Protein AF-A0AA45C5X2-F1 (afdb_monomer)

Mean predicted aligned error: 8.19 Å

InterPro domains:
  IPR011335 Restriction endonuclease type II-like [SSF52980] (15-404)

Structure (mmCIF, N/CA/C/O backbone):
data_AF-A0AA45C5X2-F1
#
_entry.id   AF-A0AA45C5X2-F1
#
loop_
_atom_site.group_PDB
_atom_site.id
_atom_site.type_symbol
_atom_site.label_atom_id
_atom_site.label_alt_id
_atom_site.label_comp_id
_atom_site.label_asym_id
_atom_site.label_entity_id
_atom_site.label_seq_id
_atom_site.pdbx_PDB_ins_code
_atom_site.Cartn_x
_atom_site.Cartn_y
_atom_site.Cartn_z
_atom_site.occupancy
_atom_site.B_iso_or_equiv
_atom_site.auth_seq_id
_atom_site.auth_comp_id
_atom_site.auth_asym_id
_atom_site.auth_atom_id
_atom_site.pdbx_PDB_model_num
ATOM 1 N N . MET A 1 1 ? -25.280 16.374 15.586 1.00 35.88 1 MET A N 1
ATOM 2 C CA . MET A 1 1 ? -24.020 16.018 16.271 1.00 35.88 1 MET A CA 1
ATOM 3 C C . MET A 1 1 ? -24.358 14.862 17.193 1.00 35.88 1 MET A C 1
ATOM 5 O O . MET A 1 1 ? -25.260 15.041 17.995 1.00 35.88 1 MET A O 1
ATOM 9 N N . SER A 1 2 ? -23.787 13.668 17.008 1.00 44.31 2 SER A N 1
ATOM 10 C CA . SER A 1 2 ? -24.045 12.573 17.951 1.00 44.31 2 SER A CA 1
ATOM 11 C C . SER A 1 2 ? -23.147 12.759 19.167 1.00 44.31 2 SER A C 1
ATOM 13 O O . SER A 1 2 ? -21.920 12.777 19.022 1.00 44.31 2 SER A O 1
ATOM 15 N N . ASP A 1 3 ? -23.752 12.890 20.341 1.00 64.19 3 ASP A N 1
ATOM 16 C CA . ASP A 1 3 ? -23.050 12.679 21.600 1.00 64.19 3 ASP A CA 1
ATOM 17 C C . ASP A 1 3 ? -22.387 11.293 21.539 1.00 64.19 3 ASP A C 1
ATOM 19 O O . ASP A 1 3 ? -23.006 10.324 21.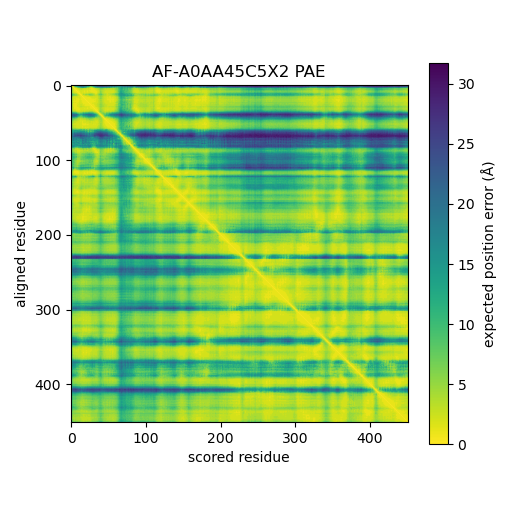095 1.00 64.19 3 ASP A O 1
ATOM 23 N N . GLY A 1 4 ? -21.093 11.215 21.861 1.00 78.06 4 GLY A N 1
ATOM 24 C CA . GLY A 1 4 ? -20.350 9.952 21.839 1.00 78.06 4 GLY A CA 1
ATOM 25 C C . GLY A 1 4 ? -21.006 8.887 22.725 1.00 78.06 4 GLY A C 1
ATOM 26 O O . GLY A 1 4 ? -21.757 9.209 23.646 1.00 78.06 4 GLY A O 1
ATOM 27 N N . ILE A 1 5 ? -20.726 7.613 22.455 1.00 88.94 5 ILE A N 1
ATOM 28 C CA . ILE A 1 5 ? -21.357 6.497 23.180 1.00 88.94 5 ILE A CA 1
ATOM 29 C C . ILE A 1 5 ? -20.857 6.400 24.633 1.00 88.94 5 ILE A C 1
ATOM 31 O O . ILE A 1 5 ? -19.756 6.850 24.956 1.00 88.94 5 ILE A O 1
ATOM 35 N N . GLU A 1 6 ? -21.627 5.772 25.524 1.00 87.56 6 GLU A N 1
ATOM 36 C CA . GLU A 1 6 ? -21.227 5.621 26.934 1.00 87.56 6 GLU A CA 1
ATOM 37 C C . GLU A 1 6 ? -20.001 4.715 27.090 1.00 87.56 6 GLU A C 1
ATOM 39 O O . GLU A 1 6 ? -19.008 5.091 27.719 1.00 87.56 6 GLU A O 1
ATOM 44 N N . ALA A 1 7 ? -20.038 3.534 26.474 1.00 89.44 7 ALA A N 1
ATOM 45 C CA . ALA A 1 7 ? -18.994 2.538 26.635 1.00 89.44 7 ALA A CA 1
ATOM 46 C C . ALA A 1 7 ? -18.711 1.756 25.352 1.00 89.44 7 ALA A C 1
ATOM 48 O O . ALA A 1 7 ? -19.616 1.362 24.616 1.00 89.44 7 ALA A O 1
ATOM 49 N N . MET A 1 8 ? -17.432 1.456 25.137 1.00 92.69 8 MET A N 1
ATOM 50 C CA . MET A 1 8 ? -16.969 0.526 24.117 1.00 92.69 8 MET A CA 1
ATOM 51 C C . MET A 1 8 ? -16.127 -0.574 24.749 1.00 92.69 8 MET A C 1
ATOM 53 O O . MET A 1 8 ? -15.266 -0.313 25.587 1.00 92.69 8 MET A O 1
ATOM 57 N N . VAL A 1 9 ? -16.338 -1.804 24.304 1.00 91.94 9 VAL A N 1
ATOM 58 C CA . VAL A 1 9 ? -15.432 -2.922 24.551 1.00 91.94 9 VAL A CA 1
ATOM 59 C C . VAL A 1 9 ? -14.636 -3.166 23.275 1.00 91.94 9 VAL A C 1
ATOM 61 O O . VAL A 1 9 ? -15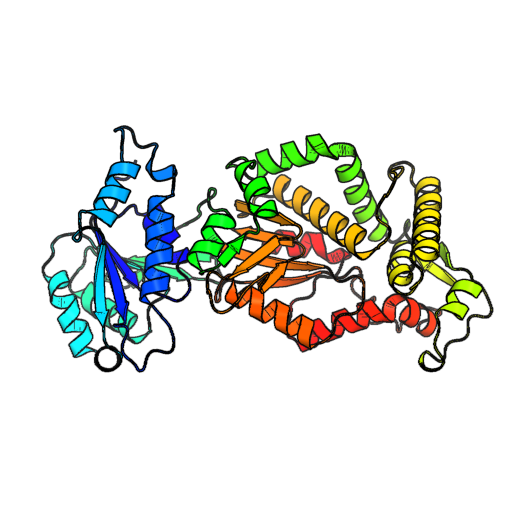.222 -3.297 22.203 1.00 91.94 9 VAL A O 1
ATOM 64 N N . ILE A 1 10 ? -13.315 -3.243 23.386 1.00 93.00 10 ILE A N 1
ATOM 65 C CA . ILE A 1 10 ? -12.411 -3.606 22.291 1.00 93.00 10 ILE A CA 1
ATOM 66 C C . ILE A 1 10 ? -11.625 -4.862 22.661 1.00 93.00 10 ILE A C 1
ATOM 68 O O . ILE A 1 10 ? -11.446 -5.174 23.840 1.00 93.00 10 ILE A O 1
ATOM 72 N N . CYS A 1 11 ? -11.129 -5.573 21.653 1.00 89.19 11 CYS A N 1
ATOM 73 C CA . CYS A 1 11 ? -10.173 -6.659 21.845 1.00 89.19 11 CYS A CA 1
ATOM 74 C C . CYS A 1 11 ? -8.794 -6.209 21.362 1.00 89.19 11 CYS A C 1
ATOM 76 O O . CYS A 1 11 ? -8.651 -5.830 20.196 1.00 89.19 11 CYS A O 1
ATOM 78 N N . SER A 1 12 ? -7.791 -6.276 22.235 1.00 85.81 12 SER A N 1
ATOM 79 C CA . SER A 1 12 ? -6.400 -6.007 21.879 1.00 85.81 12 SER A CA 1
ATOM 80 C C . SER A 1 12 ? -5.897 -7.006 20.841 1.00 85.81 12 SER A C 1
ATOM 82 O O . SER A 1 12 ? -6.199 -8.203 20.912 1.00 85.81 12 SER A O 1
ATOM 84 N N . THR A 1 13 ? -5.123 -6.518 19.870 1.00 83.81 13 THR A N 1
ATOM 85 C CA . THR A 1 13 ? -4.466 -7.353 18.864 1.00 83.81 13 THR A CA 1
ATOM 86 C C . THR A 1 13 ? -3.102 -6.812 18.459 1.00 83.81 13 THR A C 1
ATOM 88 O O . THR A 1 13 ? -2.728 -5.688 18.784 1.00 83.81 13 THR A O 1
ATOM 91 N N . LEU A 1 14 ? -2.397 -7.592 17.638 1.00 81.81 14 LEU A N 1
ATOM 92 C CA . LEU A 1 14 ? -1.163 -7.180 16.966 1.00 81.81 14 LEU A CA 1
ATOM 93 C C . LEU A 1 14 ? -1.396 -6.162 15.825 1.00 81.81 14 LEU A C 1
ATOM 95 O O . LEU A 1 14 ? -0.494 -5.894 15.042 1.00 81.81 14 LEU A O 1
ATOM 99 N N . ASN A 1 15 ? -2.615 -5.642 15.654 1.00 85.81 15 ASN A N 1
ATOM 100 C CA . ASN A 1 15 ? -2.915 -4.545 14.740 1.00 85.81 15 ASN A CA 1
ATOM 101 C C . ASN A 1 15 ? -4.049 -3.677 15.302 1.00 85.81 15 ASN A C 1
ATOM 103 O O . ASN A 1 15 ? -5.223 -4.047 15.274 1.00 85.81 15 ASN A O 1
ATOM 107 N N . GLN A 1 16 ? -3.702 -2.479 15.764 1.00 90.81 16 GLN A N 1
ATOM 108 C CA . GLN A 1 16 ? -4.643 -1.611 16.470 1.00 90.81 16 GLN A CA 1
ATOM 109 C C . GLN A 1 16 ? -5.394 -0.629 15.561 1.00 90.81 16 GLN A C 1
ATOM 111 O O . GLN A 1 16 ? -6.184 0.169 16.064 1.00 90.81 16 GLN A O 1
ATOM 116 N N . ILE A 1 17 ? -5.211 -0.690 14.235 1.00 92.00 17 ILE A N 1
ATOM 117 C CA . ILE A 1 17 ? -5.824 0.260 13.289 1.00 92.00 17 ILE A CA 1
ATOM 118 C C . ILE A 1 17 ? -7.352 0.232 13.390 1.00 92.00 17 ILE A C 1
ATOM 120 O O . ILE A 1 17 ? -7.989 1.273 13.522 1.00 92.00 17 ILE A O 1
ATOM 124 N N . THR A 1 18 ? -7.958 -0.956 13.393 1.00 91.88 18 THR A N 1
ATOM 125 C CA . THR A 1 18 ? -9.426 -1.074 13.462 1.00 91.88 18 THR A CA 1
ATOM 126 C C . THR A 1 18 ? -9.981 -0.602 14.808 1.00 91.88 18 THR A C 1
ATOM 128 O O . THR A 1 18 ? -11.000 0.082 14.835 1.00 91.88 18 THR A O 1
ATOM 131 N N . ASN A 1 19 ? -9.294 -0.893 15.920 1.00 93.38 19 ASN A N 1
ATOM 132 C CA . ASN A 1 19 ? -9.669 -0.385 17.243 1.00 93.38 19 ASN A CA 1
ATOM 133 C C . ASN A 1 19 ? -9.601 1.146 17.292 1.00 93.38 19 ASN A C 1
ATOM 135 O O . ASN A 1 19 ? -10.547 1.782 17.752 1.00 93.38 19 ASN A O 1
ATOM 139 N N . TYR A 1 20 ? -8.523 1.733 16.770 1.00 93.31 20 TYR A N 1
ATOM 140 C CA . TYR A 1 20 ? -8.362 3.181 16.662 1.00 93.31 20 TYR A CA 1
ATOM 141 C C . TYR A 1 20 ? -9.511 3.823 15.869 1.00 93.31 20 TYR A C 1
ATOM 143 O O . TYR A 1 20 ? -10.162 4.740 16.371 1.00 93.31 20 TYR A O 1
ATOM 151 N N . LEU A 1 21 ? -9.835 3.284 14.688 1.00 93.12 21 LEU A N 1
ATOM 152 C CA . LEU A 1 21 ? -10.929 3.787 13.849 1.00 93.12 21 LEU A CA 1
ATOM 153 C C . LEU A 1 21 ? -12.296 3.701 14.541 1.00 93.12 21 LEU A C 1
ATOM 155 O O . LEU A 1 21 ? -13.082 4.646 14.469 1.00 93.12 21 LEU A O 1
ATOM 159 N N . MET A 1 22 ? -12.586 2.609 15.257 1.00 94.12 22 MET A N 1
ATOM 160 C CA . MET A 1 22 ? -13.845 2.480 16.004 1.00 94.12 22 MET A CA 1
ATOM 161 C C . MET A 1 22 ? -13.943 3.483 17.152 1.00 94.12 22 MET A C 1
ATOM 163 O O . MET A 1 22 ? -14.988 4.114 17.329 1.00 94.12 22 MET A O 1
ATOM 167 N N . ILE A 1 23 ? -12.859 3.666 17.909 1.00 92.31 23 ILE A N 1
ATOM 168 C CA . ILE A 1 23 ? -12.807 4.646 19.000 1.00 92.31 23 ILE A CA 1
ATOM 169 C C . ILE A 1 23 ? -13.021 6.054 18.443 1.00 92.31 23 ILE A C 1
ATOM 171 O O . ILE A 1 23 ? -13.810 6.816 19.003 1.00 92.31 23 ILE A O 1
ATOM 175 N N . LYS A 1 24 ? -12.390 6.387 17.313 1.00 89.50 24 LYS A N 1
ATOM 176 C CA . LYS A 1 24 ? -12.552 7.692 16.665 1.00 89.50 24 LYS A CA 1
ATOM 177 C C . LYS A 1 24 ? -13.974 7.915 16.142 1.00 89.50 24 LYS A C 1
ATOM 179 O O . LYS A 1 24 ? -14.533 8.994 16.341 1.00 89.50 24 LYS A O 1
ATOM 184 N N . LYS A 1 25 ? -14.583 6.897 15.524 1.00 90.88 25 LYS A N 1
ATOM 185 C CA . LYS A 1 25 ? -15.957 6.962 14.999 1.00 90.88 25 LYS A CA 1
ATOM 186 C C . LYS A 1 25 ? -16.986 7.165 16.111 1.00 90.88 25 LYS A C 1
ATOM 188 O O . LYS A 1 25 ? -17.806 8.075 16.017 1.00 90.88 25 LYS A O 1
ATOM 193 N N . TYR A 1 26 ? -16.964 6.320 17.141 1.00 91.06 26 TYR A N 1
ATOM 194 C CA . TYR A 1 26 ? -18.029 6.275 18.153 1.00 91.06 26 TYR A CA 1
ATOM 195 C C . TYR A 1 26 ? -17.760 7.131 19.394 1.00 91.06 26 TYR A C 1
ATOM 197 O O . TYR A 1 26 ? -18.689 7.399 20.155 1.00 91.06 26 TYR A O 1
ATOM 205 N N . LYS A 1 27 ? -16.516 7.581 19.592 1.00 87.06 27 LYS A N 1
ATOM 206 C CA . LYS A 1 27 ? -16.110 8.518 20.654 1.00 87.06 27 LYS A CA 1
ATOM 207 C C . LYS A 1 27 ? -16.577 8.073 22.049 1.00 87.06 27 LYS A C 1
ATOM 209 O O . LYS A 1 27 ? -17.292 8.820 22.719 1.00 87.06 27 LYS A O 1
ATOM 214 N N . PRO A 1 28 ? -16.221 6.853 22.488 1.00 87.69 28 PRO A N 1
ATOM 215 C CA . PRO A 1 28 ? -16.712 6.319 23.748 1.00 87.69 28 PRO A CA 1
ATOM 216 C C . PRO A 1 28 ? -16.238 7.145 24.947 1.00 87.69 28 PRO A C 1
ATOM 218 O O . PRO A 1 28 ? -15.072 7.530 25.031 1.00 87.69 28 PRO A O 1
ATOM 221 N N . LYS A 1 29 ? -17.117 7.359 25.930 1.00 83.44 29 LYS A N 1
ATOM 222 C CA . LYS A 1 29 ? -16.737 7.955 27.222 1.00 83.44 29 LYS A CA 1
ATOM 223 C C . LYS A 1 29 ? -15.910 7.000 28.076 1.00 83.44 29 LYS A C 1
ATOM 225 O O . LYS A 1 29 ? -15.221 7.466 28.981 1.00 83.44 29 LYS A O 1
ATOM 230 N N . LYS A 1 30 ? -15.979 5.696 27.796 1.00 86.06 30 LYS A N 1
ATOM 231 C CA . LYS A 1 30 ? -15.227 4.649 28.484 1.00 86.06 30 LYS A CA 1
ATOM 232 C C . LYS A 1 30 ? -14.865 3.491 27.559 1.00 86.06 30 LYS A C 1
ATOM 234 O O . LYS A 1 30 ? -15.697 3.025 26.786 1.00 86.06 30 LYS A O 1
ATOM 239 N N . ILE A 1 31 ? -13.640 2.992 27.678 1.00 89.06 31 ILE A N 1
ATOM 240 C CA . ILE A 1 31 ? -13.114 1.865 26.908 1.00 89.06 31 ILE A CA 1
ATOM 241 C C . ILE A 1 31 ? -12.760 0.724 27.862 1.00 89.06 31 ILE A C 1
ATOM 243 O O . ILE A 1 31 ? -12.003 0.902 28.816 1.00 89.06 31 ILE A O 1
ATOM 247 N N . TYR A 1 32 ? -13.282 -0.465 27.583 1.00 88.44 32 TYR A N 1
ATOM 248 C CA . TYR A 1 32 ? -12.841 -1.714 28.193 1.00 88.44 32 TYR A CA 1
ATOM 249 C C . TYR A 1 32 ? -12.018 -2.489 27.169 1.00 88.44 32 TYR A C 1
ATOM 251 O O . TYR A 1 32 ? -12.536 -2.910 26.136 1.00 88.44 32 TYR A O 1
ATOM 259 N N . ASN A 1 33 ? -10.735 -2.676 27.442 1.00 90.06 33 ASN A N 1
ATOM 260 C CA . ASN A 1 33 ? -9.824 -3.378 26.554 1.00 90.06 33 ASN A CA 1
ATOM 261 C C . ASN A 1 33 ? -9.613 -4.809 27.038 1.00 90.06 33 ASN A C 1
ATOM 263 O O . ASN A 1 33 ? -9.059 -5.043 28.110 1.00 90.06 33 ASN A O 1
ATOM 267 N N . ILE A 1 34 ? -10.065 -5.780 26.255 1.00 87.19 34 ILE A N 1
ATOM 268 C CA . ILE A 1 34 ? -9.801 -7.191 26.520 1.00 87.19 34 ILE A CA 1
ATOM 269 C C . ILE A 1 34 ? -8.401 -7.501 25.998 1.00 87.19 34 ILE A C 1
ATOM 271 O O . ILE A 1 34 ? -8.173 -7.482 24.791 1.00 87.19 34 ILE A O 1
ATOM 275 N N . THR A 1 35 ? -7.479 -7.805 26.907 1.00 86.50 35 THR A N 1
ATOM 276 C CA . THR A 1 35 ? -6.064 -8.049 26.591 1.00 86.50 35 THR A CA 1
ATOM 277 C C . THR A 1 35 ? -5.530 -9.246 27.377 1.00 86.50 35 THR A C 1
ATOM 279 O O . THR A 1 35 ? -6.211 -9.788 28.255 1.00 86.50 35 THR A O 1
ATOM 282 N N . TYR A 1 36 ? -4.318 -9.694 27.061 1.00 80.88 36 TYR A N 1
ATOM 283 C CA . TYR A 1 36 ? -3.683 -10.816 27.748 1.00 80.88 36 TYR A CA 1
ATOM 284 C C . TYR A 1 36 ? -2.757 -10.338 28.858 1.00 80.88 36 TYR A C 1
ATOM 286 O O . TYR A 1 36 ? -2.124 -9.291 28.757 1.00 80.88 36 TYR A O 1
ATOM 294 N N . LYS A 1 37 ? -2.652 -11.130 29.926 1.00 79.38 37 LYS A N 1
ATOM 295 C CA . LYS A 1 37 ? -1.552 -10.971 30.881 1.00 79.38 37 LYS A CA 1
ATOM 296 C C . LYS A 1 37 ? -0.246 -11.313 30.179 1.00 79.38 37 LYS A C 1
ATOM 298 O O . LYS A 1 37 ? -0.195 -12.347 29.518 1.00 79.38 37 LYS A O 1
ATOM 303 N N . ASN A 1 38 ? 0.774 -10.475 30.333 1.00 67.44 38 ASN A N 1
ATOM 304 C CA . ASN A 1 38 ? 2.141 -10.782 29.925 1.00 67.44 38 ASN A CA 1
ATOM 305 C C . ASN A 1 38 ? 2.721 -11.844 30.883 1.00 67.44 38 ASN A C 1
ATOM 307 O O . ASN A 1 38 ? 3.396 -11.516 31.853 1.00 67.44 38 ASN A O 1
ATOM 311 N N . ASP A 1 39 ? 2.375 -13.111 30.637 1.00 66.19 39 ASP A N 1
ATOM 312 C CA . ASP A 1 39 ? 2.913 -14.286 31.333 1.00 66.19 39 ASP A CA 1
ATOM 313 C C . ASP A 1 39 ? 4.078 -14.888 30.504 1.00 66.19 39 ASP A C 1
ATOM 315 O O . ASP A 1 39 ? 4.119 -14.697 29.285 1.00 66.19 39 ASP A O 1
ATOM 319 N N . ASP A 1 40 ? 4.986 -15.655 31.128 1.00 51.00 40 ASP A N 1
ATOM 320 C CA . ASP A 1 40 ? 6.213 -16.209 30.502 1.00 51.00 40 ASP A CA 1
ATOM 321 C C . ASP A 1 40 ? 5.979 -17.051 29.221 1.00 51.00 40 ASP A C 1
ATOM 323 O O . ASP A 1 40 ? 6.887 -17.225 28.410 1.00 51.00 40 ASP A O 1
ATOM 327 N N . ASP A 1 41 ? 4.757 -17.550 29.003 1.00 57.62 41 ASP A N 1
ATOM 328 C CA . ASP A 1 41 ? 4.378 -18.357 27.832 1.00 57.62 41 ASP A CA 1
ATOM 329 C C . ASP A 1 41 ? 3.938 -17.520 26.605 1.00 57.62 41 ASP A C 1
ATOM 331 O O . ASP A 1 41 ? 3.656 -18.073 25.532 1.00 57.62 41 ASP A O 1
ATOM 335 N N . ASN A 1 42 ? 3.846 -16.190 26.719 1.00 58.69 42 ASN A N 1
ATOM 336 C CA . ASN A 1 42 ? 3.399 -15.339 25.616 1.00 58.69 42 ASN A CA 1
ATOM 337 C C . ASN A 1 42 ? 4.526 -15.039 24.621 1.00 58.69 42 ASN A C 1
ATOM 339 O O . ASN A 1 42 ? 5.513 -14.384 24.932 1.00 58.69 42 ASN A O 1
ATOM 343 N N . LYS A 1 43 ? 4.316 -15.413 23.353 1.00 66.81 43 LYS A N 1
ATOM 344 C CA . LYS A 1 43 ? 5.217 -15.048 22.241 1.00 66.81 43 LYS A CA 1
ATOM 345 C C . LYS A 1 43 ? 5.144 -13.574 21.827 1.00 66.81 43 LYS A C 1
ATOM 347 O O . LYS A 1 43 ? 5.983 -13.132 21.047 1.00 66.81 43 LYS A O 1
ATOM 352 N N . PHE A 1 44 ? 4.126 -12.845 22.279 1.00 71.75 44 PHE A N 1
ATOM 353 C CA . PHE A 1 44 ? 3.859 -11.470 21.871 1.00 71.75 44 PHE A CA 1
ATOM 354 C C . PHE A 1 44 ? 3.618 -10.588 23.092 1.00 71.75 44 PHE A C 1
ATOM 356 O O . PHE A 1 44 ? 2.882 -10.973 23.999 1.00 71.75 44 PHE A O 1
ATOM 363 N N . ASP A 1 45 ? 4.202 -9.394 23.066 1.00 77.62 45 ASP A N 1
ATOM 364 C CA . ASP A 1 45 ? 4.027 -8.374 24.094 1.00 77.62 45 ASP A CA 1
ATOM 365 C C . ASP A 1 45 ? 2.759 -7.558 23.817 1.00 77.62 45 ASP A C 1
ATOM 367 O O . ASP A 1 45 ? 2.793 -6.572 23.083 1.00 77.62 45 ASP A O 1
ATOM 371 N N . ASN A 1 46 ? 1.619 -8.015 24.344 1.00 80.19 46 ASN A N 1
ATOM 372 C CA . ASN A 1 46 ? 0.315 -7.384 24.098 1.00 80.19 46 ASN A CA 1
ATOM 373 C C . ASN A 1 46 ? 0.225 -5.979 24.708 1.00 80.19 46 ASN A C 1
ATOM 375 O O . ASN A 1 46 ? -0.411 -5.103 24.124 1.00 80.19 46 ASN A O 1
ATOM 379 N N . GLU A 1 47 ? 0.903 -5.747 25.836 1.00 83.31 47 GLU A N 1
ATOM 380 C CA . GLU A 1 47 ? 0.929 -4.437 26.494 1.00 83.31 47 GLU A CA 1
ATOM 381 C C . GLU A 1 47 ? 1.546 -3.378 25.576 1.00 83.31 47 GLU A C 1
ATOM 383 O O . GLU A 1 47 ? 0.986 -2.291 25.445 1.00 83.31 47 GLU A O 1
ATOM 388 N N . LYS A 1 48 ? 2.603 -3.727 24.835 1.00 85.69 48 LYS A N 1
ATOM 389 C CA . LYS A 1 48 ? 3.220 -2.829 23.850 1.00 85.69 48 LYS A CA 1
ATOM 390 C C . LYS A 1 48 ? 2.263 -2.403 22.730 1.00 85.69 48 LYS A C 1
ATOM 392 O O . LYS A 1 48 ? 2.274 -1.249 22.307 1.00 85.69 48 LYS A O 1
ATOM 397 N N . TRP A 1 49 ? 1.409 -3.306 22.241 1.00 86.12 49 TRP A N 1
ATOM 398 C CA . TRP A 1 49 ? 0.409 -2.951 21.222 1.00 86.12 49 TRP A CA 1
ATOM 399 C C . TRP A 1 49 ? -0.680 -2.042 21.792 1.00 86.12 49 TRP A C 1
ATOM 401 O O . TRP A 1 49 ? -1.111 -1.101 21.127 1.00 86.12 49 TRP A O 1
ATOM 411 N N . ASP A 1 50 ? -1.090 -2.279 23.036 1.00 88.19 50 ASP A N 1
ATOM 412 C CA . ASP A 1 50 ? -2.035 -1.407 23.735 1.00 88.19 50 ASP A CA 1
ATOM 413 C C . ASP A 1 50 ? -1.441 -0.010 23.977 1.00 88.19 50 ASP A C 1
ATOM 415 O O . ASP A 1 50 ? -2.152 0.993 23.873 1.00 88.19 50 ASP A O 1
ATOM 419 N N . GLU A 1 51 ? -0.137 0.083 24.244 1.00 88.44 51 GLU A N 1
ATOM 420 C CA . GLU A 1 51 ? 0.593 1.352 24.324 1.00 88.44 51 GLU A CA 1
ATOM 421 C C . GLU A 1 51 ? 0.581 2.102 22.992 1.00 88.44 51 GLU A C 1
ATOM 423 O O . GLU A 1 51 ? 0.254 3.287 22.982 1.00 88.44 51 GLU A O 1
ATOM 428 N N . TYR A 1 52 ? 0.827 1.429 21.863 1.00 90.00 52 TYR A N 1
ATOM 429 C CA . TYR A 1 52 ? 0.747 2.059 20.539 1.00 90.00 52 TYR A CA 1
ATOM 430 C C . TYR A 1 52 ? -0.625 2.683 20.261 1.00 90.00 52 TYR A C 1
ATOM 432 O O . TYR A 1 52 ? -0.705 3.818 19.780 1.00 90.00 52 TYR A O 1
ATOM 440 N N . LEU A 1 53 ? -1.710 1.983 20.613 1.00 91.06 53 LEU A N 1
ATOM 441 C CA . LEU A 1 53 ? -3.064 2.530 20.514 1.00 91.06 53 LEU A CA 1
ATOM 442 C C . LEU A 1 53 ? -3.232 3.766 21.408 1.00 91.06 53 LEU A C 1
ATOM 444 O O . LEU A 1 53 ? -3.681 4.815 20.941 1.00 91.06 53 LEU A O 1
ATOM 448 N N . LYS A 1 54 ? -2.859 3.661 22.690 1.00 87.75 54 LYS A N 1
ATOM 449 C CA . LYS A 1 54 ? -2.989 4.751 23.671 1.00 87.75 54 LYS A CA 1
ATOM 450 C C . LYS A 1 54 ? -2.187 5.983 23.249 1.00 87.75 54 LYS A C 1
ATOM 452 O O . LYS A 1 54 ? -2.697 7.096 23.340 1.00 87.75 54 LYS A O 1
ATOM 457 N N . GLU A 1 55 ? -0.958 5.810 22.773 1.00 87.19 55 GLU A N 1
ATOM 458 C CA . GLU A 1 55 ? -0.110 6.909 22.311 1.00 87.19 55 GLU A CA 1
ATOM 459 C C . GLU A 1 55 ? -0.706 7.649 21.118 1.00 87.19 55 GLU A C 1
ATOM 461 O O . GLU A 1 55 ? -0.655 8.879 21.087 1.00 87.19 55 GLU A O 1
ATOM 466 N N . GLN A 1 56 ? -1.282 6.935 20.150 1.00 87.38 56 GLN A N 1
ATOM 467 C CA . GLN A 1 56 ? -1.904 7.592 19.003 1.00 87.38 56 GLN A CA 1
ATOM 468 C C . GLN A 1 56 ? -3.195 8.308 19.364 1.00 87.38 56 GLN A C 1
ATOM 470 O O . GLN A 1 56 ? -3.394 9.444 18.937 1.00 87.38 56 GLN A O 1
ATOM 475 N N . LEU A 1 57 ? -4.017 7.724 20.238 1.00 85.75 57 LEU A N 1
ATOM 476 C CA . LEU A 1 57 ? -5.194 8.410 20.773 1.00 85.75 57 LEU A CA 1
ATOM 477 C C . LEU A 1 57 ? -4.820 9.718 21.493 1.00 85.75 57 LEU A C 1
ATOM 479 O O . LEU A 1 57 ? -5.559 10.689 21.397 1.00 85.75 57 LEU A O 1
ATOM 483 N N . LYS A 1 58 ? -3.660 9.789 22.162 1.00 81.06 58 LYS A N 1
ATOM 484 C CA . LYS A 1 58 ? -3.168 11.030 22.798 1.00 81.06 58 LYS A CA 1
ATOM 485 C C . LYS A 1 58 ? -2.701 12.102 21.806 1.00 81.06 58 LYS A C 1
ATOM 487 O O . LYS A 1 58 ? -2.676 13.275 22.174 1.00 81.06 58 LYS A O 1
ATOM 492 N N . LYS A 1 59 ? -2.248 11.711 20.610 1.00 77.38 59 LYS A N 1
ATOM 493 C CA . LYS A 1 59 ? -1.660 12.610 19.596 1.00 77.38 59 LYS A CA 1
ATOM 494 C C . LYS A 1 59 ? -2.689 13.154 18.603 1.00 77.38 59 LYS A C 1
ATOM 496 O O . LYS A 1 59 ? -2.392 14.113 17.893 1.00 77.38 59 LYS A O 1
ATOM 501 N N . ASP A 1 60 ? -3.858 12.531 18.512 1.00 70.38 60 ASP A N 1
ATOM 502 C CA . ASP A 1 60 ? -4.867 12.861 17.512 1.00 70.38 60 ASP A CA 1
ATOM 503 C C . ASP A 1 60 ? -5.482 14.254 17.750 1.00 70.38 60 ASP A C 1
ATOM 505 O O . ASP A 1 60 ? -6.052 14.541 18.800 1.00 70.38 60 ASP A O 1
ATOM 509 N N . LYS A 1 61 ? -5.356 15.139 16.755 1.00 62.19 61 LYS A N 1
ATOM 510 C CA . LYS A 1 61 ? -5.827 16.534 16.800 1.00 62.19 61 LYS A CA 1
ATOM 511 C C . LYS A 1 61 ? -7.316 16.690 16.489 1.00 62.19 61 LYS A C 1
ATOM 513 O O . LYS A 1 61 ? -7.873 17.758 16.719 1.00 62.19 61 LYS A O 1
ATOM 518 N N . ASP A 1 62 ? -7.999 15.676 15.964 1.00 55.59 62 ASP A N 1
ATOM 519 C CA . ASP A 1 62 ? -9.445 15.790 15.718 1.00 55.59 62 ASP A CA 1
ATOM 520 C C . ASP A 1 62 ? -10.256 15.734 17.024 1.00 55.59 62 ASP A C 1
ATOM 522 O O . ASP A 1 62 ? -11.394 16.200 17.078 1.00 55.59 62 ASP A O 1
ATOM 526 N N . PHE A 1 63 ? -9.640 15.265 18.111 1.00 52.50 63 PHE A N 1
ATOM 527 C CA . PHE A 1 63 ? -10.145 15.424 19.474 1.00 52.50 63 PHE A CA 1
ATOM 528 C C . PHE A 1 63 ? -9.914 16.854 20.034 1.00 52.50 63 PHE A C 1
ATOM 530 O O . PHE A 1 63 ? -10.426 17.198 21.095 1.00 52.50 63 PHE A O 1
ATOM 537 N N . GLU A 1 64 ? -9.214 17.739 19.319 1.00 39.22 64 GLU A N 1
ATOM 538 C CA . GLU A 1 64 ? -8.824 19.089 19.765 1.00 39.22 64 GLU A CA 1
ATOM 539 C C . GLU A 1 64 ? -9.873 20.173 19.414 1.00 39.22 64 GLU A C 1
ATOM 541 O O . GLU A 1 64 ? -9.964 21.184 20.107 1.00 39.22 64 GLU A O 1
ATOM 546 N N . ASN A 1 65 ? -10.710 19.943 18.390 1.00 37.28 65 ASN A N 1
ATOM 547 C CA . ASN A 1 65 ? -11.625 20.932 17.782 1.00 37.28 65 ASN A CA 1
ATOM 548 C C . ASN A 1 65 ? -13.079 20.907 18.298 1.00 37.28 65 ASN A C 1
ATOM 550 O O . ASN A 1 65 ? -13.971 21.485 17.676 1.00 37.28 65 ASN A O 1
ATOM 554 N N . PHE A 1 66 ? -13.356 20.245 19.418 1.00 44.53 66 PHE A N 1
ATOM 555 C CA . PHE A 1 66 ? -14.689 20.303 20.015 1.00 44.53 66 PHE A CA 1
ATOM 556 C C . PHE A 1 66 ? -14.933 21.689 20.626 1.00 44.53 66 PHE A C 1
ATOM 558 O O . PHE A 1 66 ? -14.050 22.232 21.290 1.00 44.53 66 PHE A O 1
ATOM 565 N N . GLU A 1 67 ? -16.129 22.254 20.418 1.00 40.09 67 GLU A N 1
ATOM 566 C CA . GLU A 1 67 ? -16.628 23.485 21.056 1.00 40.09 67 GLU A CA 1
ATOM 567 C C . GLU A 1 67 ? -16.841 23.283 22.566 1.00 40.09 67 GLU A C 1
ATOM 569 O O . GLU A 1 67 ? -17.939 23.245 23.104 1.00 40.09 67 GLU A O 1
ATOM 574 N N . ASN A 1 68 ? -15.730 23.059 23.242 1.00 39.56 68 ASN A N 1
ATOM 575 C CA . ASN A 1 68 ? -15.393 23.375 24.609 1.00 39.56 68 ASN A CA 1
ATOM 576 C C . ASN A 1 68 ? -13.921 22.994 24.675 1.00 39.56 68 ASN A C 1
ATOM 578 O O . ASN A 1 68 ? -13.571 21.818 24.566 1.00 39.56 68 ASN A O 1
ATOM 582 N N . LYS A 1 69 ? -13.069 24.023 24.739 1.00 41.78 69 LYS A N 1
ATOM 583 C CA . LYS A 1 69 ? -11.612 23.907 24.812 1.00 41.78 69 LYS A CA 1
ATOM 584 C C . LYS A 1 69 ? -11.225 22.701 25.674 1.00 41.78 69 LYS A C 1
ATOM 586 O O . LYS A 1 69 ? -11.781 22.535 26.755 1.00 41.78 69 LYS A O 1
ATOM 591 N N . ASP A 1 70 ? -10.241 21.941 25.195 1.00 46.81 70 ASP A N 1
ATOM 592 C CA . ASP A 1 70 ? -9.512 20.893 25.918 1.00 46.81 70 ASP A CA 1
ATOM 593 C C . ASP A 1 70 ? -9.986 19.427 25.823 1.00 46.81 70 ASP A C 1
ATOM 595 O O . ASP A 1 70 ? -9.604 18.650 26.686 1.00 46.81 70 ASP A O 1
ATOM 599 N N . TRP A 1 71 ? -10.667 18.936 24.774 1.00 43.72 71 TRP A N 1
ATOM 600 C CA . TRP A 1 71 ? -10.873 17.468 24.679 1.00 43.72 71 TRP A CA 1
ATOM 601 C C . TRP A 1 71 ? -9.572 16.660 24.489 1.00 43.72 71 TRP A C 1
ATOM 603 O O . TRP A 1 71 ? -9.475 15.570 25.041 1.00 43.72 71 TRP A O 1
ATOM 613 N N . ASN A 1 72 ? -8.530 17.199 23.841 1.00 44.28 72 ASN A N 1
ATOM 614 C CA . ASN A 1 72 ? -7.196 16.568 23.815 1.00 44.28 72 ASN A CA 1
ATOM 615 C C . ASN A 1 72 ? -6.518 16.552 25.175 1.00 44.28 72 ASN A C 1
ATOM 617 O O . ASN A 1 72 ? -5.965 15.526 25.569 1.00 44.28 72 ASN A O 1
ATOM 621 N N . LYS A 1 73 ? -6.592 17.657 25.930 1.00 47.44 73 LYS A N 1
ATOM 622 C CA . LYS A 1 73 ? -6.126 17.633 27.317 1.00 47.44 73 LYS A CA 1
ATOM 623 C C . LYS A 1 73 ? -6.976 16.687 28.148 1.00 47.44 73 LYS A C 1
ATOM 625 O O . LYS A 1 73 ? -6.392 15.973 28.936 1.00 47.44 73 LYS A O 1
ATOM 630 N N . VAL A 1 74 ? -8.289 16.597 27.939 1.00 50.03 74 VAL A N 1
ATOM 631 C CA . VAL A 1 74 ? -9.187 15.679 28.655 1.00 50.03 74 VAL A CA 1
ATOM 632 C C . VAL A 1 74 ? -8.933 14.225 28.272 1.00 50.03 74 VAL A C 1
ATOM 634 O O . VAL A 1 74 ? -8.947 13.396 29.163 1.00 50.03 74 VAL A O 1
ATOM 637 N N . LEU A 1 75 ? -8.677 13.874 27.011 1.00 51.88 75 LEU A N 1
ATOM 638 C CA . LEU A 1 75 ? -8.376 12.502 26.589 1.00 51.88 75 LEU A CA 1
ATOM 639 C C . LEU A 1 75 ? -6.977 12.087 27.044 1.00 51.88 75 LEU A C 1
ATOM 641 O O . LEU A 1 75 ? -6.814 11.000 27.588 1.00 51.88 75 LEU A O 1
ATOM 645 N N . LYS A 1 76 ? -5.984 12.970 26.895 1.00 53.75 76 LYS A N 1
ATOM 646 C CA . LYS A 1 76 ? -4.639 12.768 27.437 1.00 53.75 76 LYS A CA 1
ATOM 647 C C . LYS A 1 76 ? -4.679 12.623 28.958 1.00 53.75 76 LYS A C 1
ATOM 649 O O . LYS A 1 76 ? -4.175 11.633 29.468 1.00 53.75 76 LYS A O 1
ATOM 654 N N . TYR A 1 77 ? -5.356 13.530 29.659 1.00 51.56 77 TYR A N 1
ATOM 655 C CA . TYR A 1 77 ? -5.594 13.481 31.104 1.00 51.56 77 TYR A CA 1
ATOM 656 C C . TYR A 1 77 ? -6.384 12.236 31.512 1.00 51.56 77 TYR A C 1
ATOM 658 O O . TYR A 1 77 ? -6.039 11.578 32.479 1.00 51.56 77 TYR A O 1
ATOM 666 N N . LYS A 1 78 ? -7.409 11.834 30.760 1.00 54.91 78 LYS A N 1
ATOM 667 C CA . LYS A 1 78 ? -8.164 10.606 31.031 1.00 54.91 78 LYS A CA 1
ATOM 668 C C . LYS A 1 78 ? -7.304 9.360 30.836 1.00 54.91 78 LYS A C 1
ATOM 670 O O . LYS A 1 78 ? -7.396 8.439 31.628 1.00 54.91 78 LYS A O 1
ATOM 675 N N . LEU A 1 79 ? -6.451 9.323 29.815 1.00 57.69 79 LEU A N 1
ATOM 676 C CA . LEU A 1 79 ? -5.531 8.207 29.578 1.00 57.69 79 LEU A CA 1
ATOM 677 C C . LEU A 1 79 ? -4.346 8.188 30.562 1.00 57.69 79 LEU A C 1
ATOM 679 O O . LEU A 1 79 ? -3.802 7.116 30.814 1.00 57.69 79 LEU A O 1
ATOM 683 N N . GLU A 1 80 ? -3.920 9.343 31.085 1.00 58.53 80 GLU A N 1
ATOM 684 C CA . GLU A 1 80 ? -2.767 9.486 31.992 1.00 58.53 80 GLU A CA 1
ATOM 685 C C . GLU A 1 80 ? -3.152 9.441 33.479 1.00 58.53 80 GLU A C 1
ATOM 687 O O . GLU A 1 80 ? -2.446 8.821 34.271 1.00 58.53 80 GLU A O 1
ATOM 692 N N . GLU A 1 81 ? -4.279 10.042 33.857 1.00 50.09 81 GLU A N 1
ATOM 693 C CA . GLU A 1 81 ? -4.714 10.235 35.245 1.00 50.09 81 GLU A CA 1
ATOM 694 C C . GLU A 1 81 ? -6.013 9.489 35.594 1.00 50.09 81 GLU A C 1
ATOM 696 O O . GLU A 1 81 ? -6.127 8.957 36.702 1.00 50.09 81 GLU A O 1
ATOM 701 N N . ASP A 1 82 ? -6.973 9.357 34.667 1.00 58.00 82 ASP A N 1
ATOM 702 C CA . ASP A 1 82 ? -8.209 8.600 34.917 1.00 58.00 82 ASP A CA 1
ATOM 703 C C . ASP A 1 82 ? -8.094 7.132 34.484 1.00 58.00 82 ASP A C 1
ATOM 705 O O . ASP A 1 82 ? -8.609 6.699 33.450 1.00 58.00 82 ASP A O 1
ATOM 709 N N . LYS A 1 83 ? -7.504 6.307 35.355 1.00 59.25 83 LYS A N 1
ATOM 710 C CA . LYS A 1 83 ? -7.448 4.840 35.180 1.00 59.25 83 LYS A CA 1
ATOM 711 C C . LYS A 1 83 ? -8.820 4.178 34.944 1.00 59.25 83 LYS A C 1
ATOM 713 O O . LYS A 1 83 ? -8.862 2.988 34.641 1.00 59.25 83 LYS A O 1
ATOM 718 N N . LYS A 1 84 ? -9.945 4.893 35.104 1.00 63.22 84 LYS A N 1
ATOM 719 C CA . LYS A 1 84 ? -11.296 4.396 34.809 1.00 63.22 84 LYS A CA 1
ATOM 720 C C . LYS A 1 84 ? -11.738 4.651 33.367 1.00 63.22 84 LYS A C 1
ATOM 722 O O . LYS A 1 84 ? -12.730 4.043 32.967 1.00 63.22 84 LYS A O 1
ATOM 727 N N . TYR A 1 85 ? -11.048 5.490 32.593 1.00 67.75 85 TYR A N 1
ATOM 728 C CA . TYR A 1 85 ? -11.377 5.735 31.187 1.00 67.75 85 TYR A CA 1
ATOM 729 C C . TYR A 1 85 ? -11.027 4.539 30.301 1.00 67.75 85 TYR A C 1
ATOM 731 O O . TYR A 1 85 ? -11.857 4.112 29.505 1.00 67.75 85 TYR A O 1
ATOM 739 N N . PHE A 1 86 ? -9.824 3.982 30.461 1.00 77.50 86 PHE A N 1
ATOM 740 C CA . PHE A 1 86 ? -9.338 2.830 29.702 1.00 77.50 86 PHE A CA 1
ATOM 741 C C . PHE A 1 86 ? -9.012 1.688 30.666 1.00 77.50 86 PHE A C 1
ATOM 743 O O . PHE A 1 86 ? -8.005 1.726 31.372 1.00 77.50 86 PHE A O 1
ATOM 750 N N . ILE A 1 87 ? -9.888 0.687 30.725 1.00 80.38 87 ILE A N 1
ATOM 751 C CA . ILE A 1 87 ? -9.810 -0.405 31.697 1.00 80.38 87 ILE A CA 1
ATOM 752 C C . ILE A 1 87 ? -9.405 -1.694 30.995 1.00 80.38 87 ILE A C 1
ATOM 754 O O . ILE A 1 87 ? -10.165 -2.233 30.192 1.00 80.38 87 ILE A O 1
ATOM 758 N N . ASP A 1 88 ? -8.242 -2.226 31.362 1.00 81.81 88 ASP A N 1
ATOM 759 C CA . ASP A 1 88 ? -7.760 -3.504 30.845 1.00 81.81 88 ASP A CA 1
ATOM 760 C C . ASP A 1 88 ? -8.422 -4.682 31.583 1.00 81.81 88 ASP A C 1
ATOM 762 O O . ASP A 1 88 ? -8.242 -4.886 32.788 1.00 81.81 88 ASP A O 1
ATOM 766 N N . ILE A 1 89 ? -9.163 -5.506 30.844 1.00 82.69 89 ILE A N 1
ATOM 767 C CA . ILE A 1 89 ? -9.663 -6.809 31.286 1.00 82.69 89 ILE A CA 1
ATOM 768 C C . ILE A 1 89 ? -8.620 -7.853 30.882 1.00 82.69 89 ILE A C 1
ATOM 770 O O . ILE A 1 89 ? -8.683 -8.434 29.798 1.00 82.69 89 ILE A O 1
ATOM 774 N N . LYS A 1 90 ? -7.633 -8.068 31.760 1.00 83.00 90 LYS A N 1
ATOM 775 C CA . LYS A 1 90 ? -6.513 -8.986 31.505 1.00 83.00 90 LYS A CA 1
ATOM 776 C C . LYS A 1 90 ? -6.913 -10.451 31.702 1.00 83.00 90 LYS A C 1
ATOM 778 O O . LYS A 1 90 ? -7.264 -10.860 32.814 1.00 83.00 90 LYS A O 1
ATOM 783 N N . LEU A 1 91 ? -6.793 -11.249 30.645 1.00 80.19 91 LEU A N 1
ATOM 784 C CA . LEU A 1 91 ? -7.039 -12.693 30.633 1.00 80.19 91 LEU A CA 1
ATOM 785 C C . LEU A 1 91 ? -5.713 -13.464 30.552 1.00 80.19 91 LEU A C 1
ATOM 787 O O . LEU A 1 91 ? -4.821 -13.106 29.790 1.00 80.19 91 LEU A O 1
ATOM 791 N N . SER A 1 92 ? -5.572 -14.547 31.310 1.00 79.81 92 SER A N 1
ATOM 792 C CA . SER A 1 92 ? -4.521 -15.545 31.059 1.00 79.81 92 SER A CA 1
ATOM 793 C C . SER A 1 92 ? -4.921 -16.485 29.918 1.00 79.81 92 SER A C 1
ATOM 795 O O . SER A 1 92 ? -6.110 -16.720 29.682 1.00 79.81 92 SER A O 1
ATOM 797 N N . LEU A 1 93 ? -3.941 -17.113 29.262 1.00 74.00 93 LEU A N 1
ATOM 798 C CA . LEU A 1 93 ? -4.190 -18.134 28.231 1.00 74.00 93 LEU A CA 1
ATOM 799 C C . LEU A 1 93 ? -5.078 -19.285 28.742 1.00 74.00 93 LEU A C 1
ATOM 801 O O . LEU A 1 93 ? -5.937 -19.793 28.027 1.00 74.00 93 LEU A O 1
ATOM 805 N N . LYS A 1 94 ? -4.921 -19.686 30.010 1.00 77.62 94 LYS A N 1
ATOM 806 C CA . LYS A 1 94 ? -5.758 -20.733 30.623 1.00 77.62 94 LYS A CA 1
ATOM 807 C C . LYS A 1 94 ? -7.204 -20.278 30.838 1.00 77.62 94 LYS A C 1
ATOM 809 O O . LYS A 1 94 ? -8.113 -21.104 30.780 1.00 77.62 94 LYS A O 1
ATOM 814 N N . GLU A 1 95 ? -7.427 -18.992 31.113 1.00 75.00 95 GLU A N 1
ATOM 815 C CA . GLU A 1 95 ? -8.771 -18.418 31.247 1.00 75.00 95 GLU A CA 1
ATOM 816 C C . GLU A 1 95 ? -9.494 -18.364 29.897 1.00 75.00 95 GLU A C 1
ATOM 818 O O . GLU A 1 95 ? -10.685 -18.664 29.854 1.00 75.00 95 GLU A O 1
ATOM 823 N N . THR A 1 96 ? -8.801 -18.067 28.792 1.00 72.56 96 THR A N 1
ATOM 824 C CA . THR A 1 96 ? -9.450 -17.951 27.472 1.00 72.56 96 THR A CA 1
ATOM 825 C C . THR A 1 96 ? -9.915 -19.277 26.882 1.00 72.56 96 THR A C 1
ATOM 827 O O . THR A 1 96 ? -10.815 -19.293 26.047 1.00 72.56 96 THR A O 1
ATOM 830 N N . LEU A 1 97 ? -9.373 -20.399 27.352 1.00 73.88 97 LEU A N 1
ATOM 831 C CA . LEU A 1 97 ? -9.847 -21.737 26.986 1.00 73.88 97 LEU A CA 1
ATOM 832 C C . LEU A 1 97 ? -11.130 -22.144 27.731 1.00 73.88 97 LEU A C 1
ATOM 834 O O . LEU A 1 97 ? -11.708 -23.188 27.435 1.00 73.88 97 LEU A O 1
ATOM 838 N N . GLN A 1 98 ? -11.583 -21.348 28.705 1.00 79.69 98 GLN A N 1
ATOM 839 C CA . GLN A 1 98 ? -12.711 -21.678 29.575 1.00 79.69 98 GLN A CA 1
ATOM 840 C C . GLN A 1 98 ? -13.779 -20.584 29.505 1.00 79.69 98 GLN A C 1
ATOM 842 O O . GLN A 1 98 ? -13.703 -19.581 30.212 1.00 79.69 98 GLN A O 1
ATOM 847 N N . ILE A 1 99 ? -14.819 -20.813 28.694 1.00 76.06 99 ILE A N 1
ATOM 848 C CA . ILE A 1 99 ? -15.949 -19.886 28.487 1.00 76.06 99 ILE A CA 1
ATOM 849 C C . ILE A 1 99 ? -16.500 -19.325 29.807 1.00 76.06 99 ILE A C 1
ATOM 851 O O . ILE A 1 99 ? -16.708 -18.120 29.915 1.00 76.06 99 ILE A O 1
ATOM 855 N N . GLU A 1 100 ? -16.679 -20.166 30.829 1.00 78.25 100 GLU A N 1
ATOM 856 C CA . GLU A 1 100 ? -17.214 -19.734 32.127 1.00 78.25 100 GLU A CA 1
ATOM 857 C C . GLU A 1 100 ? -16.290 -18.763 32.874 1.00 78.25 100 GLU A C 1
ATOM 859 O O . GLU A 1 100 ? -16.763 -17.856 33.555 1.00 78.25 100 GLU A O 1
ATOM 864 N N . LYS A 1 101 ? -14.966 -18.880 32.718 1.00 77.38 101 LYS A N 1
ATOM 865 C CA . LYS A 1 101 ? -14.024 -17.918 33.312 1.00 77.38 101 LYS A CA 1
ATOM 866 C C . LYS A 1 101 ? -14.055 -16.578 32.587 1.00 77.38 101 LYS A C 1
ATOM 868 O O . LYS A 1 101 ? -14.018 -15.545 33.249 1.00 77.38 101 LYS A O 1
ATOM 873 N N . ILE A 1 102 ? -14.169 -16.587 31.258 1.00 75.25 102 ILE A N 1
ATOM 874 C CA . ILE A 1 102 ? -14.344 -15.358 30.471 1.00 75.25 102 ILE A CA 1
ATOM 875 C C . ILE A 1 102 ? -15.662 -14.671 30.864 1.00 75.25 102 ILE A C 1
ATOM 877 O O . ILE A 1 102 ? -15.665 -13.475 31.140 1.00 75.25 102 ILE A O 1
ATOM 881 N N . LYS A 1 103 ? -16.766 -15.426 30.971 1.00 76.25 103 LYS A N 1
ATOM 882 C CA . LYS A 1 103 ? -18.067 -14.898 31.418 1.00 76.25 103 LYS A CA 1
ATOM 883 C C . LYS A 1 103 ? -17.966 -14.212 32.778 1.00 76.25 103 LYS A C 1
ATOM 885 O O . LYS A 1 103 ? -18.390 -13.070 32.887 1.00 76.25 103 LYS A O 1
ATOM 890 N N . LYS A 1 104 ? -17.329 -14.849 33.769 1.00 78.81 104 LYS A N 1
ATOM 891 C CA . LYS A 1 104 ? -17.111 -14.257 35.103 1.00 78.81 104 LYS A CA 1
ATOM 892 C C . LYS A 1 104 ? -16.372 -12.921 35.061 1.00 78.81 104 LYS A C 1
ATOM 894 O O . LYS A 1 104 ? -16.667 -12.025 35.841 1.00 78.81 104 LYS A O 1
ATOM 899 N N . ARG A 1 105 ? -15.426 -12.742 34.134 1.00 76.00 105 ARG A N 1
ATOM 900 C CA . ARG A 1 105 ? -14.737 -11.450 33.954 1.00 76.00 105 ARG A CA 1
ATOM 901 C C . ARG A 1 105 ? -15.672 -10.363 33.428 1.00 76.00 105 ARG A C 1
ATOM 903 O O . ARG A 1 105 ? -15.517 -9.202 33.797 1.00 76.00 105 ARG A O 1
ATOM 910 N N . PHE A 1 106 ? -16.652 -10.744 32.618 1.00 77.62 106 PHE A N 1
ATOM 911 C CA . PHE A 1 106 ? -17.644 -9.836 32.053 1.00 77.62 106 PHE A CA 1
ATOM 912 C C . PHE A 1 106 ? -18.917 -9.684 32.897 1.00 77.62 106 PHE A C 1
ATOM 914 O O . PHE A 1 106 ? -19.725 -8.819 32.578 1.00 77.62 106 PHE A O 1
ATOM 921 N N . GLU A 1 107 ? -19.092 -10.434 33.992 1.00 73.38 107 GLU A N 1
ATOM 922 C CA . GLU A 1 107 ? -20.223 -10.250 34.925 1.00 73.38 107 GLU A CA 1
ATOM 923 C C . GLU A 1 107 ? -20.313 -8.800 35.418 1.00 73.38 107 GLU A C 1
ATOM 925 O O . GLU A 1 107 ? -21.392 -8.224 35.449 1.00 73.38 107 GLU A O 1
ATOM 930 N N . THR A 1 108 ? -19.169 -8.153 35.656 1.00 68.75 108 THR A N 1
ATOM 931 C CA . THR A 1 108 ? -19.092 -6.727 36.034 1.00 68.75 108 THR A CA 1
ATOM 932 C C . THR A 1 108 ? -19.661 -5.748 34.996 1.00 68.75 108 THR A C 1
ATOM 934 O O . THR A 1 108 ? -19.922 -4.586 35.317 1.00 68.75 108 THR A O 1
ATOM 937 N N . LEU A 1 109 ? -19.839 -6.192 33.751 1.00 72.62 109 LEU A N 1
ATOM 938 C CA . LEU A 1 109 ? -20.466 -5.429 32.672 1.00 72.62 109 LEU A CA 1
ATOM 939 C C . LEU A 1 109 ? -21.946 -5.791 32.506 1.00 72.62 109 LEU A C 1
ATOM 941 O O . LEU A 1 109 ? -22.681 -5.020 31.899 1.00 72.62 109 LEU A O 1
ATOM 945 N N . LYS A 1 110 ? -22.397 -6.933 33.047 1.00 67.50 110 LYS A N 1
ATOM 946 C CA . LYS A 1 110 ? -23.757 -7.453 32.866 1.00 67.50 110 LYS A CA 1
ATOM 947 C C . LYS A 1 110 ? -24.814 -6.583 33.541 1.00 67.50 110 LYS A C 1
ATOM 949 O O . LYS A 1 110 ? -25.859 -6.358 32.941 1.00 67.50 110 LYS A O 1
ATOM 954 N N . ASP A 1 111 ? -24.503 -6.040 34.713 1.00 65.94 111 ASP A N 1
ATOM 955 C CA . ASP A 1 111 ? -25.450 -5.279 35.542 1.00 65.94 111 ASP A CA 1
ATOM 956 C C . ASP A 1 111 ? -25.500 -3.780 35.203 1.00 65.94 111 ASP A C 1
ATOM 958 O O . ASP A 1 111 ? -26.119 -2.987 35.910 1.00 65.94 111 ASP A O 1
ATOM 962 N N . LYS A 1 112 ? -24.829 -3.356 34.128 1.00 69.31 112 LYS A N 1
ATOM 963 C CA . LYS A 1 112 ? -24.787 -1.946 33.738 1.00 69.31 112 LYS A CA 1
ATOM 964 C C . LYS A 1 112 ? -25.960 -1.575 32.849 1.00 69.31 112 LYS A C 1
ATOM 966 O O . LYS A 1 112 ? -26.158 -2.193 31.811 1.00 69.31 112 LYS A O 1
ATOM 971 N N . GLU A 1 113 ? -26.695 -0.525 33.187 1.00 76.69 113 GLU A N 1
ATOM 972 C CA . GLU A 1 113 ? -27.797 -0.056 32.332 1.00 76.69 113 GLU A CA 1
ATOM 973 C C . GLU A 1 113 ? -27.326 0.680 31.063 1.00 76.69 113 GLU A C 1
ATOM 975 O O . GLU A 1 113 ? -28.123 0.868 30.138 1.00 76.69 113 GLU A O 1
ATOM 980 N N . GLU A 1 114 ? -26.047 1.081 31.021 1.00 84.56 114 GLU A N 1
ATOM 981 C CA . GLU A 1 114 ? -25.422 1.789 29.897 1.00 84.56 114 GLU A CA 1
ATOM 982 C C . GLU A 1 114 ? -25.356 0.913 28.635 1.00 84.56 114 GLU A C 1
ATOM 984 O O . GLU A 1 114 ? -25.084 -0.284 28.721 1.00 84.56 114 GLU A O 1
ATOM 989 N N . GLU A 1 115 ? -25.612 1.503 27.463 1.00 90.25 115 GLU A N 1
ATOM 990 C CA . GLU A 1 115 ? -25.422 0.838 26.167 1.00 90.25 115 GLU A CA 1
ATOM 991 C C . GLU A 1 115 ? -23.924 0.628 25.911 1.00 90.25 115 GLU A C 1
ATOM 993 O O . GLU A 1 115 ? -23.129 1.570 26.004 1.00 90.25 115 GLU A O 1
ATOM 998 N N . ILE A 1 116 ? -23.541 -0.606 25.571 1.00 91.62 116 ILE A N 1
ATOM 999 C CA . ILE A 1 116 ? -22.156 -0.973 25.263 1.00 91.62 116 ILE A CA 1
ATOM 1000 C C . ILE A 1 116 ? -22.031 -1.384 23.794 1.00 91.62 116 ILE A C 1
ATOM 1002 O O . ILE A 1 116 ? -22.765 -2.243 23.300 1.00 91.62 116 ILE A O 1
ATOM 1006 N N . TYR A 1 117 ? -21.036 -0.816 23.113 1.00 94.69 117 TYR A N 1
ATOM 1007 C CA . TYR A 1 117 ? -20.630 -1.238 21.772 1.00 94.69 117 TYR A CA 1
ATOM 1008 C C . TYR A 1 117 ? -19.454 -2.212 21.869 1.00 94.69 117 TYR A C 1
ATOM 1010 O O . TYR A 1 117 ? -18.393 -1.873 22.389 1.00 94.69 117 TYR A O 1
ATOM 1018 N N . TRP A 1 118 ? -19.620 -3.425 21.354 1.00 93.94 118 TRP A N 1
ATOM 1019 C CA . TRP A 1 118 ? -18.649 -4.513 21.452 1.00 93.94 118 TRP A CA 1
ATOM 1020 C C . TRP A 1 118 ? -17.903 -4.696 20.130 1.00 93.94 118 TRP A C 1
ATOM 1022 O O . TRP A 1 118 ? -18.385 -5.384 19.234 1.00 93.94 118 TRP A O 1
ATOM 1032 N N . HIS A 1 119 ? -16.714 -4.111 19.998 1.00 94.62 119 HIS A N 1
ATOM 1033 C CA . HIS A 1 119 ? -15.861 -4.279 18.825 1.00 94.62 119 HIS A CA 1
ATOM 1034 C C . HIS A 1 119 ? -15.062 -5.585 18.887 1.00 94.62 119 HIS A C 1
ATOM 1036 O O . HIS A 1 119 ? -14.123 -5.735 19.673 1.00 94.62 119 HIS A O 1
ATOM 1042 N N . ILE A 1 120 ? -15.438 -6.536 18.028 1.00 91.88 120 ILE A N 1
ATOM 1043 C CA . ILE A 1 120 ? -14.929 -7.916 18.065 1.00 91.88 120 ILE A CA 1
ATOM 1044 C C . ILE A 1 120 ? -14.009 -8.288 16.897 1.00 91.88 120 ILE A C 1
ATOM 1046 O O . ILE A 1 120 ? -13.546 -9.424 16.852 1.00 91.88 120 ILE A O 1
ATOM 1050 N N . THR A 1 121 ? -13.717 -7.369 15.971 1.00 88.62 121 THR A N 1
ATOM 1051 C CA . THR A 1 121 ? -12.911 -7.627 14.755 1.00 88.62 121 THR A CA 1
ATOM 1052 C C . THR A 1 121 ? -11.587 -8.325 15.050 1.00 88.62 121 THR A C 1
ATOM 1054 O O . THR A 1 121 ? -11.177 -9.230 14.327 1.00 88.62 121 THR A O 1
ATOM 1057 N N . GLY A 1 122 ? -10.927 -7.913 16.129 1.00 77.19 122 GLY A N 1
ATOM 1058 C CA . GLY A 1 122 ? -9.638 -8.443 16.544 1.00 77.19 122 GLY A CA 1
ATOM 1059 C C . GLY A 1 122 ? -9.684 -9.618 17.528 1.00 77.19 122 GLY A C 1
ATOM 1060 O O . GLY A 1 122 ? -8.663 -10.247 17.800 1.00 77.19 122 GLY A O 1
ATOM 1061 N N . GLY A 1 123 ? -10.852 -9.911 18.099 1.00 73.94 123 GLY A N 1
ATOM 1062 C CA . GLY A 1 123 ? -10.976 -10.850 19.208 1.00 73.94 123 GLY A CA 1
ATOM 1063 C C . GLY A 1 123 ? -10.713 -12.298 18.801 1.00 73.94 123 GLY A C 1
ATOM 1064 O O . GLY A 1 123 ? -11.096 -12.749 17.720 1.00 73.94 123 GLY A O 1
ATOM 1065 N N . GLN A 1 124 ? -10.126 -13.082 19.709 1.00 77.44 124 GLN A N 1
ATOM 1066 C CA . GLN A 1 124 ? -10.129 -14.535 19.547 1.00 77.44 124 GLN A CA 1
ATOM 1067 C C . GLN A 1 124 ? -11.573 -15.052 19.464 1.00 77.44 124 GLN A C 1
ATOM 1069 O O . GLN A 1 124 ? -12.460 -14.579 20.177 1.00 77.44 124 GLN A O 1
ATOM 1074 N N . ARG A 1 125 ? -11.804 -16.082 18.639 1.00 82.88 125 ARG A N 1
ATOM 1075 C CA . ARG A 1 125 ? -13.148 -16.636 18.378 1.00 82.88 125 ARG A CA 1
ATOM 1076 C C . ARG A 1 125 ? -13.926 -16.972 19.656 1.00 82.88 125 ARG A C 1
ATOM 1078 O O . ARG A 1 125 ? -15.120 -16.708 19.724 1.00 82.88 125 ARG A O 1
ATOM 1085 N N . LEU A 1 126 ? -13.251 -17.505 20.678 1.00 82.25 126 LEU A N 1
ATOM 1086 C CA . LEU A 1 126 ? -13.873 -17.833 21.966 1.00 82.25 126 LEU A CA 1
ATOM 1087 C C . LEU A 1 126 ? -14.399 -16.590 22.697 1.00 82.25 126 LEU A C 1
ATOM 1089 O O . LEU A 1 126 ? -15.494 -16.635 23.248 1.00 82.25 126 LEU A O 1
ATOM 1093 N N . ILE A 1 127 ? -13.675 -15.468 22.652 1.00 84.19 127 ILE A N 1
ATOM 1094 C CA . ILE A 1 127 ? -14.116 -14.197 23.245 1.00 84.19 127 ILE A CA 1
ATOM 1095 C C . ILE A 1 127 ? -15.365 -13.693 22.514 1.00 84.19 127 ILE A C 1
ATOM 1097 O O . ILE A 1 127 ? -16.366 -13.388 23.160 1.00 84.19 127 ILE A O 1
ATOM 1101 N N . ALA A 1 128 ? -15.358 -13.702 21.176 1.00 86.12 128 ALA A N 1
ATOM 1102 C CA . ALA A 1 128 ? -16.522 -13.315 20.375 1.00 86.12 128 ALA A CA 1
ATOM 1103 C C . ALA A 1 128 ? -17.756 -14.192 20.674 1.00 86.12 128 ALA A C 1
ATOM 1105 O O . ALA A 1 128 ? -18.864 -13.678 20.819 1.00 86.12 128 ALA A O 1
ATOM 1106 N N . MET A 1 129 ? -17.573 -15.507 20.847 1.00 84.50 129 MET A N 1
ATOM 1107 C CA . MET A 1 129 ? -18.650 -16.424 21.250 1.00 84.50 129 MET A CA 1
ATOM 1108 C C . MET A 1 129 ? -19.207 -16.117 22.645 1.00 84.50 129 MET A C 1
ATOM 1110 O O . MET A 1 129 ? -20.404 -16.279 22.877 1.00 84.50 129 MET A O 1
ATOM 1114 N N . VAL A 1 130 ? -18.366 -15.685 23.585 1.00 85.19 130 VAL A N 1
ATOM 1115 C CA . VAL A 1 130 ? -18.823 -15.294 24.925 1.00 85.19 130 VAL A CA 1
ATOM 1116 C C . VAL A 1 130 ? -19.608 -13.988 24.875 1.00 85.19 130 VAL A C 1
ATOM 1118 O O . VAL A 1 130 ? -20.704 -13.936 25.431 1.00 85.19 130 VAL A O 1
ATOM 1121 N N . ILE A 1 131 ? -19.111 -12.981 24.155 1.00 86.81 131 ILE A N 1
ATOM 1122 C CA . ILE A 1 131 ? -19.813 -11.705 23.935 1.00 86.81 131 ILE A CA 1
ATOM 1123 C C . ILE A 1 131 ? -21.192 -11.958 23.312 1.00 86.81 131 ILE A C 1
ATOM 1125 O O . ILE A 1 131 ? -22.194 -11.436 23.798 1.00 86.81 131 ILE A O 1
ATOM 1129 N N . LYS A 1 132 ? -21.269 -12.862 22.324 1.00 86.38 132 LYS A N 1
ATOM 1130 C CA . LYS A 1 132 ? -22.527 -13.310 21.703 1.00 86.38 132 LYS A CA 1
ATOM 1131 C C . LYS A 1 132 ? -23.558 -13.823 22.718 1.00 86.38 132 LYS A C 1
ATOM 1133 O O . LYS A 1 132 ? -24.759 -13.675 22.513 1.00 86.38 132 LYS A O 1
ATOM 1138 N N . ASN A 1 133 ? -23.114 -14.472 23.789 1.00 84.56 133 ASN A N 1
ATOM 1139 C CA . ASN A 1 133 ? -24.020 -14.972 24.821 1.00 84.56 133 ASN A CA 1
ATOM 1140 C C . ASN A 1 133 ? -24.431 -13.876 25.805 1.00 84.56 133 ASN A C 1
ATOM 1142 O O . ASN A 1 133 ? -25.566 -13.885 26.262 1.00 84.56 133 ASN A O 1
ATOM 1146 N N . ILE A 1 134 ? -23.535 -12.935 26.102 1.00 83.69 134 ILE A N 1
ATOM 1147 C CA . ILE A 1 134 ? -23.795 -11.830 27.032 1.00 83.69 134 ILE A CA 1
ATOM 1148 C C . ILE A 1 134 ? -24.799 -10.839 26.448 1.00 83.69 134 ILE A C 1
ATOM 1150 O O . ILE A 1 134 ? -25.706 -10.411 27.156 1.00 83.69 134 ILE A O 1
ATOM 1154 N N . ILE A 1 135 ? -24.682 -10.511 25.158 1.00 86.62 135 ILE A N 1
ATOM 1155 C CA . ILE A 1 135 ? -25.538 -9.499 24.525 1.00 86.62 135 ILE A CA 1
ATOM 1156 C C . ILE A 1 135 ? -27.028 -9.869 24.539 1.00 86.62 135 ILE A C 1
ATOM 1158 O O . ILE A 1 135 ? -27.880 -8.989 24.589 1.00 86.62 135 ILE A O 1
ATOM 1162 N N . LYS A 1 136 ? -27.366 -11.166 24.585 1.00 84.31 136 LYS A N 1
ATOM 1163 C CA . LYS A 1 136 ? -28.763 -11.628 24.683 1.00 84.31 136 LYS A CA 1
ATOM 1164 C C . LYS A 1 136 ? -29.464 -11.123 25.944 1.00 84.31 136 LYS A C 1
ATOM 1166 O O . LYS A 1 136 ? -30.665 -10.864 25.915 1.00 84.31 136 LYS A O 1
ATOM 1171 N N . ASP A 1 137 ? -28.704 -10.955 27.023 1.00 85.06 137 ASP A N 1
ATOM 1172 C CA . ASP A 1 137 ? -29.194 -10.418 28.292 1.00 85.06 137 ASP A CA 1
ATOM 1173 C C . ASP A 1 137 ? -29.121 -8.876 28.330 1.00 85.06 137 ASP A C 1
ATOM 1175 O O . ASP A 1 137 ? -29.651 -8.254 29.248 1.00 85.06 137 ASP A O 1
ATOM 1179 N N . ARG A 1 138 ? -28.489 -8.242 27.330 1.00 88.19 138 ARG A N 1
ATOM 1180 C CA . ARG A 1 138 ? -28.216 -6.798 27.249 1.00 88.19 138 ARG A CA 1
ATOM 1181 C C . ARG A 1 138 ? -28.775 -6.202 25.957 1.00 88.19 138 ARG A C 1
ATOM 1183 O O . ARG A 1 138 ? -28.043 -5.784 25.071 1.00 88.19 138 ARG A O 1
ATOM 1190 N N . LYS A 1 139 ? -30.104 -6.125 25.867 1.00 88.12 139 LYS A N 1
ATOM 1191 C CA . LYS A 1 139 ? -30.841 -5.772 24.635 1.00 88.12 139 LYS A CA 1
ATOM 1192 C C . LYS A 1 139 ? -30.493 -4.421 23.989 1.00 88.12 139 LYS A C 1
ATOM 1194 O O . LYS A 1 139 ? -30.854 -4.199 22.842 1.00 88.12 139 LYS A O 1
ATOM 1199 N N . LYS A 1 140 ? -29.863 -3.500 24.725 1.00 89.88 140 LYS A N 1
ATOM 1200 C CA . LYS A 1 140 ? -29.448 -2.191 24.196 1.00 89.88 140 LYS A CA 1
ATOM 1201 C C . LYS A 1 140 ? -28.087 -2.235 23.506 1.00 89.88 140 LYS A C 1
ATOM 1203 O O . LYS A 1 140 ? -27.813 -1.363 22.698 1.00 89.88 140 LYS A O 1
ATOM 1208 N N . ASP A 1 141 ? -27.250 -3.210 23.844 1.00 92.69 141 ASP A N 1
ATOM 1209 C CA . ASP A 1 141 ? -25.883 -3.297 23.348 1.00 92.69 141 ASP A CA 1
ATOM 1210 C C . ASP A 1 141 ? -25.843 -3.620 21.848 1.00 92.69 141 ASP A C 1
ATOM 1212 O O . ASP A 1 141 ? -26.789 -4.173 21.278 1.00 92.69 141 ASP A O 1
ATOM 1216 N N . LYS A 1 142 ? -24.699 -3.328 21.222 1.00 93.69 142 LYS A N 1
ATOM 1217 C CA . LYS A 1 142 ? -24.430 -3.645 19.814 1.00 93.69 142 LYS A CA 1
ATOM 1218 C C . LYS A 1 142 ? -23.098 -4.353 19.652 1.00 93.69 142 LYS A C 1
ATOM 1220 O O . LYS A 1 142 ? -22.126 -4.004 20.316 1.00 93.69 142 LYS A O 1
ATOM 1225 N N . ILE A 1 143 ? -23.019 -5.313 18.739 1.00 95.12 143 ILE A N 1
ATOM 1226 C CA . ILE A 1 143 ? -21.750 -5.919 18.316 1.00 95.12 143 ILE A CA 1
ATOM 1227 C C . ILE A 1 143 ? -21.271 -5.229 17.047 1.00 95.12 143 ILE A C 1
ATOM 1229 O O . ILE A 1 143 ? -22.007 -5.129 16.077 1.00 95.12 143 ILE A O 1
ATOM 1233 N N . LEU A 1 144 ? -20.012 -4.812 17.042 1.00 95.56 144 LEU A N 1
ATOM 1234 C CA . LEU A 1 144 ? -19.339 -4.181 15.918 1.00 95.56 144 LEU A CA 1
ATOM 1235 C C . LEU A 1 144 ? -18.303 -5.137 15.323 1.00 95.56 144 LEU A C 1
ATOM 1237 O O . LEU A 1 144 ? -17.418 -5.635 16.028 1.00 95.56 144 LEU A O 1
ATOM 1241 N N . TYR A 1 145 ? -18.374 -5.356 14.015 1.00 93.69 145 TYR A N 1
ATOM 1242 C CA . TYR A 1 145 ? -17.434 -6.189 13.273 1.00 93.69 145 TYR A CA 1
ATOM 1243 C C . TYR A 1 145 ? -17.048 -5.535 11.947 1.00 93.69 145 TYR A C 1
ATOM 1245 O O . TYR A 1 145 ? -17.904 -5.268 11.109 1.00 93.69 145 TYR A O 1
ATOM 1253 N N . VAL A 1 146 ? -15.757 -5.296 11.743 1.00 92.44 146 VAL A N 1
ATOM 1254 C CA . VAL A 1 146 ? -15.211 -4.790 10.482 1.00 92.44 146 VAL A CA 1
ATOM 1255 C C . VAL A 1 146 ? -14.907 -5.973 9.567 1.00 92.44 146 VAL A C 1
ATOM 1257 O O . VAL A 1 146 ? -14.032 -6.791 9.858 1.00 92.44 146 VAL A O 1
ATOM 1260 N N . GLU A 1 147 ? -15.619 -6.062 8.446 1.00 89.81 147 GLU A N 1
ATOM 1261 C CA . GLU A 1 147 ? -15.400 -7.098 7.439 1.00 89.81 147 GLU A CA 1
ATOM 1262 C C . GLU A 1 147 ? -14.352 -6.615 6.423 1.00 89.81 147 GLU A C 1
ATOM 1264 O O . GLU A 1 147 ? -14.521 -5.597 5.753 1.00 89.81 147 GLU A O 1
ATOM 1269 N N . GLY A 1 148 ? -13.229 -7.331 6.332 1.00 82.88 148 GLY A N 1
ATOM 1270 C CA . GLY A 1 148 ? -12.036 -6.857 5.622 1.00 82.88 148 GLY A CA 1
ATOM 1271 C C . GLY A 1 148 ? -12.077 -6.895 4.101 1.00 82.88 148 GLY A C 1
ATOM 1272 O O . GLY A 1 148 ? -11.301 -6.183 3.457 1.00 82.88 148 GLY A O 1
ATOM 1273 N N . ASN A 1 149 ? -12.941 -7.722 3.514 1.00 83.62 149 ASN A N 1
ATOM 1274 C CA . ASN A 1 149 ? -13.034 -7.846 2.061 1.00 83.62 149 ASN A CA 1
ATOM 1275 C C . ASN A 1 149 ? -13.878 -6.723 1.459 1.00 83.62 149 ASN A C 1
ATOM 1277 O O . ASN A 1 149 ? -13.511 -6.148 0.437 1.00 83.62 149 ASN A O 1
ATOM 1281 N N . THR A 1 150 ? -15.000 -6.420 2.103 1.00 87.94 150 THR A N 1
ATOM 1282 C CA . THR A 1 150 ? -15.952 -5.373 1.731 1.00 87.94 150 THR A CA 1
ATOM 1283 C C . THR A 1 150 ? -15.601 -4.021 2.336 1.00 87.94 150 THR A C 1
ATOM 1285 O O . THR A 1 150 ? -16.083 -3.002 1.843 1.00 87.94 150 THR A O 1
ATOM 1288 N N . GLU A 1 151 ? -14.746 -4.008 3.364 1.00 89.81 151 GLU A N 1
ATOM 1289 C CA . GLU A 1 151 ? -14.336 -2.807 4.096 1.00 89.81 151 GLU A CA 1
ATOM 1290 C C . GLU A 1 151 ? -15.551 -2.072 4.680 1.00 89.81 151 GLU A C 1
ATOM 1292 O O . GLU A 1 151 ? -15.633 -0.843 4.671 1.00 89.81 151 GLU A O 1
ATOM 1297 N N . LYS A 1 152 ? -16.528 -2.850 5.160 1.00 92.25 152 LYS A N 1
ATOM 1298 C CA . LYS A 1 152 ? -17.744 -2.363 5.812 1.00 92.25 152 LYS A CA 1
ATOM 1299 C C . LYS A 1 152 ? -17.713 -2.676 7.298 1.00 92.25 152 LYS A C 1
ATOM 1301 O O . LYS A 1 152 ? -17.232 -3.731 7.719 1.00 92.25 152 LYS A O 1
ATOM 1306 N N . LEU A 1 153 ? -18.275 -1.772 8.089 1.00 95.38 153 LEU A N 1
ATOM 1307 C CA . LEU A 1 153 ? -18.599 -2.053 9.475 1.00 95.38 153 LEU A CA 1
ATOM 1308 C C . LEU A 1 153 ? -19.989 -2.680 9.520 1.00 95.38 153 LEU A C 1
ATOM 1310 O O . LEU A 1 153 ? -20.948 -2.110 9.010 1.00 95.38 153 LEU A O 1
ATOM 1314 N N . ILE A 1 154 ? -20.094 -3.846 10.140 1.00 95.94 154 ILE A N 1
ATOM 1315 C CA . ILE A 1 154 ? -21.359 -4.523 10.393 1.00 95.94 154 ILE A CA 1
ATOM 1316 C C . ILE A 1 154 ? -21.665 -4.387 11.881 1.00 95.94 154 ILE A C 1
ATOM 1318 O O . ILE A 1 154 ? -20.898 -4.844 12.732 1.00 95.94 154 ILE A O 1
ATOM 1322 N N . SER A 1 155 ? -22.785 -3.742 12.176 1.00 95.19 155 SER A N 1
ATOM 1323 C CA . SER A 1 155 ? -23.347 -3.591 13.511 1.00 95.19 155 SER A CA 1
ATOM 1324 C C . SER A 1 155 ? -24.471 -4.606 13.690 1.00 95.19 155 SER A C 1
ATOM 1326 O O . SER A 1 155 ? -25.348 -4.705 12.837 1.00 95.19 155 SER A O 1
ATOM 1328 N N . TYR A 1 156 ? -24.445 -5.382 14.766 1.00 94.62 156 TYR A N 1
ATOM 1329 C CA . TYR A 1 156 ? -25.487 -6.346 15.108 1.00 94.62 156 TYR A CA 1
ATOM 1330 C C . TYR A 1 156 ? -26.177 -5.922 16.397 1.00 94.62 156 TYR A C 1
ATOM 1332 O O . TYR A 1 156 ? -25.506 -5.598 17.380 1.00 94.62 156 TYR A O 1
ATOM 1340 N N . ASP A 1 157 ? -27.503 -5.980 16.407 1.00 92.19 157 ASP A N 1
ATOM 1341 C CA . ASP A 1 157 ? -28.286 -5.892 17.638 1.00 92.19 157 ASP A CA 1
ATOM 1342 C C . ASP A 1 157 ? -28.236 -7.211 18.444 1.00 92.19 157 ASP A C 1
ATOM 1344 O O . ASP A 1 157 ? -27.558 -8.181 18.084 1.00 92.19 157 ASP A O 1
ATOM 1348 N N . TYR A 1 158 ? -28.972 -7.258 19.556 1.00 88.44 158 TYR A N 1
ATOM 1349 C CA . TYR A 1 158 ? -29.069 -8.440 20.419 1.00 88.44 158 TYR A CA 1
ATOM 1350 C C . TYR A 1 158 ? -29.769 -9.647 19.764 1.00 88.44 158 TYR A C 1
ATOM 1352 O O . TYR A 1 158 ? -29.613 -10.778 20.239 1.00 88.44 158 TYR A O 1
ATOM 1360 N N . GLU A 1 159 ? -30.522 -9.424 18.685 1.00 89.88 159 GLU A N 1
ATOM 1361 C CA . GLU A 1 159 ? -31.173 -10.456 17.869 1.00 89.88 159 GLU A CA 1
ATOM 1362 C C . GLU A 1 159 ? -30.295 -10.906 16.693 1.00 89.88 159 GLU A C 1
ATOM 1364 O O . GLU A 1 159 ? -30.631 -11.873 16.011 1.00 89.88 159 GLU A O 1
ATOM 1369 N N . PHE A 1 160 ? -29.122 -10.288 16.520 1.00 89.12 160 PHE A N 1
ATOM 1370 C CA . PHE A 1 160 ? -28.189 -10.502 15.415 1.00 89.12 160 PHE A CA 1
ATOM 1371 C C . PHE A 1 160 ? -28.715 -10.048 14.054 1.00 89.12 160 PHE A C 1
ATOM 1373 O O . PHE A 1 160 ? -28.300 -10.587 13.024 1.00 89.12 160 PHE A O 1
ATOM 1380 N N . ASN A 1 161 ? -29.558 -9.021 14.027 1.00 92.44 161 ASN A N 1
ATOM 1381 C CA . ASN A 1 161 ? -29.913 -8.347 12.787 1.00 92.44 161 ASN A CA 1
ATOM 1382 C C . ASN A 1 161 ? -28.758 -7.420 12.366 1.00 92.44 161 ASN A C 1
ATOM 1384 O O . ASN A 1 161 ? -28.359 -6.553 13.149 1.00 92.44 161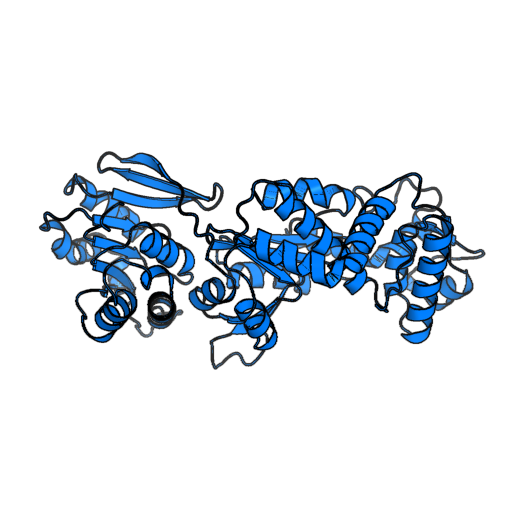 ASN A O 1
ATOM 1388 N N . PRO A 1 162 ? -28.188 -7.593 11.159 1.00 95.19 162 PRO A N 1
ATOM 1389 C CA . PRO A 1 162 ? -27.068 -6.783 10.703 1.00 95.19 162 PRO A CA 1
ATOM 1390 C C . PRO A 1 162 ? -27.531 -5.419 10.181 1.00 95.19 162 PRO A C 1
ATOM 1392 O O . PRO A 1 162 ? -28.502 -5.313 9.434 1.00 95.19 162 PRO A O 1
ATOM 1395 N N . THR A 1 163 ? -26.764 -4.383 10.497 1.00 95.44 163 THR A N 1
ATOM 1396 C CA . THR A 1 163 ? -26.814 -3.059 9.874 1.00 95.44 163 THR A CA 1
ATOM 1397 C C . THR A 1 163 ? -25.428 -2.726 9.336 1.00 95.44 163 THR A C 1
ATOM 1399 O O . THR A 1 163 ? -24.433 -2.872 10.045 1.00 95.44 163 THR A O 1
ATOM 1402 N N . GLU A 1 164 ? -25.350 -2.293 8.081 1.00 94.88 164 GLU A N 1
ATOM 1403 C CA . GLU A 1 164 ? -24.090 -1.855 7.482 1.00 94.88 164 GLU A CA 1
ATOM 1404 C C . GLU A 1 164 ? -23.848 -0.366 7.749 1.00 94.88 164 GLU A C 1
ATOM 1406 O O . GLU A 1 164 ? -24.730 0.471 7.561 1.00 94.88 164 GLU A O 1
ATOM 1411 N N . GLU A 1 165 ? -22.625 -0.032 8.142 1.00 92.50 165 GLU A N 1
ATOM 1412 C CA . GLU A 1 165 ? -22.169 1.329 8.395 1.00 92.50 165 GLU A CA 1
ATOM 1413 C C . GLU A 1 165 ? -20.807 1.583 7.725 1.00 92.50 165 GLU A C 1
ATOM 1415 O O . GLU A 1 165 ? -19.991 0.675 7.538 1.00 92.50 165 GLU A O 1
ATOM 1420 N N . SER A 1 166 ? -20.523 2.848 7.404 1.00 90.81 166 SER A N 1
ATOM 1421 C CA . SER A 1 166 ? -19.171 3.289 7.048 1.00 90.81 166 SER A CA 1
ATOM 1422 C C . SER A 1 16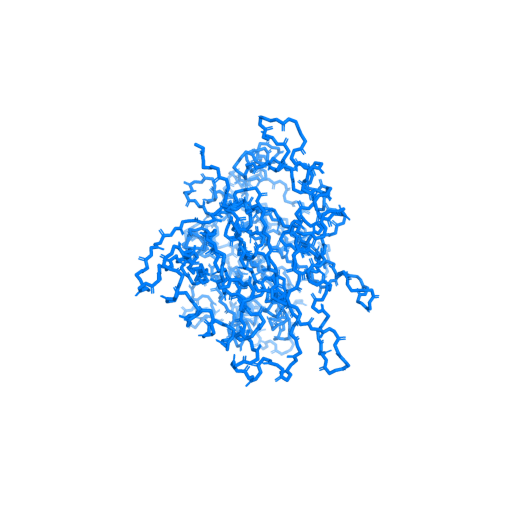6 ? -18.363 3.629 8.302 1.00 90.81 166 SER A C 1
ATOM 1424 O O . SER A 1 166 ? -18.913 4.035 9.331 1.00 90.81 166 SER A O 1
ATOM 1426 N N . TYR A 1 167 ? -17.044 3.483 8.223 1.00 92.38 167 TYR A N 1
ATOM 1427 C CA . TYR A 1 167 ? -16.121 3.831 9.310 1.00 92.38 167 TYR A CA 1
ATOM 1428 C C . TYR A 1 167 ? -14.870 4.559 8.813 1.00 92.38 167 TYR A C 1
ATOM 1430 O O . TYR A 1 167 ? -13.815 4.518 9.438 1.00 92.38 167 TYR A O 1
ATOM 1438 N N . ASN A 1 168 ? -15.019 5.222 7.671 1.00 91.19 168 ASN A N 1
ATOM 1439 C CA . ASN A 1 168 ? -13.951 5.920 6.982 1.00 91.19 168 ASN A CA 1
ATOM 1440 C C . ASN A 1 168 ? -13.419 7.081 7.831 1.00 91.19 168 ASN A C 1
ATOM 1442 O O . ASN A 1 168 ? -14.195 7.882 8.353 1.00 91.19 168 ASN A O 1
ATOM 1446 N N . ASP A 1 169 ? -12.100 7.204 7.886 1.00 90.44 169 ASP A N 1
ATOM 1447 C CA . ASP A 1 169 ? -11.378 8.329 8.460 1.00 90.44 169 ASP A CA 1
ATOM 1448 C C . ASP A 1 169 ? -10.434 8.934 7.418 1.00 90.44 169 ASP A C 1
ATOM 1450 O O . ASP A 1 169 ? -9.340 8.430 7.165 1.00 90.44 169 ASP A O 1
ATOM 1454 N N . ASN A 1 170 ? -10.870 10.025 6.790 1.00 88.69 170 ASN A N 1
ATOM 1455 C CA . ASN A 1 170 ? -10.082 10.701 5.759 1.00 88.69 170 ASN A CA 1
ATOM 1456 C C . ASN A 1 170 ? -8.824 11.375 6.318 1.00 88.69 170 ASN A C 1
ATOM 1458 O O . ASN A 1 170 ? -7.940 11.702 5.539 1.00 88.69 170 ASN A O 1
ATOM 1462 N N . SER A 1 171 ? -8.721 11.577 7.637 1.00 86.81 171 SER A N 1
ATOM 1463 C CA . SER A 1 171 ? -7.514 12.153 8.230 1.00 86.81 171 SER A CA 1
ATOM 1464 C C . SER A 1 171 ? -6.443 11.103 8.540 1.00 86.81 171 SER A C 1
ATOM 1466 O O . SER A 1 171 ? -5.384 11.480 9.046 1.00 86.81 171 SER A O 1
ATOM 1468 N N . LEU A 1 172 ? -6.730 9.811 8.345 1.00 90.62 172 LEU A N 1
ATOM 1469 C CA . LEU A 1 172 ? -5.797 8.737 8.661 1.00 90.62 172 LEU A CA 1
ATOM 1470 C C . LEU A 1 172 ? -4.607 8.782 7.696 1.00 90.62 172 LEU A C 1
ATOM 1472 O O . LEU A 1 172 ? -4.780 8.611 6.490 1.00 90.62 172 LEU A O 1
ATOM 1476 N N . ASN A 1 173 ? -3.401 8.944 8.233 1.00 91.69 173 ASN A N 1
ATOM 1477 C CA . ASN A 1 173 ? -2.160 8.970 7.454 1.00 91.69 173 ASN A CA 1
ATOM 1478 C C . ASN A 1 173 ? -1.216 7.808 7.794 1.00 91.69 173 ASN A C 1
ATOM 1480 O O . ASN A 1 173 ? -1.428 7.059 8.759 1.00 91.69 173 ASN A O 1
ATOM 1484 N N . PHE A 1 174 ? -0.153 7.643 7.005 1.00 92.06 174 PHE A N 1
ATOM 1485 C CA . PHE A 1 174 ? 0.793 6.541 7.199 1.00 92.06 174 PHE A CA 1
ATOM 1486 C C . PHE A 1 174 ? 1.534 6.606 8.532 1.00 92.06 174 PHE A C 1
ATOM 1488 O O . PHE A 1 174 ? 1.804 5.558 9.120 1.00 92.06 174 PHE A O 1
ATOM 1495 N N . ASN A 1 175 ? 1.847 7.801 9.036 1.00 90.25 175 ASN A N 1
ATOM 1496 C CA . ASN A 1 175 ? 2.513 7.943 10.332 1.00 90.25 175 ASN A CA 1
ATOM 1497 C C . ASN A 1 175 ? 1.648 7.365 11.468 1.00 90.25 175 ASN A C 1
ATOM 1499 O O . ASN A 1 175 ? 2.134 6.611 12.313 1.00 90.25 175 ASN A O 1
ATOM 1503 N N . GLN A 1 176 ? 0.345 7.655 11.452 1.00 90.56 176 GLN A N 1
ATOM 1504 C CA . GLN A 1 176 ? -0.622 7.092 12.394 1.00 90.56 176 GLN A CA 1
ATOM 1505 C C . GLN A 1 176 ? -0.778 5.583 12.188 1.00 90.56 176 GLN A C 1
ATOM 1507 O O . GLN A 1 176 ? -0.563 4.816 13.128 1.00 90.56 176 GLN A O 1
ATOM 1512 N N . ALA A 1 177 ? -1.088 5.143 10.966 1.00 92.31 177 ALA A N 1
ATOM 1513 C CA . ALA A 1 177 ? -1.357 3.737 10.668 1.00 92.31 177 ALA A CA 1
ATOM 1514 C C . ALA A 1 177 ? -0.178 2.819 11.034 1.00 92.31 177 ALA A C 1
ATOM 1516 O O . ALA A 1 177 ? -0.379 1.791 11.679 1.00 92.31 177 ALA A O 1
ATOM 1517 N N . LEU A 1 178 ? 1.055 3.208 10.689 1.00 91.31 178 LEU A N 1
ATOM 1518 C CA . LEU A 1 178 ? 2.254 2.425 10.996 1.00 91.31 178 LEU A CA 1
ATOM 1519 C C . LEU A 1 178 ? 2.555 2.385 12.494 1.00 91.31 178 LEU A C 1
ATOM 1521 O O . LEU A 1 178 ? 2.917 1.335 13.023 1.00 91.31 178 LEU A O 1
ATOM 1525 N N . SER A 1 179 ? 2.359 3.488 13.209 1.00 90.38 179 SER A N 1
ATOM 1526 C CA . SER A 1 179 ? 2.607 3.494 14.653 1.00 90.38 179 SER A CA 1
ATOM 1527 C C . SER A 1 179 ? 1.642 2.585 15.421 1.00 90.38 179 SER A C 1
ATOM 1529 O O . SER A 1 179 ? 2.076 1.895 16.338 1.00 90.38 179 SER A O 1
ATOM 1531 N N . LEU A 1 180 ? 0.378 2.484 14.981 1.00 91.12 180 LEU A N 1
ATOM 1532 C CA . LEU A 1 180 ? -0.631 1.559 15.520 1.00 91.12 180 LEU A CA 1
ATOM 1533 C C . LEU A 1 180 ? -0.275 0.084 15.299 1.00 91.12 180 LEU A C 1
ATOM 1535 O O . LEU A 1 180 ? -0.876 -0.795 15.923 1.00 91.12 180 LEU A O 1
ATOM 1539 N N . VAL A 1 181 ? 0.686 -0.191 14.414 1.00 88.94 181 VAL A N 1
ATOM 1540 C CA . VAL A 1 181 ? 1.211 -1.533 14.168 1.00 88.94 181 VAL A CA 1
ATOM 1541 C C . VAL A 1 181 ? 2.690 -1.699 14.562 1.00 88.94 181 VAL A C 1
ATOM 1543 O O . VAL A 1 181 ? 3.328 -2.680 14.182 1.00 88.94 181 VAL A O 1
ATOM 1546 N N . GLY A 1 182 ? 3.252 -0.764 15.336 1.00 87.69 182 GLY A N 1
ATOM 1547 C CA . GLY A 1 182 ? 4.610 -0.871 15.881 1.00 87.69 182 GLY A CA 1
ATOM 1548 C C . GLY A 1 182 ? 5.746 -0.507 14.924 1.00 87.69 182 GLY A C 1
ATOM 1549 O O . GLY A 1 182 ? 6.881 -0.966 15.104 1.00 87.69 182 GLY A O 1
ATOM 1550 N N . PHE A 1 183 ? 5.464 0.327 13.926 1.00 89.31 183 PHE A N 1
ATOM 1551 C CA . PHE A 1 183 ? 6.450 0.869 12.993 1.00 89.31 183 PHE A CA 1
ATOM 1552 C C . PHE A 1 183 ? 6.423 2.393 12.977 1.00 89.31 183 PHE A C 1
ATOM 1554 O O . PHE A 1 183 ? 5.415 3.017 13.287 1.00 89.31 183 PHE A O 1
ATOM 1561 N N . ASN A 1 184 ? 7.524 2.992 12.545 1.00 89.00 184 ASN A N 1
ATOM 1562 C CA . ASN A 1 184 ? 7.623 4.422 12.294 1.00 89.00 184 ASN A CA 1
ATOM 1563 C C . ASN A 1 184 ? 8.053 4.675 10.849 1.00 89.00 184 ASN A C 1
ATOM 1565 O O . ASN A 1 184 ? 8.740 3.861 10.227 1.00 89.00 184 ASN A O 1
ATOM 1569 N N . LEU A 1 185 ? 7.684 5.837 10.321 1.00 89.25 185 LEU A N 1
ATOM 1570 C CA . LEU A 1 185 ? 8.250 6.340 9.075 1.00 89.25 185 LEU A CA 1
ATOM 1571 C C . LEU A 1 185 ? 9.684 6.837 9.293 1.00 89.25 185 LEU A C 1
ATOM 1573 O O . LEU A 1 185 ? 10.046 7.288 10.379 1.00 89.25 185 LEU A O 1
ATOM 1577 N N . SER A 1 186 ? 10.507 6.805 8.242 1.00 86.62 186 SER A N 1
ATOM 1578 C CA . SER A 1 186 ? 11.803 7.494 8.277 1.00 86.62 186 SER A CA 1
ATOM 1579 C C . SER A 1 186 ? 11.635 9.008 8.451 1.00 86.62 186 SER A C 1
ATOM 1581 O O . SER A 1 186 ? 10.651 9.572 7.979 1.00 86.62 186 SER A O 1
ATOM 1583 N N . GLU A 1 187 ? 12.621 9.700 9.033 1.00 83.81 187 GLU A N 1
ATOM 1584 C CA . GLU A 1 187 ? 12.571 11.163 9.227 1.00 83.81 187 GLU A CA 1
ATOM 1585 C C . GLU A 1 187 ? 12.260 11.935 7.937 1.00 83.81 187 GLU A C 1
ATOM 1587 O O . GLU A 1 187 ? 11.533 12.928 7.947 1.00 83.81 187 GLU A O 1
ATOM 1592 N N . LYS A 1 188 ? 12.787 11.467 6.797 1.00 83.00 188 LYS A N 1
ATOM 1593 C CA . LYS A 1 188 ? 12.506 12.065 5.487 1.00 83.00 188 LYS A CA 1
ATOM 1594 C C . LYS A 1 188 ? 11.036 11.898 5.100 1.00 83.00 188 LYS A C 1
ATOM 1596 O O . LYS A 1 188 ? 10.458 12.825 4.542 1.00 83.00 188 LYS A O 1
ATOM 1601 N N . ASN A 1 189 ? 10.450 10.728 5.357 1.00 85.69 189 ASN A N 1
ATOM 1602 C CA . ASN A 1 189 ? 9.030 10.495 5.105 1.00 85.69 189 ASN A CA 1
ATOM 1603 C C . ASN A 1 189 ? 8.163 11.284 6.102 1.00 85.69 189 ASN A C 1
ATOM 1605 O O . ASN A 1 189 ? 7.194 11.885 5.664 1.00 85.69 189 ASN A O 1
ATOM 1609 N N . ILE A 1 190 ? 8.550 11.394 7.380 1.00 81.81 190 ILE A N 1
ATOM 1610 C CA . ILE A 1 190 ? 7.835 12.205 8.388 1.00 81.81 190 ILE A CA 1
ATOM 1611 C C . ILE A 1 190 ? 7.765 13.676 7.969 1.00 81.81 190 ILE A C 1
ATOM 1613 O O . ILE A 1 190 ? 6.688 14.254 7.959 1.00 81.81 190 ILE A O 1
ATOM 1617 N N . LYS A 1 191 ? 8.882 14.285 7.551 1.00 80.00 191 LYS A N 1
ATOM 1618 C CA . LYS A 1 191 ? 8.877 15.691 7.103 1.00 80.00 191 LYS A CA 1
ATOM 1619 C C . LYS A 1 191 ? 7.959 15.925 5.903 1.00 80.00 191 LYS A C 1
ATOM 1621 O O . LYS A 1 191 ? 7.347 16.981 5.801 1.00 80.00 191 LYS A O 1
ATOM 1626 N N . LYS A 1 192 ? 7.869 14.943 4.996 1.00 77.12 192 LYS A N 1
ATOM 1627 C CA . LYS A 1 192 ? 6.911 14.990 3.886 1.00 77.12 192 LYS A CA 1
ATOM 1628 C C . LYS A 1 192 ? 5.481 14.939 4.414 1.00 77.12 192 LYS A C 1
ATOM 1630 O O . LYS A 1 192 ? 4.697 15.798 4.042 1.00 77.12 192 LYS A O 1
ATOM 1635 N N . GLU A 1 193 ? 5.177 14.000 5.307 1.00 78.25 193 GLU A N 1
ATOM 1636 C CA . GLU A 1 193 ? 3.861 13.863 5.947 1.00 78.25 193 GLU A CA 1
ATOM 1637 C C . GLU A 1 193 ? 3.418 15.131 6.684 1.00 78.25 193 GLU A C 1
ATOM 1639 O O . GLU A 1 193 ? 2.303 15.597 6.486 1.00 78.25 193 GLU A O 1
ATOM 1644 N N . GLU A 1 194 ? 4.292 15.736 7.490 1.00 75.75 194 GLU A N 1
ATOM 1645 C CA . GLU A 1 194 ? 3.985 16.954 8.257 1.00 75.75 194 GLU A CA 1
ATOM 1646 C C . GLU A 1 194 ? 3.660 18.157 7.363 1.00 75.75 194 GLU A C 1
ATOM 1648 O O . GLU A 1 194 ? 2.967 19.079 7.792 1.00 75.75 194 GLU A O 1
ATOM 1653 N N . SER A 1 195 ? 4.147 18.146 6.119 1.00 66.81 195 SER A N 1
ATOM 1654 C CA . SER A 1 195 ? 3.861 19.175 5.118 1.00 66.81 195 SER A CA 1
ATOM 1655 C C . SER A 1 195 ? 2.584 18.922 4.307 1.00 66.81 195 SER A C 1
ATOM 1657 O O . SER A 1 195 ? 2.160 19.806 3.557 1.00 66.81 195 SER A O 1
ATOM 1659 N N . LYS A 1 196 ? 1.955 17.745 4.442 1.00 73.12 196 LYS A N 1
ATOM 1660 C CA . LYS A 1 196 ? 0.736 17.401 3.702 1.00 73.12 196 LYS A CA 1
ATOM 1661 C C . LYS A 1 196 ? -0.487 18.106 4.271 1.00 73.12 196 LYS A C 1
ATOM 1663 O O . LYS A 1 196 ? -0.617 18.317 5.476 1.00 73.12 196 LYS A O 1
ATOM 1668 N N . ASN A 1 197 ? -1.420 18.439 3.381 1.00 62.31 197 ASN A N 1
ATOM 1669 C CA . ASN A 1 197 ? -2.755 18.836 3.808 1.00 62.31 197 ASN A CA 1
ATOM 1670 C C . ASN A 1 197 ? -3.525 17.608 4.331 1.00 62.31 197 ASN A C 1
ATOM 1672 O O . ASN A 1 197 ? -3.227 16.486 3.929 1.00 62.31 197 ASN A O 1
ATOM 1676 N N . LYS A 1 198 ? -4.521 17.814 5.204 1.00 71.06 198 LYS A N 1
ATOM 1677 C CA . LYS A 1 198 ? -5.408 16.731 5.671 1.00 71.06 198 LYS A CA 1
ATOM 1678 C C . LYS A 1 198 ? -6.251 16.142 4.534 1.00 71.06 198 LYS A C 1
ATOM 1680 O O . LYS A 1 198 ? -6.676 15.001 4.640 1.00 71.06 198 LYS A O 1
ATOM 1685 N N . ASP A 1 199 ? -6.509 16.921 3.483 1.00 83.31 199 ASP A N 1
ATOM 1686 C CA . ASP A 1 199 ? -7.200 16.459 2.282 1.00 83.31 199 ASP A CA 1
ATOM 1687 C C . ASP A 1 199 ? -6.192 15.985 1.220 1.00 83.31 199 ASP A C 1
ATOM 1689 O O . ASP A 1 199 ? -5.314 16.739 0.781 1.00 83.31 199 ASP A O 1
ATOM 1693 N N . ILE A 1 200 ? -6.334 14.724 0.802 1.00 86.81 200 ILE A N 1
ATOM 1694 C CA . ILE A 1 200 ? -5.462 14.079 -0.183 1.00 86.81 200 ILE A CA 1
ATOM 1695 C C . ILE A 1 200 ? -5.523 14.745 -1.560 1.00 86.81 200 ILE A C 1
ATOM 1697 O O . ILE A 1 200 ? -4.498 14.839 -2.237 1.00 86.81 200 ILE A O 1
ATOM 1701 N N . ARG A 1 201 ? -6.694 15.231 -1.988 1.00 85.81 201 ARG A N 1
ATOM 1702 C CA . ARG A 1 201 ? -6.867 15.873 -3.296 1.00 85.81 201 ARG A CA 1
ATOM 1703 C C . ARG A 1 201 ? -6.175 17.220 -3.308 1.00 85.81 201 ARG A C 1
ATOM 1705 O O . ARG A 1 201 ? -5.436 17.499 -4.245 1.00 85.81 201 ARG A O 1
ATOM 1712 N N . GLU A 1 202 ? -6.317 18.002 -2.243 1.00 85.44 202 GLU A N 1
ATOM 1713 C CA . GLU A 1 202 ? -5.603 19.275 -2.120 1.00 85.44 202 GLU A CA 1
ATOM 1714 C C . GLU A 1 202 ? -4.080 19.087 -2.054 1.00 85.44 202 GLU A C 1
ATOM 1716 O O . GLU A 1 202 ? -3.327 19.882 -2.622 1.00 85.44 202 GLU A O 1
ATOM 1721 N N . PHE A 1 203 ? -3.603 18.046 -1.360 1.00 84.75 203 PHE A N 1
ATOM 1722 C CA . PHE A 1 203 ? -2.181 17.689 -1.364 1.00 84.75 203 PHE A CA 1
ATOM 1723 C C . PHE A 1 203 ? -1.702 17.364 -2.783 1.00 84.75 203 PHE A C 1
ATOM 1725 O O . PHE A 1 203 ? -0.712 17.931 -3.246 1.00 84.75 203 PHE A O 1
ATOM 1732 N N . ILE A 1 204 ? -2.431 16.497 -3.484 1.00 87.06 204 ILE A N 1
ATOM 1733 C CA . ILE A 1 204 ? -2.107 16.097 -4.850 1.00 87.06 204 ILE A CA 1
ATOM 1734 C C . ILE A 1 204 ? -2.112 17.303 -5.796 1.00 87.06 204 ILE A C 1
ATOM 1736 O O . ILE A 1 204 ? -1.191 17.451 -6.594 1.00 87.06 204 ILE A O 1
ATOM 1740 N N . GLU A 1 205 ? -3.107 18.184 -5.710 1.00 86.88 205 GLU A N 1
ATOM 1741 C CA . GLU A 1 205 ? -3.170 19.390 -6.538 1.00 86.88 205 GLU A CA 1
ATOM 1742 C C . GLU A 1 205 ? -1.934 20.271 -6.340 1.00 86.88 205 GLU A C 1
ATOM 1744 O O . GLU A 1 205 ? -1.344 20.727 -7.319 1.00 86.88 205 GLU A O 1
ATOM 1749 N N . LYS A 1 206 ? -1.484 20.465 -5.095 1.00 85.81 206 LYS A N 1
ATOM 1750 C CA . LYS A 1 206 ? -0.258 21.223 -4.794 1.00 85.81 206 LYS A CA 1
ATOM 1751 C C . LYS A 1 206 ? 0.995 20.551 -5.352 1.00 85.81 206 LYS A C 1
ATOM 1753 O O . LYS A 1 206 ? 1.840 21.244 -5.924 1.00 85.81 206 LYS A O 1
ATOM 1758 N N . GLU A 1 207 ? 1.116 19.233 -5.216 1.00 82.56 207 GLU A N 1
ATOM 1759 C CA . GLU A 1 207 ? 2.227 18.462 -5.792 1.00 82.56 207 GLU A CA 1
ATOM 1760 C C . GLU A 1 207 ? 2.251 18.565 -7.321 1.00 82.56 207 GLU A C 1
ATOM 1762 O O . GLU A 1 207 ? 3.305 18.823 -7.907 1.00 82.56 207 GLU A O 1
ATOM 1767 N N . ILE A 1 208 ? 1.088 18.446 -7.968 1.00 86.00 208 ILE A N 1
ATOM 1768 C CA . ILE A 1 208 ? 0.943 18.593 -9.421 1.00 86.00 208 ILE A CA 1
ATOM 1769 C C . ILE A 1 208 ? 1.285 20.011 -9.857 1.00 86.00 208 ILE A C 1
ATOM 1771 O O . ILE A 1 208 ? 2.007 20.182 -10.831 1.00 86.00 208 ILE A O 1
ATOM 1775 N N . ILE A 1 209 ? 0.793 21.042 -9.167 1.00 84.75 209 ILE A N 1
ATOM 1776 C CA . ILE A 1 209 ? 1.108 22.438 -9.498 1.00 84.75 209 ILE A CA 1
ATOM 1777 C C . ILE A 1 209 ? 2.617 22.682 -9.389 1.00 84.75 209 ILE A C 1
ATOM 1779 O O . ILE A 1 209 ? 3.193 23.315 -10.274 1.00 84.75 209 ILE A O 1
ATOM 1783 N N . SER A 1 210 ? 3.255 22.147 -8.348 1.00 86.06 210 SER A N 1
ATOM 1784 C CA . SER A 1 210 ? 4.692 22.322 -8.102 1.00 86.06 210 SER A CA 1
ATOM 1785 C C . SER A 1 210 ? 5.566 21.575 -9.115 1.00 86.06 210 SER A C 1
ATOM 1787 O O . SER A 1 210 ? 6.668 22.029 -9.408 1.00 86.06 210 SER A O 1
ATOM 1789 N N . ASN A 1 211 ? 5.071 20.471 -9.687 1.00 88.06 211 ASN A N 1
ATOM 1790 C CA . ASN A 1 211 ? 5.804 19.612 -10.625 1.00 88.06 211 ASN A CA 1
ATOM 1791 C C . ASN A 1 211 ? 5.053 19.430 -11.959 1.00 88.06 211 ASN A C 1
ATOM 1793 O O . ASN A 1 211 ? 5.071 18.355 -12.557 1.00 88.06 211 ASN A O 1
ATOM 1797 N N . LYS A 1 212 ? 4.363 20.472 -12.437 1.00 90.25 212 LYS A N 1
ATOM 1798 C CA . LYS A 1 212 ? 3.371 20.373 -13.526 1.00 90.25 212 LYS A CA 1
ATOM 1799 C C . LYS A 1 212 ? 3.919 19.799 -14.831 1.00 90.25 212 LYS A C 1
ATOM 1801 O O . LYS A 1 212 ? 3.217 19.052 -15.510 1.00 90.25 212 LYS A O 1
ATOM 1806 N N . GLU A 1 213 ? 5.136 20.179 -15.202 1.00 90.94 213 GLU A N 1
ATOM 1807 C CA . GLU A 1 213 ? 5.790 19.693 -16.422 1.00 90.94 213 GLU A CA 1
ATOM 1808 C C . GLU A 1 213 ? 6.157 18.214 -16.299 1.00 90.94 213 GLU A C 1
ATOM 1810 O O . GLU A 1 213 ? 5.819 17.430 -17.183 1.00 90.94 213 GLU A O 1
ATOM 1815 N N . GLU A 1 214 ? 6.748 17.820 -15.167 1.00 91.69 214 GLU A N 1
ATOM 1816 C CA . GLU A 1 214 ? 7.089 16.425 -14.879 1.00 91.69 214 GLU A CA 1
ATOM 1817 C C . GLU A 1 214 ? 5.823 15.549 -14.840 1.00 91.69 214 GLU A C 1
ATOM 1819 O O . GLU A 1 214 ? 5.777 14.491 -15.468 1.00 91.69 214 GLU A O 1
ATOM 1824 N N . TYR A 1 215 ? 4.765 16.018 -14.170 1.00 92.88 215 TYR A N 1
ATOM 1825 C CA . TYR A 1 215 ? 3.468 15.343 -14.103 1.00 92.88 215 TYR A CA 1
ATOM 1826 C C . TYR A 1 215 ? 2.895 15.059 -15.496 1.00 92.88 215 TYR A C 1
ATOM 1828 O O . TYR A 1 215 ? 2.577 13.914 -15.821 1.00 92.88 215 TYR A O 1
ATOM 1836 N N . LYS A 1 216 ? 2.807 16.092 -16.346 1.00 93.56 216 LYS A N 1
ATOM 1837 C CA . LYS A 1 216 ? 2.309 15.954 -17.722 1.00 93.56 216 LYS A CA 1
ATOM 1838 C C . LYS A 1 216 ? 3.171 15.012 -18.550 1.00 93.56 216 LYS A C 1
ATOM 1840 O O . LYS A 1 216 ? 2.631 14.156 -19.242 1.00 93.56 216 LYS A O 1
ATOM 1845 N N . PHE A 1 217 ? 4.491 15.146 -18.450 1.00 94.38 217 PHE A N 1
ATOM 1846 C CA . PHE A 1 217 ? 5.429 14.293 -19.167 1.00 94.38 217 PHE A CA 1
ATOM 1847 C C . PHE A 1 217 ? 5.190 12.812 -18.861 1.00 94.38 217 PHE A C 1
ATOM 1849 O O . PHE A 1 217 ? 5.048 12.012 -19.783 1.00 94.38 217 PHE A O 1
ATOM 1856 N N . TYR A 1 218 ? 5.093 12.433 -17.585 1.00 95.12 218 TYR A N 1
ATOM 1857 C CA . TYR A 1 218 ? 4.916 11.028 -17.217 1.00 95.12 218 TYR A CA 1
ATOM 1858 C C . TYR A 1 218 ? 3.531 10.470 -17.547 1.00 95.12 218 TYR A C 1
ATOM 1860 O O . TYR A 1 218 ? 3.434 9.284 -17.869 1.00 95.12 218 TYR A O 1
ATOM 1868 N N . LEU A 1 219 ? 2.478 11.291 -17.511 1.00 94.81 219 LEU A N 1
ATOM 1869 C CA . LEU A 1 219 ? 1.158 10.881 -17.997 1.00 94.81 219 LEU A CA 1
ATOM 1870 C C . LEU A 1 219 ? 1.166 10.635 -19.506 1.00 94.81 219 LEU A C 1
ATOM 1872 O O . LEU A 1 219 ? 0.749 9.569 -19.953 1.00 94.81 219 LEU A O 1
ATOM 1876 N N . ASN A 1 220 ? 1.732 11.561 -20.276 1.00 93.81 220 ASN A N 1
ATOM 1877 C CA . ASN A 1 220 ? 1.867 11.401 -21.721 1.00 93.81 220 ASN A CA 1
ATOM 1878 C C . ASN A 1 220 ? 2.749 10.192 -22.067 1.00 93.81 220 ASN A C 1
ATOM 1880 O O . ASN A 1 220 ? 2.480 9.473 -23.027 1.00 93.81 220 ASN A O 1
ATOM 1884 N N . LEU A 1 221 ? 3.789 9.926 -21.267 1.00 93.94 221 LEU A N 1
ATOM 1885 C CA . LEU A 1 221 ? 4.668 8.773 -21.453 1.00 93.94 221 LEU A CA 1
ATOM 1886 C C . LEU A 1 221 ? 3.945 7.451 -21.158 1.00 93.94 221 LEU A C 1
ATOM 1888 O O . LEU A 1 221 ? 4.190 6.458 -21.845 1.00 93.94 221 LEU A O 1
ATOM 1892 N N . TYR A 1 222 ? 3.047 7.432 -20.165 1.00 95.44 222 TYR A N 1
ATOM 1893 C CA . TYR A 1 222 ? 2.165 6.292 -19.913 1.00 95.44 222 TYR A CA 1
ATOM 1894 C C . TYR A 1 222 ? 1.324 5.981 -21.152 1.00 95.44 222 TYR A C 1
ATOM 1896 O O . TYR A 1 222 ? 1.361 4.848 -21.638 1.00 95.44 222 TYR A O 1
ATOM 1904 N N . ASP A 1 223 ? 0.625 6.990 -21.677 1.00 93.12 223 ASP A N 1
ATOM 1905 C CA . ASP A 1 223 ? -0.266 6.846 -22.829 1.00 93.12 223 ASP A CA 1
ATOM 1906 C C . ASP A 1 223 ? 0.516 6.418 -24.086 1.00 93.12 223 ASP A C 1
ATOM 1908 O O . ASP A 1 223 ? 0.140 5.460 -24.762 1.00 93.12 223 ASP A O 1
ATOM 1912 N N . PHE A 1 224 ? 1.690 7.011 -24.323 1.00 92.56 224 PHE A N 1
ATOM 1913 C CA . PHE A 1 224 ? 2.585 6.642 -25.425 1.00 92.56 224 PHE A CA 1
ATOM 1914 C C . PHE A 1 224 ? 3.046 5.173 -25.376 1.00 92.56 224 PHE A C 1
ATOM 1916 O O . PHE A 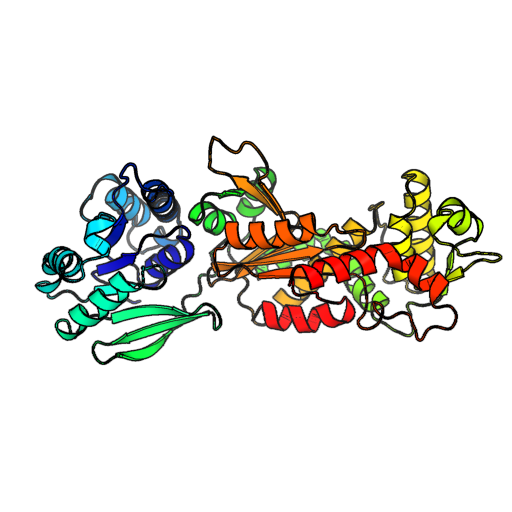1 224 ? 3.163 4.517 -26.409 1.00 92.56 224 PHE A O 1
ATOM 1923 N N . PHE A 1 225 ? 3.307 4.621 -24.187 1.00 92.25 225 PHE A N 1
ATOM 1924 C CA . PHE A 1 225 ? 3.766 3.233 -24.039 1.00 92.25 225 PHE A CA 1
ATOM 1925 C C . PHE A 1 225 ? 2.658 2.180 -24.130 1.00 92.25 225 PHE A C 1
ATOM 1927 O O . PHE A 1 225 ? 2.969 1.003 -24.355 1.00 92.25 225 PHE A O 1
ATOM 1934 N N . ILE A 1 226 ? 1.395 2.556 -23.921 1.00 91.12 226 ILE A N 1
ATOM 1935 C CA . ILE A 1 226 ? 0.249 1.651 -24.106 1.00 91.12 226 ILE A CA 1
ATOM 1936 C C . ILE A 1 226 ? -0.323 1.720 -25.524 1.00 91.12 226 ILE A C 1
ATOM 1938 O O . ILE A 1 226 ? -0.991 0.770 -25.947 1.00 91.12 226 ILE A O 1
ATOM 1942 N N . ASP A 1 227 ? -0.051 2.804 -26.251 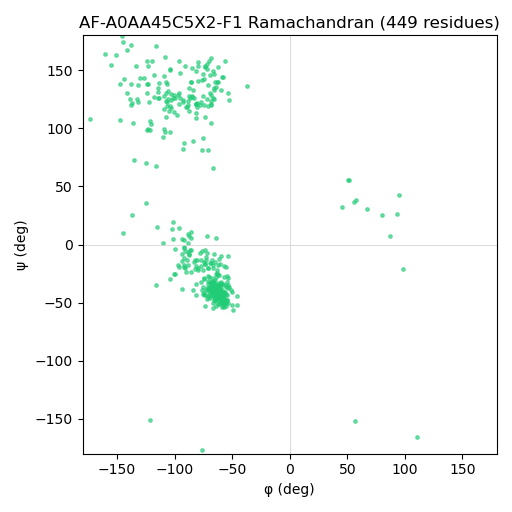1.00 85.00 227 ASP A N 1
ATOM 1943 C CA . ASP A 1 227 ? -0.461 2.981 -27.636 1.00 85.00 227 ASP A CA 1
ATOM 1944 C C . ASP A 1 227 ? 0.255 1.971 -28.554 1.00 85.00 227 ASP A C 1
ATOM 1946 O O . ASP A 1 227 ? 1.484 1.842 -28.579 1.00 85.00 227 ASP A O 1
ATOM 1950 N N . LYS A 1 228 ? -0.538 1.209 -29.312 1.00 70.69 228 LYS A N 1
ATOM 1951 C CA . LYS A 1 228 ? -0.043 0.149 -30.200 1.00 70.69 228 LYS A CA 1
ATOM 1952 C C . LYS A 1 228 ? 0.565 0.680 -31.499 1.00 70.69 228 LYS A C 1
ATOM 1954 O O . LYS A 1 228 ? 1.307 -0.085 -32.132 1.00 70.69 228 LYS A O 1
ATOM 1959 N N . ASP A 1 229 ? 0.259 1.923 -31.853 1.00 68.75 229 ASP A N 1
ATOM 1960 C CA . ASP A 1 229 ? 0.586 2.559 -33.126 1.00 68.75 229 ASP A CA 1
ATOM 1961 C C . ASP A 1 229 ? 1.760 3.541 -32.984 1.00 68.75 229 ASP A C 1
ATOM 1963 O O . ASP A 1 229 ? 2.549 3.679 -33.913 1.00 68.75 229 ASP A O 1
ATOM 1967 N N . MET A 1 230 ? 1.943 4.161 -31.810 1.00 62.34 230 MET A N 1
ATOM 1968 C CA . MET A 1 230 ? 3.000 5.167 -31.586 1.00 62.34 230 MET A CA 1
ATOM 1969 C C . MET A 1 230 ? 4.291 4.616 -30.948 1.00 62.34 230 MET A C 1
ATOM 1971 O O . MET A 1 230 ? 5.346 5.238 -31.046 1.00 62.34 230 MET A O 1
ATOM 1975 N N . GLY A 1 231 ? 4.236 3.448 -30.297 1.00 59.16 231 GLY A N 1
ATOM 1976 C CA . GLY A 1 231 ? 5.320 2.947 -29.440 1.00 59.16 231 GLY A CA 1
ATOM 1977 C C . GLY A 1 231 ? 6.348 2.015 -30.095 1.00 59.16 231 GLY A C 1
ATOM 1978 O O . GLY A 1 231 ? 7.192 1.462 -29.381 1.00 59.16 231 GLY A O 1
ATOM 1979 N N . LYS A 1 232 ? 6.281 1.770 -31.406 1.00 65.06 232 LYS A N 1
ATOM 1980 C CA . LYS A 1 232 ? 7.123 0.780 -32.101 1.00 65.06 232 LYS A CA 1
ATOM 1981 C C . LYS A 1 232 ? 8.242 1.467 -32.888 1.00 65.06 232 LYS A C 1
ATOM 1983 O O . LYS A 1 232 ? 8.086 2.598 -33.319 1.00 65.06 232 LYS A O 1
ATOM 1988 N N . ASP A 1 233 ? 9.361 0.763 -33.036 1.00 79.31 233 ASP A N 1
ATOM 1989 C CA . ASP A 1 233 ? 10.492 1.105 -33.913 1.00 79.31 233 ASP A CA 1
ATOM 1990 C C . ASP A 1 233 ? 11.680 1.878 -33.321 1.00 79.31 233 ASP A C 1
ATOM 1992 O O . ASP A 1 233 ? 12.297 2.727 -33.965 1.00 79.31 233 ASP A O 1
ATOM 1996 N N . PHE A 1 234 ? 12.115 1.491 -32.121 1.00 90.00 234 PHE A N 1
ATOM 1997 C CA . PHE A 1 234 ? 13.469 1.793 -31.662 1.00 90.00 234 PHE A CA 1
ATOM 1998 C C . PHE A 1 234 ? 14.453 0.696 -32.093 1.00 90.00 234 PHE A C 1
ATOM 2000 O O . PHE A 1 234 ? 14.298 -0.477 -31.742 1.00 90.00 234 PHE A O 1
ATOM 2007 N N . LYS A 1 235 ? 15.509 1.083 -32.816 1.00 93.06 235 LYS A N 1
ATOM 2008 C CA . LYS A 1 235 ? 16.605 0.183 -33.201 1.00 93.06 235 LYS A CA 1
ATOM 2009 C C . LYS A 1 235 ? 17.687 0.163 -32.130 1.00 93.06 235 LYS A C 1
ATOM 2011 O O . LYS A 1 235 ? 18.298 1.189 -31.846 1.00 93.06 235 LYS A O 1
ATOM 2016 N N . ILE A 1 236 ? 17.945 -1.015 -31.574 1.00 92.12 236 ILE A N 1
ATOM 2017 C CA . ILE A 1 2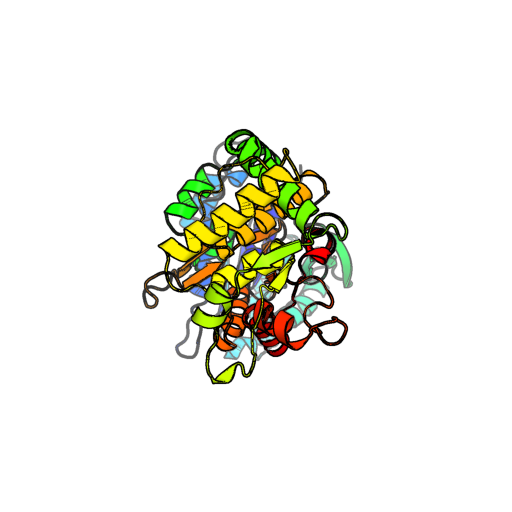36 ? 19.063 -1.257 -30.663 1.00 92.12 236 ILE A CA 1
ATOM 2018 C C . ILE A 1 236 ? 20.253 -1.754 -31.484 1.00 92.12 236 ILE A C 1
ATOM 2020 O O . ILE A 1 236 ? 20.142 -2.763 -32.184 1.00 92.12 236 ILE A O 1
ATOM 2024 N N . ASN A 1 237 ? 21.389 -1.065 -31.360 1.00 92.38 237 ASN A N 1
ATOM 2025 C CA . ASN A 1 237 ? 22.621 -1.410 -32.065 1.00 92.38 237 ASN A CA 1
ATOM 2026 C C . ASN A 1 237 ? 23.096 -2.832 -31.704 1.00 92.38 237 ASN A C 1
ATOM 2028 O O . ASN A 1 237 ? 23.174 -3.197 -30.521 1.00 92.38 237 ASN A O 1
ATOM 2032 N N . LYS A 1 238 ? 23.449 -3.628 -32.720 1.00 91.69 238 LYS A N 1
ATOM 2033 C CA . LYS A 1 238 ? 23.979 -4.994 -32.560 1.00 91.69 238 LYS A CA 1
ATOM 2034 C C . LYS A 1 238 ? 25.197 -5.087 -31.641 1.00 91.69 238 LYS A C 1
ATOM 2036 O O . LYS A 1 238 ? 25.356 -6.095 -30.961 1.00 91.69 238 LYS A O 1
ATOM 2041 N N . GLU A 1 239 ? 26.048 -4.068 -31.596 1.00 89.12 239 GLU A N 1
ATOM 2042 C CA . GLU A 1 239 ? 27.229 -4.016 -30.729 1.00 89.12 239 GLU A CA 1
ATOM 2043 C C . GLU A 1 239 ? 26.813 -3.997 -29.258 1.00 89.12 239 GLU A C 1
ATOM 2045 O O . GLU A 1 239 ? 27.268 -4.833 -28.486 1.00 89.12 239 GLU A O 1
ATOM 2050 N N . ILE A 1 240 ? 25.840 -3.156 -28.888 1.00 89.69 240 ILE A N 1
ATOM 2051 C CA . ILE A 1 240 ? 25.289 -3.112 -27.523 1.00 89.69 240 ILE A CA 1
ATOM 2052 C C . ILE A 1 240 ? 24.648 -4.458 -27.157 1.00 89.69 240 ILE A C 1
ATOM 2054 O O . ILE A 1 240 ? 24.803 -4.953 -26.038 1.00 89.69 240 ILE A O 1
ATOM 2058 N N . LEU A 1 241 ? 23.927 -5.074 -28.097 1.00 89.94 241 LEU A N 1
ATOM 2059 C CA . LEU A 1 241 ? 23.303 -6.385 -27.898 1.00 89.94 241 LEU A CA 1
ATOM 2060 C C . LEU A 1 241 ? 24.352 -7.483 -27.672 1.00 89.94 241 LEU A C 1
ATOM 2062 O O . LEU A 1 241 ? 24.195 -8.312 -26.771 1.00 89.94 241 LEU A O 1
ATOM 2066 N N . ASN A 1 242 ? 25.429 -7.468 -28.456 1.00 85.75 242 ASN A N 1
ATOM 2067 C CA . ASN A 1 242 ? 26.517 -8.438 -28.382 1.00 85.75 242 ASN A CA 1
ATOM 2068 C C . ASN A 1 242 ? 27.435 -8.221 -27.166 1.00 85.75 242 ASN A C 1
ATOM 2070 O O . ASN A 1 242 ? 27.921 -9.207 -26.619 1.00 85.75 242 ASN A O 1
ATOM 2074 N N . ASP A 1 243 ? 27.592 -6.988 -26.685 1.00 87.38 243 ASP A N 1
ATOM 2075 C CA . ASP A 1 243 ? 28.313 -6.667 -25.443 1.00 87.38 243 ASP A CA 1
ATOM 2076 C C . ASP A 1 243 ? 27.589 -7.198 -24.191 1.00 87.38 243 ASP A C 1
ATOM 2078 O O . ASP A 1 243 ? 28.203 -7.469 -23.158 1.00 87.38 243 ASP A O 1
ATOM 2082 N N . ILE A 1 244 ? 26.258 -7.309 -24.252 1.00 87.62 244 ILE A N 1
ATOM 2083 C CA . ILE A 1 244 ? 25.403 -7.628 -23.096 1.00 87.62 244 ILE A CA 1
ATOM 2084 C C . ILE A 1 244 ? 24.994 -9.099 -23.047 1.00 87.62 244 ILE A C 1
ATOM 2086 O O . ILE A 1 244 ? 24.655 -9.609 -21.967 1.00 87.62 244 ILE A O 1
ATOM 2090 N N . LYS A 1 245 ? 24.963 -9.784 -24.194 1.00 84.19 245 LYS A N 1
ATOM 2091 C CA . LYS A 1 245 ? 24.621 -11.207 -24.245 1.00 84.19 245 LYS A CA 1
ATOM 2092 C C . LYS A 1 245 ? 25.682 -12.040 -23.527 1.00 84.19 245 LYS A C 1
ATOM 2094 O O . LYS A 1 245 ? 26.868 -11.729 -23.537 1.00 84.19 245 LYS A O 1
ATOM 2099 N N . THR A 1 246 ? 25.241 -13.124 -22.908 1.00 81.00 246 THR A N 1
ATOM 2100 C CA . THR A 1 246 ? 26.133 -14.139 -22.336 1.00 81.00 246 THR A CA 1
ATOM 2101 C C . THR A 1 246 ? 26.080 -15.409 -23.173 1.00 81.00 246 THR A C 1
ATOM 2103 O O . THR A 1 246 ? 25.103 -15.630 -23.887 1.00 81.00 246 THR A O 1
ATOM 2106 N N . GLU A 1 247 ? 27.074 -16.290 -23.040 1.00 73.81 247 GLU A N 1
ATOM 2107 C CA . GLU A 1 247 ? 27.055 -17.615 -23.689 1.00 73.81 247 GLU A CA 1
ATOM 2108 C C . GLU A 1 247 ? 25.780 -18.409 -23.358 1.00 73.81 247 GLU A C 1
ATOM 2110 O O . GLU A 1 247 ? 25.285 -19.164 -24.180 1.00 73.81 247 GLU A O 1
ATOM 2115 N N . LYS A 1 248 ? 25.181 -18.174 -22.182 1.00 79.06 248 LYS A N 1
ATOM 2116 C CA . LYS A 1 248 ? 23.934 -18.823 -21.749 1.00 79.06 248 LYS A CA 1
ATOM 2117 C C . LYS A 1 248 ? 22.680 -18.318 -22.461 1.00 79.06 248 LYS A C 1
ATOM 2119 O O . LYS A 1 248 ? 21.631 -18.945 -22.338 1.00 79.06 248 LYS A O 1
ATOM 2124 N N . ASP A 1 249 ? 22.740 -17.160 -23.114 1.00 80.81 249 ASP A N 1
ATOM 2125 C CA . ASP A 1 249 ? 21.575 -16.582 -23.779 1.00 80.81 249 ASP A CA 1
ATOM 2126 C C . ASP A 1 249 ? 21.318 -17.213 -25.159 1.00 80.81 249 ASP A C 1
ATOM 2128 O O . ASP A 1 249 ? 20.219 -17.028 -25.662 1.00 80.81 249 ASP A O 1
ATOM 2132 N N . ASN A 1 250 ? 22.263 -17.981 -25.734 1.00 79.69 250 ASN A N 1
ATOM 2133 C CA . ASN A 1 250 ? 22.127 -18.740 -26.995 1.00 79.69 250 ASN A CA 1
ATOM 2134 C C . ASN A 1 250 ? 21.474 -17.966 -28.164 1.00 79.69 250 ASN A C 1
ATOM 2136 O O . ASN A 1 250 ? 20.799 -18.555 -29.002 1.00 79.69 250 ASN A O 1
ATOM 2140 N N . ILE A 1 251 ? 21.676 -16.647 -28.242 1.00 85.06 251 ILE A N 1
ATOM 2141 C CA . ILE A 1 251 ? 21.068 -15.778 -29.260 1.00 85.06 251 ILE A CA 1
ATOM 2142 C C . ILE A 1 251 ? 22.157 -15.040 -30.030 1.00 85.06 251 ILE A C 1
ATOM 2144 O O . ILE A 1 251 ? 23.124 -14.535 -29.449 1.00 85.06 251 ILE A O 1
ATOM 2148 N N . ASN A 1 252 ? 21.981 -14.942 -31.348 1.00 81.44 252 ASN A N 1
ATOM 2149 C CA . ASN A 1 252 ? 22.890 -14.211 -32.216 1.00 81.44 252 ASN A CA 1
ATOM 2150 C C . ASN A 1 252 ? 22.225 -12.975 -32.843 1.00 81.44 252 ASN A C 1
ATOM 2152 O O . ASN A 1 252 ? 21.176 -13.071 -33.484 1.00 81.44 252 ASN A O 1
ATOM 2156 N N . PHE A 1 253 ? 22.860 -11.815 -32.668 1.00 86.00 253 PHE A N 1
ATOM 2157 C CA . PHE A 1 253 ? 22.452 -10.544 -33.263 1.00 86.00 253 PHE A CA 1
ATOM 2158 C C . PHE A 1 253 ? 23.447 -10.173 -34.367 1.00 86.00 253 PHE A C 1
ATOM 2160 O O . PHE A 1 253 ? 24.518 -9.627 -34.098 1.00 86.00 253 PHE A O 1
ATOM 2167 N N . ASN A 1 254 ? 23.090 -10.506 -35.611 1.00 85.94 254 ASN A N 1
ATOM 2168 C CA . ASN A 1 254 ? 23.889 -10.189 -36.804 1.00 85.94 254 ASN A CA 1
ATOM 2169 C C . ASN A 1 254 ? 23.659 -8.750 -37.304 1.00 85.94 254 ASN A C 1
ATOM 2171 O O . ASN A 1 254 ? 24.500 -8.180 -38.000 1.00 85.94 254 ASN A O 1
ATOM 2175 N N . GLU A 1 255 ? 22.529 -8.165 -36.919 1.00 90.25 255 GLU A N 1
ATOM 2176 C CA . GLU A 1 255 ? 22.038 -6.847 -37.306 1.00 90.25 255 GLU A CA 1
ATOM 2177 C C . GLU A 1 255 ? 21.375 -6.169 -36.104 1.00 90.25 255 GLU A C 1
ATOM 2179 O O . GLU A 1 255 ? 21.130 -6.813 -35.074 1.00 90.25 255 GLU A O 1
ATOM 2184 N N . ASP A 1 256 ? 21.108 -4.872 -36.240 1.00 91.81 256 ASP A N 1
ATOM 2185 C CA . ASP A 1 256 ? 20.367 -4.106 -35.244 1.00 91.81 256 ASP A CA 1
ATOM 2186 C C . ASP A 1 256 ? 18.977 -4.704 -35.039 1.00 91.81 256 ASP A C 1
ATOM 2188 O O . ASP A 1 256 ? 18.336 -5.185 -35.975 1.00 91.81 256 ASP A O 1
ATOM 2192 N N . TYR A 1 257 ? 18.491 -4.664 -33.804 1.00 90.69 257 TYR A N 1
ATOM 2193 C CA . TYR A 1 257 ? 17.191 -5.229 -33.471 1.00 90.69 257 TYR A CA 1
ATOM 2194 C C . TYR A 1 257 ? 16.159 -4.128 -33.253 1.00 90.69 257 TYR A C 1
ATOM 2196 O O . TYR A 1 257 ? 16.363 -3.233 -32.432 1.00 90.69 257 TYR A O 1
ATOM 2204 N N . CYS A 1 258 ? 15.045 -4.211 -33.979 1.00 89.88 258 CYS A N 1
ATOM 2205 C CA . CYS A 1 258 ? 13.923 -3.295 -33.831 1.00 89.88 258 CYS A CA 1
ATOM 2206 C C . CYS A 1 258 ? 12.998 -3.770 -32.704 1.00 89.88 258 CYS A C 1
ATOM 2208 O O . CYS A 1 258 ? 12.559 -4.920 -32.698 1.00 89.88 258 CYS A O 1
ATOM 2210 N N . THR A 1 259 ? 12.695 -2.898 -31.748 1.00 89.69 259 THR A N 1
ATOM 2211 C CA . THR A 1 259 ? 11.743 -3.173 -30.664 1.00 89.69 259 THR A CA 1
ATOM 2212 C C . THR A 1 259 ? 10.980 -1.900 -30.287 1.00 89.69 259 THR A C 1
ATOM 2214 O O . THR A 1 259 ? 11.182 -0.845 -30.883 1.00 89.69 259 THR A O 1
ATOM 2217 N N . SER A 1 260 ? 10.066 -1.975 -29.321 1.00 91.25 260 SER A N 1
ATOM 2218 C CA . SER A 1 260 ? 9.366 -0.780 -28.833 1.00 91.25 260 SER A CA 1
ATOM 2219 C C . SER A 1 260 ? 10.277 0.098 -27.974 1.00 91.25 260 SER A C 1
ATOM 2221 O O . SER A 1 260 ? 11.183 -0.402 -27.305 1.00 91.25 260 SER A O 1
ATOM 2223 N N . PHE A 1 261 ? 9.997 1.401 -27.906 1.00 93.00 261 PHE A N 1
ATOM 2224 C CA . PHE A 1 261 ? 10.716 2.322 -27.013 1.00 93.00 261 PHE A CA 1
ATOM 2225 C C . PHE A 1 261 ? 10.678 1.862 -25.550 1.00 93.00 261 PHE A C 1
ATOM 2227 O O . PHE A 1 261 ? 11.698 1.846 -24.859 1.00 93.00 261 PHE A O 1
ATOM 2234 N N . LYS A 1 262 ? 9.513 1.392 -25.097 1.00 93.06 262 LYS A N 1
ATOM 2235 C CA . LYS A 1 262 ? 9.326 0.795 -23.771 1.00 93.06 262 LYS A CA 1
ATOM 2236 C C . LYS A 1 262 ? 10.233 -0.426 -23.567 1.00 93.06 262 LYS A C 1
ATOM 2238 O O . LYS A 1 262 ? 10.892 -0.538 -22.535 1.00 93.06 262 LYS A O 1
ATOM 2243 N N . ASN A 1 263 ? 10.314 -1.330 -24.545 1.00 92.38 263 ASN A N 1
ATOM 2244 C CA . ASN A 1 263 ? 11.147 -2.534 -24.443 1.00 92.38 263 ASN A CA 1
ATOM 2245 C C . ASN A 1 263 ? 12.643 -2.198 -24.508 1.00 92.38 263 ASN A C 1
ATOM 2247 O O . ASN A 1 263 ? 13.432 -2.811 -23.788 1.00 92.38 263 ASN A O 1
ATOM 2251 N N . ALA A 1 264 ? 13.034 -1.176 -25.271 1.00 93.62 264 ALA A N 1
ATOM 2252 C CA . ALA A 1 264 ? 14.389 -0.633 -25.249 1.00 93.62 264 ALA A CA 1
ATOM 2253 C C . ALA A 1 264 ? 14.743 -0.041 -23.871 1.00 93.62 264 ALA A C 1
ATOM 2255 O O . ALA A 1 264 ? 15.817 -0.312 -23.328 1.00 93.62 264 ALA A O 1
ATOM 2256 N N . LEU A 1 265 ? 13.822 0.680 -23.228 1.00 94.00 265 LEU A N 1
ATOM 2257 C CA . LEU A 1 265 ? 14.018 1.161 -21.858 1.00 94.00 265 LEU A CA 1
ATOM 2258 C C . LEU A 1 265 ? 14.116 0.012 -20.845 1.00 94.00 265 LEU A C 1
ATOM 2260 O O . LEU A 1 265 ? 14.996 0.043 -19.983 1.00 94.00 265 LEU A O 1
ATOM 2264 N N . ILE A 1 266 ? 13.306 -1.044 -20.974 1.00 93.69 266 ILE A N 1
ATOM 2265 C CA . ILE A 1 266 ? 13.455 -2.272 -20.170 1.00 93.69 266 ILE A CA 1
ATOM 2266 C C . ILE A 1 266 ? 14.849 -2.881 -20.380 1.00 93.69 266 ILE A C 1
ATOM 2268 O O . ILE A 1 266 ? 15.535 -3.216 -19.408 1.00 93.69 266 ILE A O 1
ATOM 2272 N N . PHE A 1 267 ? 15.302 -2.975 -21.632 1.00 93.38 267 PHE A N 1
ATOM 2273 C CA . PHE A 1 267 ? 16.617 -3.505 -21.989 1.00 93.38 267 PHE A CA 1
ATOM 2274 C C . PHE A 1 267 ? 17.766 -2.720 -21.353 1.00 93.38 267 PHE A C 1
ATOM 2276 O O . PHE A 1 267 ? 18.759 -3.328 -20.945 1.00 93.38 267 PHE A O 1
ATOM 2283 N N . SER A 1 268 ? 17.620 -1.403 -21.173 1.00 93.38 268 SER A N 1
ATOM 2284 C CA . SER A 1 268 ? 18.638 -0.556 -20.534 1.00 93.38 268 SER A CA 1
ATOM 2285 C C . SER A 1 268 ? 19.060 -1.065 -19.142 1.00 93.38 268 SER A C 1
ATOM 2287 O O . SER A 1 268 ? 20.213 -0.902 -18.742 1.00 93.38 268 SER A O 1
ATOM 2289 N N . ASN A 1 269 ? 18.184 -1.791 -18.428 1.00 91.06 269 ASN A N 1
ATOM 2290 C CA . ASN A 1 269 ? 18.487 -2.446 -17.145 1.00 91.06 269 ASN A CA 1
ATOM 2291 C C . ASN A 1 269 ? 19.520 -3.591 -17.257 1.00 91.06 269 ASN A C 1
ATOM 2293 O O . ASN A 1 269 ? 19.948 -4.168 -16.245 1.00 91.06 269 ASN A O 1
ATOM 2297 N N . ARG A 1 270 ? 19.901 -3.993 -18.472 1.00 90.75 270 ARG A N 1
ATOM 2298 C CA . ARG A 1 270 ? 20.975 -4.959 -18.735 1.00 90.75 270 ARG A CA 1
ATOM 2299 C C . ARG A 1 270 ? 22.334 -4.287 -18.950 1.00 90.75 270 ARG A C 1
ATOM 2301 O O . ARG A 1 270 ? 23.345 -4.954 -18.740 1.00 90.75 270 ARG A O 1
ATOM 2308 N N . ILE A 1 271 ? 22.367 -2.992 -19.270 1.00 91.19 271 ILE A N 1
ATOM 2309 C CA . ILE A 1 271 ? 23.603 -2.213 -19.398 1.00 91.19 271 ILE A CA 1
ATOM 2310 C C . ILE A 1 271 ? 24.159 -1.950 -17.989 1.00 91.19 271 ILE A C 1
ATOM 2312 O O . ILE A 1 271 ? 23.566 -1.216 -17.192 1.00 91.19 271 ILE A O 1
ATOM 2316 N N . LYS A 1 272 ? 25.283 -2.598 -17.653 1.00 88.75 272 LYS A N 1
ATOM 2317 C CA . LYS A 1 272 ? 25.924 -2.475 -16.329 1.00 88.75 272 LYS A CA 1
ATOM 2318 C C . LYS A 1 272 ? 26.671 -1.154 -16.160 1.00 88.75 272 LYS A C 1
ATOM 2320 O O . LYS A 1 272 ? 26.659 -0.593 -15.067 1.00 88.75 272 LYS A O 1
ATOM 2325 N N . ASP A 1 273 ? 27.304 -0.674 -17.229 1.00 91.19 273 ASP A N 1
ATOM 2326 C CA . ASP A 1 273 ? 28.019 0.597 -17.218 1.00 91.19 273 ASP A CA 1
ATOM 2327 C C . ASP A 1 273 ? 27.030 1.765 -17.087 1.00 91.19 273 ASP A C 1
ATOM 2329 O O . ASP A 1 273 ? 26.089 1.908 -17.870 1.00 91.19 273 ASP A O 1
ATOM 2333 N N . LYS A 1 274 ? 27.224 2.592 -16.056 1.00 90.56 274 LYS A N 1
ATOM 2334 C CA . LYS A 1 274 ? 26.299 3.679 -15.719 1.00 90.56 274 LYS A CA 1
ATOM 2335 C C . LYS A 1 274 ? 26.293 4.787 -16.776 1.00 90.56 274 LYS A C 1
ATOM 2337 O O . LYS A 1 274 ? 25.235 5.376 -16.990 1.00 90.56 274 LYS A O 1
ATOM 2342 N N . VAL A 1 275 ? 27.440 5.079 -17.389 1.00 91.31 275 VAL A N 1
ATOM 2343 C CA . VAL A 1 275 ? 27.587 6.142 -18.393 1.00 91.31 275 VAL A CA 1
ATOM 2344 C C . VAL A 1 275 ? 26.929 5.691 -19.689 1.00 91.31 275 VAL A C 1
ATOM 2346 O O . VAL A 1 275 ? 25.976 6.338 -20.120 1.00 91.31 275 VAL A O 1
ATOM 2349 N N . LYS A 1 276 ? 27.297 4.505 -20.195 1.00 91.88 276 LYS A N 1
ATOM 2350 C CA . LYS A 1 276 ? 26.680 3.910 -21.392 1.00 91.88 276 LYS A CA 1
ATOM 2351 C C . LYS A 1 276 ? 25.165 3.776 -21.244 1.00 91.88 276 LYS A C 1
ATOM 2353 O O . LYS A 1 276 ? 24.419 4.062 -22.171 1.00 91.88 276 LYS A O 1
ATOM 2358 N N . ARG A 1 277 ? 24.678 3.366 -20.065 1.00 92.50 277 ARG A N 1
ATOM 2359 C CA . ARG A 1 277 ? 23.231 3.264 -19.813 1.00 92.50 277 ARG A CA 1
ATOM 2360 C C . ARG A 1 277 ? 22.544 4.626 -19.873 1.00 92.50 277 ARG A C 1
ATOM 2362 O O . ARG A 1 277 ? 21.449 4.718 -20.415 1.00 92.50 277 ARG A O 1
ATOM 2369 N N . LYS A 1 278 ? 23.154 5.662 -19.289 1.00 91.62 278 LYS A N 1
ATOM 2370 C CA . LYS A 1 278 ? 22.598 7.019 -19.303 1.00 91.62 278 LYS A CA 1
ATOM 2371 C C . LYS A 1 278 ? 22.530 7.563 -20.731 1.00 91.62 278 LYS A C 1
ATOM 2373 O O . LYS A 1 278 ? 21.502 8.114 -21.100 1.00 91.62 278 LYS A O 1
ATOM 2378 N N . GLU A 1 279 ? 23.585 7.373 -21.517 1.00 92.50 279 GLU A N 1
ATOM 2379 C CA . GLU A 1 279 ? 23.631 7.763 -22.933 1.00 92.50 279 GLU A CA 1
ATOM 2380 C C . GLU A 1 279 ? 22.564 7.031 -23.750 1.00 92.50 279 GLU A C 1
ATOM 2382 O O . GLU A 1 279 ? 21.803 7.669 -24.467 1.00 92.50 279 GLU A O 1
ATOM 2387 N N . PHE A 1 280 ? 22.422 5.718 -23.554 1.00 94.25 280 PHE A N 1
ATOM 2388 C CA . PHE A 1 280 ? 21.403 4.917 -24.232 1.00 94.25 280 PHE A CA 1
ATOM 2389 C C . PHE A 1 280 ? 19.968 5.357 -23.895 1.00 94.25 280 PHE A C 1
ATOM 2391 O O . PHE A 1 280 ? 19.122 5.470 -24.776 1.00 94.25 280 PHE A O 1
ATOM 2398 N N . ILE A 1 281 ? 19.678 5.643 -22.619 1.00 93.75 281 ILE A N 1
ATOM 2399 C CA . ILE A 1 281 ? 18.369 6.182 -22.211 1.00 93.75 281 ILE A CA 1
ATOM 2400 C C . ILE A 1 281 ? 18.138 7.568 -22.827 1.00 93.75 281 ILE A C 1
ATOM 2402 O O . ILE A 1 281 ? 17.027 7.857 -23.266 1.00 93.75 281 ILE A O 1
ATOM 2406 N N . LYS A 1 282 ? 19.172 8.414 -22.885 1.00 92.44 282 LYS A N 1
ATOM 2407 C CA . LYS A 1 282 ? 19.079 9.739 -23.502 1.00 92.44 282 LYS A CA 1
ATOM 2408 C C . LYS A 1 282 ? 18.738 9.639 -24.991 1.00 92.44 282 LYS A C 1
ATOM 2410 O O . LYS A 1 282 ? 17.812 10.310 -25.424 1.00 92.44 282 LYS A O 1
ATOM 2415 N N . GLU A 1 283 ? 19.406 8.751 -25.729 1.00 92.94 283 GLU A N 1
ATOM 2416 C CA . GLU A 1 283 ? 19.118 8.489 -27.148 1.00 92.94 283 GLU A CA 1
ATOM 2417 C C . GLU A 1 283 ? 17.656 8.062 -27.361 1.00 92.94 283 GLU A C 1
ATOM 2419 O O . GLU A 1 283 ? 16.993 8.519 -28.292 1.00 92.94 283 GLU A O 1
ATOM 2424 N N . ILE A 1 284 ? 17.128 7.203 -26.480 1.00 92.94 284 ILE A N 1
ATOM 2425 C CA . ILE A 1 284 ? 15.718 6.799 -26.516 1.00 92.94 284 ILE A CA 1
ATOM 2426 C C . ILE A 1 284 ? 14.805 8.024 -26.395 1.00 92.94 284 ILE A C 1
ATOM 2428 O O . ILE A 1 284 ? 13.921 8.197 -27.232 1.00 92.94 284 ILE A O 1
ATOM 2432 N N . PHE A 1 285 ? 15.009 8.881 -25.392 1.00 92.06 285 PHE A N 1
ATOM 2433 C CA . PHE A 1 285 ? 14.149 10.052 -25.192 1.00 92.06 285 PHE A CA 1
ATOM 2434 C C . PHE A 1 285 ? 14.312 11.127 -26.270 1.00 92.06 285 PHE A C 1
ATOM 2436 O O . PHE A 1 285 ? 13.321 11.757 -26.631 1.00 92.06 285 PHE A O 1
ATOM 2443 N N . GLU A 1 286 ? 15.509 11.303 -26.833 1.00 91.19 286 GLU A N 1
ATOM 2444 C CA . GLU A 1 286 ? 15.729 12.188 -27.985 1.00 91.19 286 GLU A CA 1
ATOM 2445 C C . GLU A 1 286 ? 14.867 11.747 -29.180 1.00 91.19 286 GLU A C 1
ATOM 2447 O O . GLU A 1 286 ? 14.137 12.563 -29.740 1.00 91.19 286 GLU A O 1
ATOM 2452 N N . LYS A 1 287 ? 14.833 10.445 -29.493 1.00 91.06 287 LYS A N 1
ATOM 2453 C CA . LYS A 1 287 ? 13.968 9.907 -30.559 1.00 91.06 287 LYS A CA 1
ATOM 2454 C C . LYS A 1 287 ? 12.477 9.964 -30.221 1.00 91.06 287 LYS A C 1
ATOM 2456 O O . LYS A 1 287 ? 11.663 10.237 -31.096 1.00 91.06 287 LYS A O 1
ATOM 2461 N N . ILE A 1 288 ? 12.095 9.733 -28.962 1.00 90.31 288 ILE A N 1
ATOM 2462 C CA . ILE A 1 288 ? 10.696 9.895 -28.527 1.00 90.31 288 ILE A CA 1
ATOM 2463 C C . ILE A 1 288 ? 10.234 11.339 -28.764 1.00 90.31 288 ILE A C 1
ATOM 2465 O O . ILE A 1 288 ? 9.144 11.549 -29.291 1.00 90.31 288 ILE A O 1
ATOM 2469 N N . LYS A 1 289 ? 11.070 12.326 -28.427 1.00 89.38 289 LYS A N 1
ATOM 2470 C CA . LYS A 1 289 ? 10.784 13.753 -28.621 1.00 89.38 289 LYS A CA 1
ATOM 2471 C C . LYS A 1 289 ? 10.600 14.127 -30.095 1.00 89.38 289 LYS A C 1
ATOM 2473 O O . LYS A 1 289 ? 9.763 14.974 -30.405 1.00 89.38 289 LYS A O 1
ATOM 2478 N N . GLU A 1 290 ? 11.356 13.510 -31.003 1.00 88.88 290 GLU A N 1
ATOM 2479 C CA . GLU A 1 290 ? 11.189 13.710 -32.451 1.00 88.88 290 GLU A CA 1
ATOM 2480 C C . GLU A 1 290 ? 9.806 13.257 -32.942 1.00 88.88 290 GLU A C 1
ATOM 2482 O O . GLU A 1 290 ? 9.220 13.900 -33.814 1.00 88.88 290 GLU A O 1
ATOM 2487 N N . ILE A 1 291 ? 9.271 12.183 -32.354 1.00 87.06 291 ILE A N 1
ATOM 2488 C CA . ILE A 1 291 ? 7.974 11.594 -32.717 1.00 87.06 291 ILE A CA 1
ATOM 2489 C C . ILE A 1 291 ? 6.818 12.315 -32.013 1.00 87.06 291 ILE A C 1
ATOM 2491 O O . ILE A 1 291 ? 5.769 12.541 -32.617 1.00 87.06 291 ILE A O 1
ATOM 2495 N N . ASN A 1 292 ? 6.996 12.692 -30.746 1.00 85.50 292 ASN A N 1
ATOM 2496 C CA . ASN A 1 292 ? 5.978 13.353 -29.939 1.00 85.50 292 ASN A CA 1
ATOM 2497 C C . ASN A 1 292 ? 6.575 14.522 -29.139 1.00 85.50 292 ASN A C 1
ATOM 2499 O O . ASN A 1 292 ? 7.211 14.341 -28.100 1.00 85.50 292 ASN A O 1
ATOM 2503 N N . LYS A 1 293 ? 6.297 15.747 -29.600 1.00 84.00 293 LYS A N 1
ATOM 2504 C CA . LYS A 1 293 ? 6.768 16.991 -28.968 1.00 84.00 293 LYS A CA 1
ATOM 2505 C C . LYS A 1 293 ? 6.223 17.213 -27.557 1.00 84.00 293 LYS A C 1
ATOM 2507 O O . LYS A 1 293 ? 6.834 17.955 -26.797 1.00 84.00 293 LYS A O 1
ATOM 2512 N N . GLU A 1 294 ? 5.105 16.591 -27.187 1.00 82.75 294 GLU A N 1
ATOM 2513 C CA . GLU A 1 294 ? 4.569 16.681 -25.823 1.00 82.75 294 GLU A CA 1
ATOM 2514 C C . GLU A 1 294 ? 5.403 15.889 -24.802 1.00 82.75 294 GLU A C 1
ATOM 2516 O O . GLU A 1 294 ? 5.167 15.995 -23.599 1.00 82.75 294 GLU A O 1
ATOM 2521 N N . LEU A 1 295 ? 6.383 15.111 -25.276 1.00 83.62 295 LEU A N 1
ATOM 2522 C CA . LEU A 1 295 ? 7.367 14.388 -24.471 1.00 83.62 295 LEU A CA 1
ATOM 2523 C C . LEU A 1 295 ? 8.731 15.098 -24.439 1.00 83.62 295 LEU A C 1
ATOM 2525 O O . LEU A 1 295 ? 9.747 14.483 -24.114 1.00 83.62 295 LEU A O 1
ATOM 2529 N N . ASP A 1 296 ? 8.763 16.396 -24.758 1.00 80.62 296 ASP A N 1
ATOM 2530 C CA . ASP A 1 296 ? 9.946 17.244 -24.618 1.00 80.62 296 ASP A CA 1
ATOM 2531 C C . ASP A 1 296 ? 10.184 17.630 -23.149 1.00 80.62 296 ASP A C 1
ATOM 2533 O O . ASP A 1 296 ? 9.801 18.706 -22.690 1.00 80.62 296 ASP A O 1
ATOM 2537 N N . PHE A 1 297 ? 10.796 16.715 -22.399 1.00 79.12 297 PHE A N 1
ATOM 2538 C CA . PHE A 1 297 ? 11.199 16.925 -21.012 1.00 79.12 297 PHE A CA 1
ATOM 2539 C C . PHE A 1 297 ? 12.587 16.333 -20.770 1.00 79.12 297 PHE A C 1
ATOM 2541 O O . PHE A 1 297 ? 12.897 15.221 -21.210 1.00 79.12 297 PHE A O 1
ATOM 2548 N N . GLU A 1 298 ? 13.433 17.055 -20.034 1.00 76.81 298 GLU A N 1
ATOM 2549 C CA . GLU A 1 298 ? 14.767 16.570 -19.691 1.00 76.81 298 GLU A CA 1
ATOM 2550 C C . GLU A 1 298 ? 14.678 15.495 -18.596 1.00 76.81 298 GLU A C 1
ATOM 2552 O O . GLU A 1 298 ? 14.685 15.765 -17.394 1.00 76.81 298 GLU A O 1
ATOM 2557 N N . CYS A 1 299 ? 14.584 14.232 -19.016 1.00 71.12 299 CYS A N 1
ATOM 2558 C CA . CYS A 1 299 ? 14.606 13.101 -18.097 1.00 71.12 299 CYS A CA 1
ATOM 2559 C C . CYS A 1 299 ? 15.996 12.952 -17.449 1.00 71.12 299 CYS A C 1
ATOM 2561 O O . CYS A 1 299 ? 16.940 12.428 -18.044 1.00 71.12 299 CYS A O 1
ATOM 2563 N N . CYS A 1 300 ? 16.112 13.357 -16.184 1.00 64.94 300 CYS A N 1
ATOM 2564 C CA . CYS A 1 300 ? 17.355 13.268 -15.409 1.00 64.94 300 CYS A CA 1
ATOM 2565 C C . CYS A 1 300 ? 17.681 11.850 -14.891 1.00 64.94 300 CYS A C 1
ATOM 2567 O O . CYS A 1 300 ? 18.803 11.594 -14.431 1.00 64.94 300 CYS A O 1
ATOM 2569 N N . ASP A 1 301 ? 16.726 10.917 -14.941 1.00 77.56 301 ASP A N 1
ATOM 2570 C CA . ASP A 1 301 ? 16.876 9.583 -14.367 1.00 77.56 301 ASP A CA 1
ATOM 2571 C C . ASP A 1 301 ? 17.670 8.634 -15.280 1.00 77.56 301 ASP A C 1
ATOM 2573 O O . ASP A 1 301 ? 17.303 8.321 -16.406 1.00 77.56 301 ASP A O 1
ATOM 2577 N N . SER A 1 302 ? 18.780 8.107 -14.754 1.00 78.81 302 SER A N 1
ATOM 2578 C CA . SER A 1 302 ? 19.682 7.192 -15.483 1.00 78.81 302 SER A CA 1
ATOM 2579 C C . SER A 1 302 ? 19.309 5.709 -15.356 1.00 78.81 302 SER A C 1
ATOM 2581 O O . SER A 1 302 ? 20.111 4.830 -15.692 1.00 78.81 302 SER A O 1
ATOM 2583 N N . ARG A 1 303 ? 18.137 5.407 -14.786 1.00 89.56 303 ARG A N 1
ATOM 2584 C CA . ARG A 1 303 ? 17.647 4.048 -14.528 1.00 89.56 303 ARG A CA 1
ATOM 2585 C C . ARG A 1 303 ? 16.167 3.966 -14.857 1.00 89.56 303 ARG A C 1
ATOM 2587 O O . ARG A 1 303 ? 15.373 4.681 -14.254 1.00 89.56 303 ARG A O 1
ATOM 2594 N N . PHE A 1 304 ? 15.798 3.014 -15.713 1.00 92.56 304 PHE A N 1
ATOM 2595 C CA . PHE A 1 304 ? 14.400 2.808 -16.075 1.00 92.56 304 PHE A CA 1
ATOM 2596 C C . PHE A 1 304 ? 13.512 2.422 -14.882 1.00 92.56 304 PHE A C 1
ATOM 2598 O O . PHE A 1 304 ? 12.335 2.737 -14.893 1.00 92.56 304 PHE A O 1
ATOM 2605 N N . GLY A 1 305 ? 14.059 1.801 -13.827 1.00 92.19 305 GLY A N 1
ATOM 2606 C CA . GLY A 1 305 ? 13.328 1.561 -12.570 1.00 92.19 305 GLY A CA 1
ATOM 2607 C C . GLY A 1 305 ? 12.643 2.813 -12.012 1.00 92.19 305 GLY A C 1
ATOM 2608 O O . GLY A 1 305 ? 11.433 2.802 -11.833 1.00 92.19 305 GLY A O 1
ATOM 2609 N N . TYR A 1 306 ? 13.382 3.914 -11.861 1.00 91.62 306 TYR A N 1
ATOM 2610 C CA . TYR A 1 306 ? 12.823 5.155 -11.315 1.00 91.62 306 TYR A CA 1
ATOM 2611 C C . TYR A 1 306 ? 11.876 5.867 -12.271 1.00 91.62 306 TYR A C 1
ATOM 2613 O O . TYR A 1 306 ? 10.857 6.397 -11.844 1.00 91.62 306 TYR A O 1
ATOM 2621 N N . ILE A 1 307 ? 12.188 5.843 -13.570 1.00 94.44 307 ILE A N 1
ATOM 2622 C CA . ILE A 1 307 ? 11.282 6.348 -14.608 1.00 94.44 307 ILE A CA 1
ATOM 2623 C C . ILE A 1 307 ? 9.953 5.592 -14.510 1.00 94.44 307 ILE A C 1
ATOM 2625 O O . ILE A 1 307 ? 8.892 6.201 -14.482 1.00 94.44 307 ILE A O 1
ATOM 2629 N N . PHE A 1 308 ? 10.013 4.265 -14.396 1.00 95.75 308 PHE A N 1
ATOM 2630 C CA . PHE A 1 308 ? 8.841 3.413 -14.272 1.00 95.75 308 PHE A CA 1
ATOM 2631 C C . PHE A 1 308 ? 8.044 3.710 -12.996 1.00 95.75 308 PHE A C 1
ATOM 2633 O O . PHE A 1 308 ? 6.844 3.936 -13.092 1.00 95.75 308 PHE A O 1
ATOM 2640 N N . GLU A 1 309 ? 8.689 3.797 -11.831 1.00 95.38 309 GLU A N 1
ATOM 2641 C CA . GLU A 1 309 ? 8.035 4.194 -10.573 1.00 95.38 309 GLU A CA 1
ATOM 2642 C C . GLU A 1 309 ? 7.304 5.541 -10.702 1.00 95.38 309 GLU A C 1
ATOM 2644 O O . GLU A 1 309 ? 6.154 5.651 -10.280 1.00 95.38 309 GLU A O 1
ATOM 2649 N N . LYS A 1 310 ? 7.915 6.545 -11.347 1.00 94.38 310 LYS A N 1
ATOM 2650 C CA . LYS A 1 310 ? 7.288 7.858 -11.579 1.00 94.38 310 LYS A CA 1
ATOM 2651 C C . LYS A 1 310 ? 6.098 7.797 -12.533 1.00 94.38 310 LYS A C 1
ATOM 2653 O O . LYS A 1 310 ? 5.077 8.417 -12.244 1.00 94.38 310 LYS A O 1
ATOM 2658 N N . ILE A 1 311 ? 6.190 7.021 -13.619 1.00 96.00 311 ILE A N 1
ATOM 2659 C CA . ILE A 1 311 ? 5.050 6.774 -14.519 1.00 96.00 311 ILE A CA 1
ATOM 2660 C C . ILE A 1 311 ? 3.869 6.212 -13.719 1.00 96.00 311 ILE A C 1
ATOM 2662 O O . ILE A 1 311 ? 2.750 6.716 -13.817 1.00 96.00 311 ILE A O 1
ATOM 2666 N N . ILE A 1 312 ? 4.116 5.174 -12.913 1.00 97.81 312 ILE A N 1
ATOM 2667 C CA . ILE A 1 312 ? 3.071 4.520 -12.120 1.00 97.81 312 ILE A CA 1
ATOM 2668 C C . ILE A 1 312 ? 2.502 5.479 -11.068 1.00 97.81 312 ILE A C 1
ATOM 2670 O O . ILE A 1 312 ? 1.282 5.598 -10.961 1.00 97.81 312 ILE A O 1
ATOM 2674 N N . LEU A 1 313 ? 3.359 6.195 -10.335 1.00 96.50 313 LEU A N 1
ATOM 2675 C CA . LEU A 1 313 ? 2.953 7.160 -9.313 1.00 96.50 313 LEU A CA 1
ATOM 2676 C C . LEU A 1 313 ? 2.043 8.244 -9.889 1.00 96.50 313 LEU A C 1
ATOM 2678 O O . LEU A 1 313 ? 0.944 8.447 -9.374 1.00 96.50 313 LEU A O 1
ATOM 2682 N N . TYR A 1 314 ? 2.469 8.918 -10.959 1.00 96.12 314 TYR A N 1
ATOM 2683 C CA . TYR A 1 314 ? 1.693 10.013 -11.534 1.00 96.12 314 TYR A CA 1
ATOM 2684 C C . TYR A 1 314 ? 0.393 9.529 -12.179 1.00 96.12 314 TYR A C 1
ATOM 2686 O O . TYR A 1 314 ? -0.626 10.208 -12.055 1.00 96.12 314 TYR A O 1
ATOM 2694 N N . LYS A 1 315 ? 0.372 8.320 -12.759 1.00 97.00 315 LYS A N 1
ATOM 2695 C CA . LYS A 1 315 ? -0.881 7.727 -13.244 1.00 97.00 315 LYS A CA 1
ATOM 2696 C C . LYS A 1 315 ? -1.849 7.393 -12.109 1.00 97.00 315 LYS A C 1
ATOM 2698 O O . LYS A 1 315 ? -3.048 7.572 -12.267 1.00 97.00 315 LYS A O 1
ATOM 2703 N N . ILE A 1 316 ? -1.367 6.923 -10.960 1.00 97.06 316 ILE A N 1
ATOM 2704 C CA . ILE A 1 316 ? -2.226 6.691 -9.786 1.00 97.06 316 ILE A CA 1
ATOM 2705 C C . ILE A 1 316 ? -2.755 8.013 -9.234 1.00 97.06 316 ILE A C 1
ATOM 2707 O O . ILE A 1 316 ? -3.937 8.112 -8.919 1.00 97.06 316 ILE A O 1
ATOM 2711 N N . ILE A 1 317 ? -1.890 9.023 -9.146 1.00 95.38 317 ILE A N 1
ATOM 2712 C CA . ILE A 1 317 ? -2.250 10.373 -8.714 1.00 95.38 317 ILE A CA 1
ATOM 2713 C C . ILE A 1 317 ? -3.404 10.928 -9.560 1.00 95.38 317 ILE A C 1
ATOM 2715 O O . ILE A 1 317 ? -4.384 11.399 -8.984 1.00 95.38 317 ILE A O 1
ATOM 2719 N N . SER A 1 318 ? -3.336 10.814 -10.893 1.00 95.50 318 SER A N 1
ATOM 2720 C CA . SER A 1 318 ? -4.414 11.299 -11.766 1.00 95.50 318 SER A CA 1
ATOM 2721 C C . SER A 1 318 ? -5.737 10.582 -11.478 1.00 95.50 318 SER A C 1
ATOM 2723 O O . SER A 1 318 ? -6.775 11.221 -11.341 1.00 95.50 318 SER A O 1
ATOM 2725 N N . LEU A 1 319 ? -5.700 9.262 -11.267 1.00 96.12 319 LEU A N 1
ATOM 2726 C CA . LEU A 1 319 ? -6.894 8.468 -10.964 1.00 96.12 319 LEU A CA 1
ATOM 2727 C C . LEU A 1 319 ? -7.512 8.813 -9.603 1.00 96.12 319 LEU A C 1
ATOM 2729 O O . LEU A 1 319 ? -8.731 8.794 -9.471 1.00 96.12 319 LEU A O 1
ATOM 2733 N N . ILE A 1 320 ? -6.706 9.152 -8.593 1.00 94.69 320 ILE A N 1
ATOM 2734 C CA . ILE A 1 320 ? -7.212 9.609 -7.285 1.00 94.69 320 ILE A CA 1
ATOM 2735 C C . ILE A 1 320 ? -7.914 10.975 -7.407 1.00 94.69 320 ILE A C 1
ATOM 2737 O O . ILE A 1 320 ? -8.862 11.247 -6.667 1.00 94.69 320 ILE A O 1
ATOM 2741 N N . GLN A 1 321 ? -7.480 11.840 -8.327 1.00 91.06 321 GLN A N 1
ATOM 2742 C CA . GLN A 1 321 ? -8.172 13.107 -8.588 1.00 91.06 321 GLN A CA 1
ATOM 2743 C C . GLN A 1 321 ? -9.478 12.910 -9.359 1.00 91.06 321 GLN A C 1
ATOM 2745 O O . GLN A 1 321 ? -10.483 13.539 -9.031 1.00 91.06 321 GLN A O 1
ATOM 2750 N N . GLU A 1 322 ? -9.455 12.055 -10.380 1.00 91.62 322 GLU A N 1
ATOM 2751 C CA . GLU A 1 322 ? -10.565 11.860 -11.319 1.00 91.62 322 GLU A CA 1
ATOM 2752 C C . GLU A 1 322 ? -11.708 11.019 -10.730 1.00 91.62 322 GLU A C 1
ATOM 2754 O O . GLU A 1 322 ? -12.874 11.242 -11.054 1.00 91.62 322 GLU A O 1
ATOM 2759 N N . GLU A 1 323 ? -11.394 10.061 -9.856 1.00 92.56 323 GLU A N 1
ATOM 2760 C CA . GLU A 1 323 ? -12.364 9.097 -9.336 1.00 92.56 323 GLU A CA 1
ATOM 2761 C C . GLU A 1 323 ? -12.808 9.417 -7.904 1.00 92.56 323 GLU A C 1
ATOM 2763 O O . GLU A 1 323 ? -12.047 9.914 -7.063 1.00 92.56 323 GLU A O 1
ATOM 2768 N N . ASP A 1 324 ? -14.047 9.035 -7.587 1.00 90.25 324 ASP A N 1
ATOM 2769 C CA . ASP A 1 324 ? -14.452 8.841 -6.196 1.00 90.25 324 ASP A CA 1
ATOM 2770 C C . ASP A 1 324 ? -13.699 7.640 -5.612 1.00 90.25 324 ASP A C 1
ATOM 2772 O O . ASP A 1 324 ? -13.673 6.551 -6.201 1.00 90.25 324 ASP A O 1
ATOM 2776 N N . ASN A 1 325 ? -13.026 7.859 -4.487 1.00 92.69 325 ASN A N 1
ATOM 2777 C CA . ASN A 1 325 ? -12.079 6.907 -3.934 1.00 92.69 325 ASN A CA 1
ATOM 2778 C C . ASN A 1 325 ? -11.995 6.999 -2.407 1.00 92.69 325 ASN A C 1
ATOM 2780 O O . ASN A 1 325 ? -12.415 7.968 -1.781 1.00 92.69 325 ASN A O 1
ATOM 2784 N N . LYS A 1 326 ? -11.429 5.952 -1.811 1.00 93.38 326 LYS A N 1
ATOM 2785 C CA . LYS A 1 326 ? -11.240 5.796 -0.369 1.00 93.38 326 LYS A CA 1
ATOM 2786 C C . LYS A 1 326 ? -9.809 6.079 0.076 1.00 93.38 326 LYS A C 1
ATOM 2788 O O . LYS A 1 326 ? -9.460 5.691 1.184 1.00 93.38 326 LYS A O 1
ATOM 2793 N N . ILE A 1 327 ? -8.954 6.675 -0.755 1.00 95.12 327 ILE A N 1
ATOM 2794 C CA . ILE A 1 327 ? -7.559 6.933 -0.382 1.00 95.12 327 ILE A CA 1
ATOM 2795 C C . ILE A 1 327 ? -7.509 8.119 0.577 1.00 95.12 327 ILE A C 1
ATOM 2797 O O . ILE A 1 327 ? -8.059 9.174 0.287 1.00 95.12 327 ILE A O 1
ATOM 2801 N N . SER A 1 328 ? -6.858 7.939 1.721 1.00 93.00 328 SER A N 1
ATOM 2802 C CA . SER A 1 328 ? -6.544 9.021 2.655 1.00 93.00 328 SER A CA 1
ATOM 2803 C C . SER A 1 328 ? -5.096 9.484 2.524 1.00 93.00 328 SER A C 1
ATOM 2805 O O . SER A 1 328 ? -4.804 10.634 2.833 1.00 93.00 328 SER A O 1
ATOM 2807 N N . ASP A 1 329 ? -4.189 8.623 2.042 1.00 93.44 329 ASP A N 1
ATOM 2808 C CA . ASP A 1 329 ? -2.774 8.976 1.929 1.00 93.44 329 ASP A CA 1
ATOM 2809 C C . ASP A 1 329 ? -2.001 8.180 0.855 1.00 93.44 329 ASP A C 1
ATOM 2811 O O . ASP A 1 329 ? -2.357 7.051 0.502 1.00 93.44 329 ASP A O 1
ATOM 2815 N N . ILE A 1 330 ? -0.914 8.770 0.347 1.00 93.94 330 ILE A N 1
ATOM 2816 C CA . ILE A 1 330 ? 0.015 8.193 -0.637 1.00 93.94 330 ILE A CA 1
ATOM 2817 C C . ILE A 1 330 ? 1.468 8.564 -0.324 1.00 93.94 330 ILE A C 1
ATOM 2819 O O . ILE A 1 330 ? 1.806 9.737 -0.158 1.00 93.94 330 ILE A O 1
ATOM 2823 N N . ILE A 1 331 ? 2.373 7.586 -0.306 1.00 91.88 331 ILE A N 1
ATOM 2824 C CA . ILE A 1 331 ? 3.817 7.830 -0.174 1.00 91.88 331 ILE A CA 1
ATOM 2825 C C . ILE A 1 331 ? 4.578 7.026 -1.226 1.00 91.88 331 ILE A C 1
ATOM 2827 O O . ILE A 1 331 ? 4.478 5.803 -1.283 1.00 91.88 331 ILE A O 1
ATOM 2831 N N . ALA A 1 332 ? 5.403 7.718 -2.013 1.00 91.44 332 ALA A N 1
ATOM 2832 C CA . ALA A 1 332 ? 6.426 7.096 -2.848 1.00 91.44 332 ALA A CA 1
ATOM 2833 C C . ALA A 1 332 ? 7.722 6.868 -2.051 1.00 91.44 332 ALA A C 1
ATOM 2835 O O . ALA A 1 332 ? 8.137 7.736 -1.267 1.00 91.44 332 ALA A O 1
ATOM 2836 N N . SER A 1 333 ? 8.363 5.719 -2.268 1.00 90.56 333 SER A N 1
ATOM 2837 C CA . SER A 1 333 ? 9.563 5.255 -1.558 1.00 90.56 333 SER A CA 1
ATOM 2838 C C . SER A 1 333 ? 9.386 5.329 -0.034 1.00 90.56 333 SER A C 1
ATOM 2840 O O . SER A 1 333 ? 10.123 6.023 0.682 1.00 90.56 333 SER A O 1
ATOM 2842 N N . MET A 1 334 ? 8.332 4.685 0.473 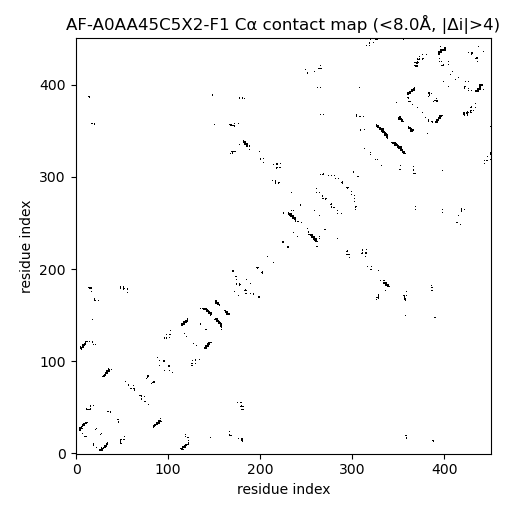1.00 91.12 334 MET A N 1
ATOM 2843 C CA . MET A 1 334 ? 8.000 4.673 1.896 1.00 91.12 334 MET A CA 1
ATOM 2844 C C . MET A 1 334 ? 8.955 3.753 2.653 1.00 91.12 334 MET A C 1
ATOM 2846 O O . MET A 1 334 ? 8.986 2.552 2.410 1.00 91.12 334 MET A O 1
ATOM 2850 N N . LYS A 1 335 ? 9.700 4.304 3.616 1.00 90.19 335 LYS A N 1
ATOM 2851 C CA . LYS A 1 335 ? 10.630 3.538 4.455 1.00 90.19 335 LYS A CA 1
ATOM 2852 C C . LYS A 1 335 ? 10.035 3.299 5.832 1.00 90.19 335 LYS A C 1
ATOM 2854 O O . LYS A 1 335 ? 9.818 4.262 6.572 1.00 90.19 335 LYS A O 1
ATOM 2859 N N . ALA A 1 336 ? 9.820 2.029 6.168 1.00 85.75 336 ALA A N 1
ATOM 2860 C CA . ALA A 1 336 ? 9.305 1.602 7.464 1.00 85.75 336 ALA A CA 1
ATOM 2861 C C . ALA A 1 336 ? 10.451 1.189 8.399 1.00 85.75 336 ALA A C 1
ATOM 2863 O O . ALA A 1 336 ? 11.303 0.369 8.050 1.00 85.75 336 ALA A O 1
ATOM 2864 N N . LEU A 1 337 ? 10.463 1.751 9.603 1.00 85.88 337 LEU A N 1
ATOM 2865 C CA . LEU A 1 337 ? 11.404 1.467 10.684 1.00 85.88 337 LEU A CA 1
ATOM 2866 C C . LEU A 1 337 ? 10.683 0.677 11.776 1.00 85.88 337 LEU A C 1
ATOM 2868 O O . LEU A 1 337 ? 9.534 0.981 12.091 1.00 85.88 337 LEU A O 1
ATOM 2872 N N . SER A 1 338 ? 11.335 -0.325 12.365 1.00 81.50 338 SER A N 1
ATOM 2873 C CA . SER A 1 338 ? 10.748 -1.040 13.504 1.00 81.50 338 SER A CA 1
ATOM 2874 C C . SER A 1 338 ? 10.844 -0.201 14.774 1.00 81.50 338 SER A C 1
ATOM 2876 O O . SER A 1 338 ? 11.888 0.393 15.038 1.00 81.50 338 SER A O 1
ATOM 2878 N N . ASN A 1 339 ? 9.803 -0.244 15.608 1.00 75.19 339 ASN A N 1
ATOM 2879 C CA . ASN A 1 339 ? 9.852 0.277 16.982 1.00 75.19 339 ASN A CA 1
ATOM 2880 C C . ASN A 1 339 ? 10.393 -0.772 17.972 1.00 75.19 339 ASN A C 1
ATOM 2882 O O . ASN A 1 339 ? 10.261 -0.637 19.191 1.00 75.19 339 ASN A O 1
ATOM 2886 N N . ASP A 1 340 ? 10.932 -1.879 17.464 1.00 71.75 340 ASP A N 1
ATOM 2887 C CA . ASP A 1 340 ? 11.632 -2.881 18.248 1.00 71.75 340 ASP A CA 1
ATOM 2888 C C . ASP A 1 340 ? 13.123 -2.535 18.322 1.00 71.75 340 ASP A C 1
ATOM 2890 O O . ASP A 1 340 ? 13.824 -2.518 17.313 1.00 71.75 340 ASP A O 1
ATOM 2894 N N . ASN A 1 341 ? 13.620 -2.302 19.537 1.00 62.94 341 ASN A N 1
ATOM 2895 C CA . ASN A 1 341 ? 15.023 -1.973 19.787 1.00 62.94 341 ASN A CA 1
ATOM 2896 C C . ASN A 1 341 ? 15.989 -3.099 19.375 1.00 62.94 341 ASN A C 1
ATOM 2898 O O . ASN A 1 341 ? 17.189 -2.852 19.223 1.00 62.94 341 ASN A O 1
ATOM 2902 N N . THR A 1 342 ? 15.485 -4.324 19.194 1.00 64.69 342 THR A N 1
ATOM 2903 C CA . THR A 1 342 ? 16.265 -5.469 18.706 1.00 64.69 342 THR A CA 1
ATOM 2904 C C . THR A 1 342 ? 16.455 -5.453 17.187 1.00 64.69 342 THR A C 1
ATOM 2906 O O . THR A 1 342 ? 17.431 -6.017 16.691 1.00 64.69 342 THR A O 1
ATOM 2909 N N . VAL A 1 343 ? 15.590 -4.753 16.443 1.00 64.88 343 VAL A N 1
ATOM 2910 C CA . VAL A 1 343 ? 15.656 -4.618 14.982 1.00 64.88 343 VAL A CA 1
ATOM 2911 C C . VAL A 1 343 ? 16.055 -3.188 14.629 1.00 64.88 343 VAL A C 1
ATOM 2913 O O . VAL A 1 343 ? 15.223 -2.295 14.499 1.00 64.88 343 VAL A O 1
ATOM 2916 N N . LYS A 1 344 ? 17.360 -2.956 14.455 1.00 62.44 344 LYS A N 1
ATOM 2917 C CA . LYS A 1 344 ? 17.879 -1.639 14.061 1.00 62.44 344 LYS A CA 1
ATOM 2918 C C . LYS A 1 344 ? 17.794 -1.441 12.547 1.00 62.44 344 LYS A C 1
ATOM 2920 O O . LYS A 1 344 ? 18.372 -2.217 11.792 1.00 62.44 344 LYS A O 1
ATOM 2925 N N . GLY A 1 345 ? 17.167 -0.344 12.121 1.00 69.19 345 GLY A N 1
ATOM 2926 C CA . GLY A 1 345 ? 17.207 0.145 10.740 1.00 69.19 345 GLY A CA 1
ATOM 2927 C C . GLY A 1 345 ? 15.889 0.025 9.974 1.00 69.19 345 GLY A C 1
ATOM 2928 O O . GLY A 1 345 ? 14.816 -0.145 10.553 1.00 69.19 345 GLY A O 1
ATOM 2929 N N . ILE A 1 346 ? 15.992 0.175 8.651 1.00 75.94 346 ILE A N 1
ATOM 2930 C CA . ILE A 1 346 ? 14.872 0.048 7.712 1.00 75.94 346 ILE A CA 1
ATOM 2931 C C . ILE A 1 346 ? 14.477 -1.422 7.642 1.00 75.94 346 ILE A C 1
ATOM 2933 O O . ILE A 1 346 ? 15.291 -2.268 7.280 1.00 75.94 346 ILE A O 1
ATOM 2937 N N . VAL A 1 347 ? 13.232 -1.702 8.013 1.00 76.75 347 VAL A N 1
ATOM 2938 C CA . VAL A 1 347 ? 12.634 -3.033 7.904 1.00 76.75 347 VAL A CA 1
ATOM 2939 C C . VAL A 1 347 ? 12.290 -3.319 6.455 1.00 76.75 347 VAL A C 1
ATOM 2941 O O . VAL A 1 347 ? 12.537 -4.427 5.993 1.00 76.75 347 VAL A O 1
ATOM 2944 N N . ASP A 1 348 ? 11.734 -2.324 5.759 1.00 78.56 348 ASP A N 1
ATOM 2945 C CA . ASP A 1 348 ? 11.467 -2.416 4.330 1.00 78.56 348 ASP A CA 1
ATOM 2946 C C . ASP A 1 348 ? 11.289 -1.041 3.668 1.00 78.56 348 ASP A C 1
ATOM 2948 O O . ASP A 1 348 ? 11.060 -0.023 4.340 1.00 78.56 348 ASP A O 1
ATOM 2952 N N . GLU A 1 349 ? 11.373 -1.033 2.341 1.00 84.88 349 GLU A N 1
ATOM 2953 C CA . GLU A 1 349 ? 11.091 0.101 1.466 1.00 84.88 349 GLU A CA 1
ATOM 2954 C C . GLU A 1 349 ? 10.001 -0.289 0.464 1.00 84.88 349 GLU A C 1
ATOM 2956 O O . GLU A 1 349 ? 10.145 -1.253 -0.278 1.00 84.88 349 GLU A O 1
ATOM 2961 N N . ILE A 1 350 ? 8.906 0.468 0.456 1.00 88.94 350 ILE A N 1
ATOM 2962 C CA . ILE A 1 350 ? 7.780 0.271 -0.457 1.00 88.94 350 ILE A CA 1
ATOM 2963 C C . ILE A 1 350 ? 7.851 1.318 -1.566 1.00 88.94 350 ILE A C 1
ATOM 2965 O O . ILE A 1 350 ? 7.852 2.518 -1.274 1.00 88.94 350 ILE A O 1
ATOM 2969 N N . ASP A 1 351 ? 7.866 0.870 -2.824 1.00 92.44 351 ASP A N 1
ATOM 2970 C CA . ASP A 1 351 ? 7.983 1.749 -3.996 1.00 92.44 351 ASP A CA 1
ATOM 2971 C C . ASP A 1 351 ? 6.835 2.779 -4.039 1.00 92.44 351 ASP A C 1
ATOM 2973 O O . ASP A 1 351 ? 7.087 3.985 -4.066 1.00 92.44 351 ASP A O 1
ATOM 2977 N N . ILE A 1 352 ? 5.573 2.332 -3.972 1.00 95.06 352 ILE A N 1
ATOM 2978 C CA . ILE A 1 352 ? 4.395 3.205 -3.822 1.00 95.06 352 ILE A CA 1
ATOM 2979 C C . ILE A 1 352 ? 3.430 2.582 -2.808 1.00 95.06 352 ILE A C 1
ATOM 2981 O O . ILE A 1 352 ? 2.918 1.480 -3.008 1.00 95.06 352 ILE A O 1
ATOM 2985 N N . ALA A 1 353 ? 3.157 3.302 -1.723 1.00 94.38 353 ALA A N 1
ATOM 2986 C CA . ALA A 1 353 ? 2.205 2.906 -0.695 1.00 94.38 353 ALA A CA 1
ATOM 2987 C C . ALA A 1 353 ? 0.944 3.775 -0.780 1.00 94.38 353 ALA A C 1
ATOM 2989 O O . ALA A 1 353 ? 1.048 5.003 -0.798 1.00 94.38 353 ALA A O 1
ATOM 2990 N N . LEU A 1 354 ? -0.235 3.146 -0.791 1.00 95.62 354 LEU A N 1
ATOM 2991 C CA . LEU A 1 354 ? -1.532 3.819 -0.653 1.00 95.62 354 LEU A CA 1
ATOM 2992 C C . LEU A 1 354 ? -2.191 3.403 0.660 1.00 95.62 354 LEU A C 1
ATOM 2994 O O . LEU A 1 354 ? -2.172 2.223 1.017 1.00 95.62 354 LEU A O 1
ATOM 2998 N N . LEU A 1 355 ? -2.796 4.356 1.355 1.00 94.56 355 LEU A N 1
ATOM 2999 C CA . LEU A 1 355 ? -3.577 4.120 2.560 1.00 94.56 355 LEU A CA 1
ATOM 3000 C C . LEU A 1 355 ? -5.029 4.468 2.275 1.00 94.56 355 LEU A C 1
ATOM 3002 O O . LEU A 1 355 ? -5.329 5.575 1.829 1.00 94.56 355 LEU A O 1
ATOM 3006 N N . LYS A 1 356 ? -5.934 3.527 2.535 1.00 94.44 356 LYS A N 1
ATOM 3007 C CA . LYS A 1 356 ? -7.363 3.823 2.549 1.00 94.44 356 LYS A CA 1
ATOM 3008 C C . LYS A 1 356 ? -7.776 4.439 3.880 1.00 94.44 356 LYS A C 1
ATOM 3010 O O . LYS A 1 356 ? -7.293 4.025 4.933 1.00 94.44 356 LYS A O 1
ATOM 3015 N N . ASN A 1 357 ? -8.795 5.289 3.836 1.00 92.69 357 ASN A N 1
ATOM 3016 C CA . ASN A 1 357 ? -9.511 5.828 4.991 1.00 92.69 357 ASN A CA 1
ATOM 3017 C C . ASN A 1 357 ? -10.171 4.738 5.866 1.00 92.69 357 ASN A C 1
ATOM 3019 O O . ASN A 1 357 ? -10.615 5.014 6.974 1.00 92.69 357 ASN A O 1
ATOM 3023 N N . THR A 1 358 ? -10.208 3.485 5.407 1.00 92.69 358 THR A N 1
ATOM 3024 C CA . THR A 1 358 ? -10.623 2.290 6.162 1.00 92.69 358 THR A CA 1
ATOM 3025 C C . THR A 1 358 ? -9.472 1.617 6.925 1.00 92.69 358 THR A C 1
ATOM 3027 O O . THR A 1 358 ? -9.680 0.584 7.565 1.00 92.69 358 THR A O 1
ATOM 3030 N N . GLY A 1 359 ? -8.250 2.162 6.859 1.00 91.50 359 GLY A N 1
ATOM 3031 C CA . GLY A 1 359 ? -7.053 1.619 7.512 1.00 91.50 359 GLY A CA 1
ATOM 3032 C C . GLY A 1 359 ? -6.279 0.581 6.699 1.00 91.50 359 GLY A C 1
ATOM 3033 O O . GLY A 1 359 ? -5.346 -0.044 7.204 1.00 91.50 359 GLY A O 1
ATOM 3034 N N . LYS A 1 360 ? -6.665 0.374 5.440 1.00 91.44 360 LYS A N 1
ATOM 3035 C CA . LYS A 1 360 ? -6.073 -0.628 4.554 1.00 91.44 360 LYS A CA 1
ATOM 3036 C C . LYS A 1 360 ? -4.822 -0.092 3.866 1.00 91.44 360 LYS A C 1
ATOM 3038 O O . LYS A 1 360 ? -4.893 0.947 3.216 1.00 91.44 360 LYS A O 1
ATOM 3043 N N . ILE A 1 361 ? -3.709 -0.824 3.945 1.00 92.38 361 ILE A N 1
ATOM 3044 C CA . ILE A 1 361 ? -2.471 -0.468 3.237 1.00 92.38 361 ILE A CA 1
ATOM 3045 C C . ILE A 1 361 ? -2.349 -1.294 1.958 1.00 92.38 361 ILE A C 1
ATOM 3047 O O . ILE A 1 361 ? -2.385 -2.527 1.977 1.00 92.38 361 ILE A O 1
ATOM 3051 N N . ILE A 1 362 ? -2.164 -0.601 0.843 1.00 93.75 362 ILE A N 1
ATOM 3052 C CA . ILE A 1 362 ? -1.872 -1.181 -0.463 1.00 93.75 362 ILE A CA 1
ATOM 3053 C C . ILE A 1 362 ? -0.404 -0.904 -0.774 1.00 93.75 362 ILE A C 1
ATOM 3055 O O . ILE A 1 362 ? 0.024 0.248 -0.807 1.00 93.75 362 ILE A O 1
ATOM 3059 N N . ASN A 1 363 ? 0.351 -1.968 -1.021 1.00 93.25 363 ASN A N 1
ATOM 3060 C CA . ASN A 1 363 ? 1.744 -1.901 -1.438 1.00 93.25 363 ASN A CA 1
ATOM 3061 C C . ASN A 1 363 ? 1.824 -2.198 -2.939 1.00 93.25 363 ASN A C 1
ATOM 3063 O O . ASN A 1 363 ? 1.432 -3.283 -3.371 1.00 93.25 363 ASN A O 1
ATOM 3067 N N . LEU A 1 364 ? 2.323 -1.245 -3.720 1.00 94.75 364 LEU A N 1
ATOM 3068 C CA . LEU A 1 364 ? 2.580 -1.402 -5.144 1.00 94.75 364 LEU A CA 1
ATOM 3069 C C . LEU A 1 364 ? 4.093 -1.445 -5.376 1.00 94.75 364 LEU A C 1
ATOM 3071 O O . LEU A 1 364 ? 4.752 -0.410 -5.463 1.00 94.75 364 LEU A O 1
ATOM 3075 N N . GLU A 1 365 ? 4.627 -2.653 -5.523 1.00 93.06 365 GLU A N 1
ATOM 3076 C CA . GLU A 1 365 ? 6.027 -2.878 -5.863 1.00 93.06 365 GLU A CA 1
ATOM 3077 C C . GLU A 1 365 ? 6.228 -2.736 -7.376 1.00 93.06 365 GLU A C 1
ATOM 3079 O O . GLU A 1 365 ? 5.658 -3.500 -8.159 1.00 93.06 365 GLU A O 1
ATOM 3084 N N . CYS A 1 366 ? 7.078 -1.817 -7.816 1.00 94.19 366 CYS A N 1
ATOM 3085 C CA . CYS A 1 366 ? 7.342 -1.562 -9.227 1.00 94.19 366 CYS A CA 1
ATOM 3086 C C . CYS A 1 366 ? 8.622 -2.283 -9.667 1.00 94.19 366 CYS A C 1
ATOM 3088 O O . CYS A 1 366 ? 9.734 -1.912 -9.295 1.00 94.19 366 CYS A O 1
ATOM 3090 N N . LYS A 1 367 ? 8.506 -3.314 -10.516 1.00 92.31 367 LYS A N 1
ATOM 3091 C CA . LYS A 1 367 ? 9.684 -4.052 -11.015 1.00 92.31 367 LYS A CA 1
ATOM 3092 C C . LYS A 1 367 ? 9.793 -4.029 -12.529 1.00 92.31 367 LYS A C 1
ATOM 3094 O O . LYS A 1 367 ? 9.123 -4.773 -13.239 1.00 92.31 367 LYS A O 1
ATOM 3099 N N . SER A 1 368 ? 10.749 -3.230 -13.010 1.00 89.19 368 SER A N 1
ATOM 3100 C CA . SER A 1 368 ? 11.169 -3.204 -14.416 1.00 89.19 368 SER A CA 1
ATOM 3101 C C . SER A 1 368 ? 12.363 -4.115 -14.735 1.00 89.19 368 SER A C 1
ATOM 3103 O O . SER A 1 368 ? 12.696 -4.310 -15.903 1.00 89.19 368 SER A O 1
ATOM 3105 N N . GLY A 1 369 ? 13.004 -4.694 -13.716 1.00 85.12 369 GLY A N 1
ATOM 3106 C CA . GLY A 1 369 ? 14.163 -5.584 -13.835 1.00 85.12 369 GLY A CA 1
ATOM 3107 C C . GLY A 1 369 ? 13.923 -6.965 -13.224 1.00 85.12 369 GLY A C 1
ATOM 3108 O O . GLY A 1 369 ? 12.800 -7.452 -13.193 1.00 85.12 369 GLY A O 1
ATOM 3109 N N . LYS A 1 370 ? 14.999 -7.605 -12.747 1.00 78.94 370 LYS A N 1
ATOM 3110 C CA . LYS A 1 370 ? 14.939 -8.943 -12.140 1.00 78.94 370 LYS A CA 1
ATOM 3111 C C . LYS A 1 370 ? 14.328 -8.861 -10.738 1.00 78.94 370 LYS A C 1
ATOM 3113 O O . LYS A 1 370 ? 14.654 -7.947 -9.985 1.00 78.94 370 LYS A O 1
ATOM 3118 N N . MET A 1 371 ? 13.520 -9.855 -10.378 1.00 74.38 371 MET A N 1
ATOM 3119 C CA . MET A 1 371 ? 13.049 -10.082 -9.012 1.00 74.38 371 MET A CA 1
ATOM 3120 C C . MET A 1 371 ? 13.250 -11.554 -8.648 1.00 74.38 371 MET A C 1
ATOM 3122 O O . MET A 1 371 ? 12.750 -12.450 -9.336 1.00 74.38 371 MET A O 1
ATOM 3126 N N . ASP A 1 372 ? 13.993 -11.794 -7.572 1.00 69.81 372 ASP A N 1
ATOM 3127 C CA . ASP A 1 372 ? 14.182 -13.134 -7.026 1.00 69.81 372 ASP A CA 1
ATOM 3128 C C . ASP A 1 372 ? 12.972 -13.555 -6.176 1.00 69.81 372 ASP A C 1
ATOM 3130 O O . ASP A 1 372 ? 12.235 -12.718 -5.652 1.00 69.81 372 ASP A O 1
ATOM 3134 N N . GLY A 1 373 ? 12.733 -14.867 -6.075 1.00 56.41 373 GLY A N 1
ATOM 3135 C CA . GLY A 1 373 ? 11.550 -15.412 -5.398 1.00 56.41 373 GLY A CA 1
ATOM 3136 C C . GLY A 1 373 ? 11.470 -15.039 -3.915 1.00 56.41 373 GLY A C 1
ATOM 3137 O O . GLY A 1 373 ? 10.377 -14.802 -3.405 1.00 56.41 373 GLY A O 1
ATOM 3138 N N . ASP A 1 374 ? 12.618 -14.925 -3.249 1.00 60.97 374 ASP A N 1
ATOM 3139 C CA . ASP A 1 374 ? 12.686 -14.508 -1.847 1.00 60.97 374 ASP A CA 1
ATOM 3140 C C . ASP A 1 374 ? 12.304 -13.037 -1.677 1.00 60.97 374 ASP A C 1
ATOM 3142 O O . ASP A 1 374 ? 11.560 -12.711 -0.756 1.00 60.97 374 ASP A O 1
ATOM 3146 N N . ASN A 1 375 ? 12.680 -12.170 -2.624 1.00 72.06 375 ASN A N 1
ATOM 3147 C CA . ASN A 1 375 ? 12.249 -10.770 -2.625 1.00 72.06 375 ASN A CA 1
ATOM 3148 C C . ASN A 1 375 ? 10.724 -10.672 -2.793 1.00 72.06 375 ASN A C 1
ATOM 3150 O O . ASN A 1 375 ? 10.067 -9.915 -2.088 1.00 72.06 375 ASN A O 1
ATOM 3154 N N . ALA A 1 376 ? 10.134 -11.483 -3.681 1.00 63.16 376 ALA A N 1
ATOM 3155 C CA . ALA A 1 376 ? 8.680 -11.510 -3.872 1.00 63.16 376 ALA A CA 1
ATOM 3156 C C . ALA A 1 376 ? 7.935 -11.956 -2.607 1.00 63.16 376 ALA A C 1
ATOM 3158 O O . ALA A 1 376 ? 6.951 -11.335 -2.202 1.00 63.16 376 ALA A O 1
ATOM 3159 N N . LYS A 1 377 ? 8.426 -13.005 -1.941 1.00 69.94 377 LYS A N 1
ATOM 3160 C CA . LYS A 1 377 ? 7.867 -13.451 -0.661 1.00 69.94 377 LYS A CA 1
ATOM 3161 C C . LYS A 1 377 ? 8.040 -12.392 0.425 1.00 69.94 377 LYS A C 1
ATOM 3163 O O . LYS A 1 377 ? 7.084 -12.134 1.150 1.00 69.94 377 LYS A O 1
ATOM 3168 N N . SER A 1 378 ? 9.213 -11.763 0.513 1.00 71.44 378 SER A N 1
ATOM 3169 C CA . SER A 1 378 ? 9.502 -10.702 1.483 1.00 71.44 378 SER A CA 1
ATOM 3170 C C . SER A 1 378 ? 8.484 -9.571 1.384 1.00 71.44 378 SER A C 1
ATOM 3172 O O . SER A 1 378 ? 7.842 -9.254 2.379 1.00 71.44 378 SER A O 1
ATOM 3174 N N . ASN A 1 379 ? 8.214 -9.067 0.178 1.00 67.69 379 ASN A N 1
ATOM 3175 C CA . ASN A 1 379 ? 7.250 -7.980 -0.024 1.00 67.69 379 ASN A CA 1
ATOM 3176 C C . ASN A 1 379 ? 5.833 -8.359 0.438 1.00 67.69 379 ASN A C 1
ATOM 3178 O O . ASN A 1 379 ? 5.121 -7.542 1.033 1.00 67.69 379 ASN A O 1
ATOM 3182 N N . LYS A 1 380 ? 5.420 -9.618 0.219 1.00 72.19 380 LYS A N 1
ATOM 3183 C CA . LYS A 1 380 ? 4.154 -10.154 0.744 1.00 72.19 380 LYS A CA 1
ATOM 3184 C C . LYS A 1 380 ? 4.153 -10.135 2.275 1.00 72.19 380 LYS A C 1
ATOM 3186 O O . LYS A 1 380 ? 3.226 -9.596 2.877 1.00 72.19 380 LYS A O 1
ATOM 3191 N N . TYR A 1 381 ? 5.196 -10.680 2.902 1.00 73.06 381 TYR A N 1
ATOM 3192 C CA . TYR A 1 381 ? 5.319 -10.744 4.361 1.00 73.06 381 TYR A CA 1
ATOM 3193 C C . TYR A 1 381 ? 5.389 -9.365 5.015 1.00 73.06 381 TYR A C 1
ATOM 3195 O O . TYR A 1 381 ? 4.689 -9.145 6.002 1.00 73.06 381 TYR A O 1
ATOM 3203 N N . THR A 1 382 ? 6.162 -8.427 4.468 1.00 76.25 382 THR A N 1
ATOM 3204 C CA . THR A 1 382 ? 6.228 -7.053 4.976 1.00 76.25 382 THR A CA 1
ATOM 3205 C C . THR A 1 382 ? 4.867 -6.394 4.912 1.00 76.25 382 THR A C 1
ATOM 3207 O O . THR A 1 382 ? 4.435 -5.806 5.897 1.00 76.25 382 THR A O 1
ATOM 3210 N N . THR A 1 383 ? 4.151 -6.519 3.796 1.00 76.19 383 THR A N 1
ATOM 3211 C CA . THR A 1 383 ? 2.833 -5.890 3.664 1.00 76.19 383 THR A CA 1
ATOM 3212 C C . THR A 1 383 ? 1.885 -6.392 4.755 1.00 76.19 383 THR A C 1
ATOM 3214 O O . THR A 1 383 ? 1.291 -5.582 5.465 1.00 76.19 383 THR A O 1
ATOM 3217 N N . TYR A 1 384 ? 1.836 -7.708 4.992 1.00 78.19 384 TYR A N 1
ATOM 3218 C CA . TYR A 1 384 ? 1.077 -8.278 6.113 1.00 78.19 384 TYR A CA 1
ATOM 3219 C C . TYR A 1 384 ? 1.596 -7.832 7.484 1.00 78.19 384 TYR A C 1
ATOM 3221 O O . TYR A 1 384 ? 0.810 -7.645 8.408 1.00 78.19 384 TYR A O 1
ATOM 3229 N N . ARG A 1 385 ? 2.905 -7.629 7.638 1.00 76.31 385 ARG A N 1
ATOM 3230 C CA . ARG A 1 385 ? 3.498 -7.138 8.886 1.00 76.31 385 ARG A CA 1
ATOM 3231 C C . ARG A 1 385 ? 3.108 -5.684 9.178 1.00 76.31 385 ARG A C 1
ATOM 3233 O O . ARG A 1 385 ? 2.850 -5.362 10.330 1.00 76.31 385 ARG A O 1
ATOM 3240 N N . LEU A 1 386 ? 3.030 -4.834 8.153 1.00 78.12 386 LEU A N 1
ATOM 3241 C CA . LEU A 1 386 ? 2.696 -3.408 8.273 1.00 78.12 386 LEU A CA 1
ATOM 3242 C C . LEU A 1 386 ? 1.188 -3.128 8.343 1.00 78.12 386 LEU A C 1
ATOM 3244 O O . LEU A 1 386 ? 0.791 -2.017 8.671 1.00 78.12 386 LEU A O 1
ATOM 3248 N N . SER A 1 387 ? 0.330 -4.089 7.998 1.00 73.31 387 SER A N 1
ATOM 3249 C CA . SER A 1 387 ? -1.120 -3.833 7.899 1.00 73.31 387 SER A CA 1
ATOM 3250 C C . SER A 1 387 ? -2.013 -4.993 8.327 1.00 73.31 387 SER A C 1
ATOM 3252 O O . SER A 1 387 ? -3.236 -4.945 8.172 1.00 73.31 387 SER A O 1
ATOM 3254 N N . GLY A 1 388 ? -1.433 -6.036 8.924 1.00 74.75 388 GLY A N 1
ATOM 3255 C CA . GLY A 1 388 ? -2.143 -7.264 9.263 1.00 74.75 388 GLY A CA 1
ATOM 3256 C C . GLY A 1 388 ? -2.801 -7.895 8.037 1.00 74.75 388 GLY A C 1
ATOM 3257 O O . GLY A 1 388 ? -2.372 -7.702 6.903 1.00 74.75 388 GLY A O 1
ATOM 3258 N N . VAL A 1 389 ? -3.895 -8.620 8.264 1.00 67.50 389 VAL A N 1
ATOM 3259 C CA . VAL A 1 389 ? -4.676 -9.303 7.214 1.00 67.50 389 VAL A CA 1
ATOM 3260 C C . VAL A 1 389 ? -5.287 -8.365 6.165 1.00 67.50 389 VAL A C 1
ATOM 3262 O O . VAL A 1 389 ? -5.749 -8.841 5.132 1.00 67.50 389 VAL A O 1
ATOM 3265 N N . PHE A 1 390 ? -5.282 -7.053 6.408 1.00 73.50 390 PHE A N 1
ATOM 3266 C CA . PHE A 1 390 ? -5.843 -6.054 5.501 1.00 73.50 390 PHE A CA 1
ATOM 3267 C C . PHE A 1 390 ? -4.829 -5.564 4.452 1.00 73.50 390 PHE A C 1
ATOM 3269 O O . PHE A 1 390 ? -5.207 -4.859 3.521 1.00 73.50 390 PHE A O 1
ATOM 3276 N N . GLY A 1 391 ? -3.561 -5.967 4.544 1.00 83.00 391 GLY A N 1
ATOM 3277 C CA . GLY A 1 391 ? -2.538 -5.613 3.567 1.00 83.00 391 GLY A CA 1
ATOM 3278 C C . GLY A 1 391 ? -2.756 -6.189 2.179 1.00 83.00 391 GLY A C 1
ATOM 3279 O O . GLY A 1 391 ? -3.022 -7.382 2.030 1.00 83.00 391 GLY A O 1
ATOM 3280 N N . MET A 1 392 ? -2.576 -5.362 1.148 1.00 87.75 392 MET A N 1
ATOM 3281 C CA . MET A 1 392 ? -2.670 -5.800 -0.246 1.00 87.75 392 MET A CA 1
ATOM 3282 C C . MET A 1 392 ? -1.371 -5.539 -1.017 1.00 87.75 392 MET A C 1
ATOM 3284 O O . MET A 1 392 ? -1.163 -4.420 -1.488 1.00 87.75 392 MET A O 1
ATOM 3288 N N . PRO A 1 393 ? -0.501 -6.552 -1.175 1.00 90.81 393 PRO A N 1
ATOM 3289 C CA . PRO A 1 393 ? 0.694 -6.437 -1.998 1.00 90.81 393 PRO A CA 1
ATOM 3290 C C . PRO A 1 393 ? 0.383 -6.705 -3.474 1.00 90.81 393 PRO A C 1
ATOM 3292 O O . PRO A 1 393 ? -0.227 -7.718 -3.828 1.00 90.81 393 PRO A O 1
ATOM 3295 N N . TYR A 1 394 ? 0.874 -5.830 -4.342 1.00 93.31 394 TYR A N 1
ATOM 3296 C CA . TYR A 1 394 ? 0.823 -5.961 -5.790 1.00 93.31 394 TYR A CA 1
ATOM 3297 C C . TYR A 1 394 ? 2.218 -5.814 -6.379 1.00 93.31 394 TYR A C 1
ATOM 3299 O O . TYR A 1 394 ? 3.004 -4.981 -5.935 1.00 93.31 394 TYR A O 1
ATOM 3307 N N . LEU A 1 395 ? 2.497 -6.581 -7.430 1.00 94.94 395 LEU A N 1
ATOM 3308 C CA . LEU A 1 395 ? 3.599 -6.285 -8.338 1.00 94.94 395 LEU A CA 1
ATOM 3309 C C . LEU A 1 395 ? 3.049 -5.506 -9.532 1.00 94.94 395 LEU A C 1
ATOM 3311 O O . LEU A 1 395 ? 2.158 -5.995 -10.224 1.00 94.94 395 LEU A O 1
ATOM 3315 N N . VAL A 1 396 ? 3.625 -4.352 -9.832 1.00 96.69 396 VAL A N 1
ATOM 3316 C CA . VAL A 1 396 ? 3.394 -3.619 -11.075 1.00 96.69 396 VAL A CA 1
ATOM 3317 C C . VAL A 1 396 ? 4.575 -3.872 -12.008 1.00 96.69 396 VAL A C 1
ATOM 3319 O O . VAL A 1 396 ? 5.738 -3.698 -11.635 1.00 96.69 396 VAL A O 1
ATOM 3322 N N . THR A 1 397 ? 4.287 -4.329 -13.225 1.00 95.75 397 THR A N 1
ATOM 3323 C CA . THR A 1 397 ? 5.299 -4.678 -14.232 1.00 95.75 397 THR A CA 1
ATOM 3324 C C . THR A 1 397 ? 5.159 -3.789 -15.469 1.00 95.75 397 THR A C 1
ATOM 3326 O O . THR A 1 397 ? 4.032 -3.446 -15.827 1.00 95.75 397 THR A O 1
ATOM 3329 N N . PRO A 1 398 ? 6.258 -3.424 -16.160 1.00 94.75 398 PRO A N 1
ATOM 3330 C CA . PRO A 1 398 ? 6.172 -2.695 -17.426 1.00 94.75 398 PRO A CA 1
ATOM 3331 C C . PRO A 1 398 ? 5.703 -3.584 -18.592 1.00 94.75 398 PRO A C 1
ATOM 3333 O O . PRO A 1 398 ? 5.512 -3.088 -19.700 1.00 94.75 398 PRO A O 1
ATOM 3336 N N . LEU A 1 399 ? 5.530 -4.894 -18.372 1.00 94.00 399 LEU A N 1
ATOM 3337 C CA . LEU A 1 399 ? 4.987 -5.806 -19.376 1.00 94.00 399 LEU A CA 1
ATOM 3338 C C . LEU A 1 399 ? 3.505 -5.508 -19.624 1.00 94.00 399 LEU A C 1
ATOM 3340 O O . LEU A 1 399 ? 2.698 -5.453 -18.690 1.00 94.00 399 LEU A O 1
ATOM 3344 N N . LEU A 1 400 ? 3.135 -5.379 -20.891 1.00 92.88 400 LEU A N 1
ATOM 3345 C CA . LEU A 1 400 ? 1.747 -5.410 -21.338 1.00 92.88 400 LEU A CA 1
ATOM 3346 C C . LEU A 1 400 ? 1.227 -6.845 -21.217 1.00 92.88 400 LEU A C 1
ATOM 3348 O O . LEU A 1 400 ? 1.991 -7.803 -21.316 1.00 92.88 400 LEU A O 1
ATOM 3352 N N . GLU A 1 401 ? -0.075 -6.993 -20.998 1.00 91.88 401 GLU A N 1
ATOM 3353 C CA . GLU A 1 401 ? -0.732 -8.303 -20.990 1.00 91.88 401 GLU A CA 1
ATOM 3354 C C . GLU A 1 401 ? -0.414 -9.074 -22.282 1.00 91.88 401 GLU A C 1
ATOM 3356 O O . GLU A 1 401 ? -0.633 -8.563 -23.382 1.00 91.88 401 GLU A O 1
ATOM 3361 N N . GLY A 1 402 ? 0.120 -10.287 -22.134 1.00 87.31 402 GLY A N 1
ATOM 3362 C CA . GLY A 1 402 ? 0.540 -11.157 -23.232 1.00 87.31 402 GLY A CA 1
ATOM 3363 C C . GLY A 1 402 ? 2.041 -11.106 -23.529 1.00 87.31 402 GLY A C 1
ATOM 3364 O O . GLY A 1 402 ? 2.577 -12.078 -24.057 1.00 87.31 402 GLY A O 1
ATOM 3365 N N . GLU A 1 403 ? 2.765 -10.050 -23.140 1.00 88.00 403 GLU A N 1
ATOM 3366 C CA . GLU A 1 403 ? 4.222 -9.971 -23.354 1.00 88.00 403 GLU A CA 1
ATOM 3367 C C . GLU A 1 403 ? 5.016 -10.960 -22.492 1.00 88.00 403 GLU A C 1
ATOM 3369 O O . GLU A 1 403 ? 6.172 -11.250 -22.794 1.00 88.00 403 GLU A O 1
ATOM 3374 N N . GLU A 1 404 ? 4.411 -11.532 -21.452 1.00 85.06 404 GLU A N 1
ATOM 3375 C CA . GLU A 1 404 ? 4.978 -12.672 -20.735 1.00 85.06 404 GLU A CA 1
ATOM 3376 C C . GLU A 1 404 ? 5.030 -13.958 -21.587 1.00 85.06 404 GLU A C 1
ATOM 3378 O O . GLU A 1 404 ? 5.834 -14.848 -21.301 1.00 85.06 404 GLU A O 1
ATOM 3383 N N . ASN A 1 405 ? 4.220 -14.034 -22.652 1.00 83.00 405 ASN A N 1
ATOM 3384 C CA . ASN A 1 405 ? 4.053 -15.178 -23.551 1.00 83.00 405 ASN A CA 1
ATOM 3385 C C . ASN A 1 405 ? 4.506 -14.815 -24.979 1.00 83.00 405 ASN A C 1
ATOM 3387 O O . ASN A 1 405 ? 3.714 -14.763 -25.912 1.00 83.00 405 ASN A O 1
ATOM 3391 N N . VAL A 1 406 ? 5.808 -14.585 -25.163 1.00 72.50 406 VAL A N 1
ATOM 3392 C CA . VAL A 1 406 ? 6.437 -14.043 -26.395 1.00 72.50 406 VAL A CA 1
ATOM 3393 C C . VAL A 1 406 ? 6.312 -14.937 -27.653 1.00 72.50 406 VAL A C 1
ATOM 3395 O O . VAL A 1 406 ? 6.889 -14.627 -28.689 1.00 72.50 406 VAL A O 1
ATOM 3398 N N . ASN A 1 407 ? 5.577 -16.049 -27.598 1.00 66.31 407 ASN A N 1
ATOM 3399 C CA . ASN A 1 407 ? 5.580 -17.100 -28.622 1.00 66.31 407 ASN A CA 1
ATOM 3400 C C . ASN A 1 407 ? 4.971 -16.685 -29.979 1.00 66.31 407 ASN A C 1
ATOM 3402 O O . ASN A 1 407 ? 5.164 -17.398 -30.955 1.00 66.31 407 ASN A O 1
ATOM 3406 N N . GLU A 1 408 ? 4.265 -15.554 -30.057 1.00 56.59 408 GLU A N 1
ATOM 3407 C CA . GLU A 1 408 ? 3.536 -15.107 -31.259 1.00 56.59 408 GLU A CA 1
ATOM 3408 C C . GLU A 1 408 ? 4.260 -14.012 -32.076 1.00 56.59 408 GLU A C 1
ATOM 3410 O O . GLU A 1 408 ? 3.697 -13.480 -33.030 1.00 56.59 408 GLU A O 1
ATOM 3415 N N . LYS A 1 409 ? 5.496 -13.630 -31.720 1.00 64.31 409 LYS A N 1
ATOM 3416 C CA . LYS A 1 409 ? 6.260 -12.580 -32.433 1.00 64.31 409 LYS A CA 1
ATOM 3417 C C . LYS A 1 409 ? 7.131 -13.155 -33.558 1.00 64.31 409 LYS A C 1
ATOM 3419 O O . LYS A 1 409 ? 7.603 -14.277 -33.441 1.00 64.31 409 LYS A O 1
ATOM 3424 N N . GLU A 1 410 ? 7.432 -12.349 -34.588 1.00 58.91 410 GLU A N 1
ATOM 3425 C CA . GLU A 1 410 ? 8.316 -12.728 -35.717 1.00 58.91 410 GLU A CA 1
ATOM 3426 C C . GLU A 1 410 ? 9.727 -13.169 -35.276 1.00 58.91 410 GLU A C 1
ATOM 3428 O O . GLU A 1 410 ? 10.361 -13.978 -35.944 1.00 58.91 410 GLU A O 1
ATOM 3433 N N . ASN A 1 411 ? 10.219 -12.670 -34.133 1.00 72.12 411 ASN A N 1
ATOM 3434 C CA . ASN A 1 411 ? 11.505 -13.049 -33.537 1.00 72.12 411 ASN A CA 1
ATOM 3435 C C . ASN A 1 411 ? 11.364 -13.274 -32.018 1.00 72.12 411 ASN A C 1
ATOM 3437 O O . ASN A 1 411 ? 11.823 -12.453 -31.212 1.00 72.12 411 ASN A O 1
ATOM 3441 N N . PRO A 1 412 ? 10.725 -14.378 -31.595 1.00 80.06 412 PRO A N 1
ATOM 3442 C CA . PRO A 1 412 ? 10.296 -14.566 -30.213 1.00 80.06 412 PRO A CA 1
ATOM 3443 C C . PRO A 1 412 ? 11.487 -14.693 -29.255 1.00 80.06 412 PRO A C 1
ATOM 3445 O O . PRO A 1 412 ? 11.434 -14.204 -28.130 1.00 80.06 412 PRO A O 1
ATOM 3448 N N . GLU A 1 413 ? 12.601 -15.277 -29.705 1.00 83.50 413 GLU A N 1
ATOM 3449 C CA . GLU A 1 413 ? 13.815 -15.441 -28.898 1.00 83.50 413 GLU A CA 1
ATOM 3450 C C . GLU A 1 413 ? 14.516 -14.109 -28.603 1.00 83.50 413 GLU A C 1
ATOM 3452 O O . GLU A 1 413 ? 14.880 -13.842 -27.454 1.00 83.50 413 GLU A O 1
ATOM 3457 N N . LYS A 1 414 ? 14.654 -13.241 -29.616 1.00 86.19 414 LYS A N 1
ATOM 3458 C CA . LYS A 1 414 ? 15.282 -11.918 -29.470 1.00 86.19 414 LYS 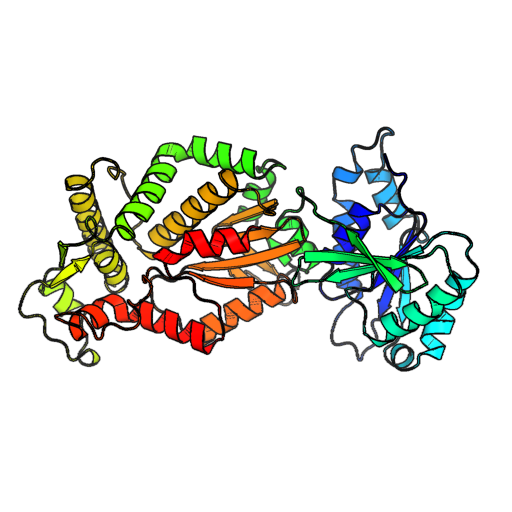A CA 1
ATOM 3459 C C . LYS A 1 414 ? 14.454 -11.023 -28.552 1.00 86.19 414 LYS A C 1
ATOM 3461 O O . LYS A 1 414 ? 14.998 -10.416 -27.630 1.00 86.19 414 LYS A O 1
ATOM 3466 N N . GLU A 1 415 ? 13.136 -11.004 -28.722 1.00 86.81 415 GLU A N 1
ATOM 3467 C CA . GLU A 1 415 ? 12.266 -10.221 -27.844 1.00 86.81 415 GLU A CA 1
ATOM 3468 C C . GLU A 1 415 ? 12.241 -10.782 -26.414 1.00 86.81 415 GLU A C 1
ATOM 3470 O O . GLU A 1 415 ? 12.311 -10.035 -25.435 1.00 86.81 415 GLU A O 1
ATOM 3475 N N . LYS A 1 416 ? 12.218 -12.111 -26.266 1.00 88.00 416 LYS A N 1
ATOM 3476 C CA . LYS A 1 416 ? 12.324 -12.761 -24.957 1.00 88.00 416 LYS A CA 1
ATOM 3477 C C . LYS A 1 416 ? 13.633 -12.402 -24.266 1.00 88.00 416 LYS A C 1
ATOM 3479 O O . LYS A 1 416 ? 13.641 -12.244 -23.050 1.00 88.00 416 LYS A O 1
ATOM 3484 N N . PHE A 1 417 ? 14.724 -12.223 -25.006 1.00 89.56 417 PHE A N 1
ATOM 3485 C CA . PHE A 1 417 ? 15.981 -11.720 -24.457 1.00 89.56 417 PHE A CA 1
ATOM 3486 C C . PHE A 1 417 ? 15.872 -10.273 -23.971 1.00 89.56 417 PHE A C 1
ATOM 3488 O O . PHE A 1 417 ? 16.340 -9.977 -22.867 1.00 89.56 417 PHE A O 1
ATOM 3495 N N . ILE A 1 418 ? 15.227 -9.388 -24.730 1.00 90.81 418 ILE A N 1
ATOM 3496 C CA . ILE A 1 418 ? 14.978 -8.001 -24.311 1.00 90.81 418 ILE A CA 1
ATOM 3497 C C . ILE A 1 418 ? 14.196 -7.957 -22.988 1.00 90.81 418 ILE A C 1
ATOM 3499 O O . ILE A 1 418 ? 14.608 -7.281 -22.044 1.00 90.81 418 ILE A O 1
ATOM 3503 N N . LEU A 1 419 ? 13.133 -8.755 -22.880 1.00 91.44 419 LEU A N 1
ATOM 3504 C CA . LEU A 1 419 ? 12.197 -8.740 -21.749 1.00 91.44 419 LEU A CA 1
ATOM 3505 C C . LEU A 1 419 ? 12.535 -9.720 -20.615 1.00 91.44 419 LEU A C 1
ATOM 3507 O O . LEU A 1 419 ? 11.850 -9.738 -19.590 1.00 91.44 419 LEU A O 1
ATOM 3511 N N . LYS A 1 420 ? 13.596 -10.522 -20.766 1.00 89.31 420 LYS A N 1
ATOM 3512 C CA . LYS A 1 420 ? 13.911 -11.691 -19.923 1.00 89.31 420 LYS A CA 1
ATOM 3513 C C . LYS A 1 420 ? 13.768 -11.424 -18.427 1.00 89.31 420 LYS A C 1
ATOM 3515 O O . LYS A 1 420 ? 13.061 -12.149 -17.736 1.00 89.31 420 LYS A O 1
ATOM 3520 N N . LYS A 1 421 ? 14.407 -10.359 -17.931 1.00 89.38 421 LYS A N 1
ATOM 3521 C CA . LYS A 1 421 ? 14.427 -10.029 -16.496 1.00 89.38 421 LYS A CA 1
ATOM 3522 C C . LYS A 1 421 ? 13.041 -9.662 -15.954 1.00 89.38 421 LYS A C 1
ATOM 3524 O O . LYS A 1 421 ? 12.700 -10.076 -14.850 1.00 89.38 421 LYS A O 1
ATOM 3529 N N . SER A 1 422 ? 12.245 -8.917 -16.721 1.00 91.44 422 SER A N 1
ATOM 3530 C CA . SER A 1 422 ? 10.884 -8.538 -16.328 1.00 91.44 422 SER A CA 1
ATOM 3531 C C . SER A 1 422 ? 9.947 -9.750 -16.343 1.00 91.44 422 SER A C 1
ATOM 3533 O O . SER A 1 422 ? 9.127 -9.895 -15.440 1.00 91.44 422 SER A O 1
ATOM 3535 N N . ILE A 1 423 ? 10.114 -10.664 -17.307 1.00 91.75 423 ILE A N 1
ATOM 3536 C CA . ILE A 1 423 ? 9.374 -11.938 -17.365 1.00 91.75 423 ILE A CA 1
ATOM 3537 C C . ILE A 1 423 ? 9.748 -12.839 -16.178 1.00 91.75 423 ILE A C 1
ATOM 3539 O O . ILE A 1 423 ? 8.881 -13.452 -15.554 1.00 91.75 423 ILE A O 1
ATOM 3543 N N . GLU A 1 424 ? 11.032 -12.912 -15.819 1.00 90.00 424 GLU A N 1
ATOM 3544 C CA . GLU A 1 424 ? 11.490 -13.629 -14.623 1.00 90.00 424 GLU A CA 1
ATOM 3545 C C . GLU A 1 424 ? 10.841 -13.066 -13.352 1.00 90.00 424 GLU A C 1
ATOM 3547 O O . GLU A 1 424 ? 10.333 -13.843 -12.541 1.00 90.00 424 GLU A O 1
ATOM 3552 N N . ALA A 1 425 ? 10.788 -11.737 -13.205 1.00 90.31 425 ALA A N 1
ATOM 3553 C CA . ALA A 1 425 ? 10.137 -11.081 -12.073 1.00 90.31 425 ALA A CA 1
ATOM 3554 C C . ALA A 1 425 ? 8.631 -11.371 -12.009 1.00 90.31 425 ALA A C 1
ATOM 3556 O O . ALA A 1 425 ? 8.119 -11.763 -10.960 1.00 90.31 425 ALA A O 1
ATOM 3557 N N . PHE A 1 426 ? 7.941 -11.257 -13.145 1.00 92.00 426 PHE A N 1
ATOM 3558 C CA . PHE A 1 426 ? 6.526 -11.593 -13.288 1.00 92.00 426 PHE A CA 1
ATOM 3559 C C . PHE A 1 426 ? 6.233 -13.031 -12.837 1.00 92.00 426 PHE A C 1
ATOM 3561 O O . PHE A 1 426 ? 5.336 -13.276 -12.027 1.00 92.00 426 PHE A O 1
ATOM 3568 N N . ASN A 1 427 ? 7.037 -13.989 -13.301 1.00 90.25 427 ASN A N 1
ATOM 3569 C CA . ASN A 1 427 ? 6.882 -15.397 -12.946 1.00 90.25 427 ASN A CA 1
ATOM 3570 C C . ASN A 1 427 ? 7.224 -15.673 -11.475 1.00 90.25 427 ASN A C 1
ATOM 3572 O O . ASN A 1 427 ? 6.555 -16.484 -10.836 1.00 90.25 427 ASN A O 1
ATOM 3576 N N . SER A 1 428 ? 8.238 -15.004 -10.918 1.00 89.38 428 SER A N 1
ATOM 3577 C CA . SER A 1 428 ? 8.560 -15.082 -9.487 1.00 89.38 428 SER A CA 1
ATOM 3578 C C . SER A 1 428 ? 7.407 -14.586 -8.618 1.00 89.38 428 SER A C 1
ATOM 3580 O O . SER A 1 428 ? 7.041 -15.272 -7.665 1.00 89.38 428 SER A O 1
ATOM 3582 N N . ALA A 1 429 ? 6.785 -13.461 -8.974 1.00 88.81 429 ALA A N 1
ATOM 3583 C CA . ALA A 1 429 ? 5.632 -12.931 -8.254 1.00 88.81 429 ALA A CA 1
ATOM 3584 C C . ALA A 1 429 ? 4.413 -13.858 -8.341 1.00 88.81 429 ALA A C 1
ATOM 3586 O O . ALA A 1 429 ? 3.810 -14.152 -7.310 1.00 88.81 429 ALA A O 1
ATOM 3587 N N . LYS A 1 430 ? 4.104 -14.411 -9.523 1.00 89.38 430 LYS A N 1
ATOM 3588 C CA . LYS A 1 430 ? 3.032 -15.413 -9.664 1.00 89.38 430 LYS A CA 1
ATOM 3589 C C . LYS A 1 430 ? 3.281 -16.658 -8.807 1.00 89.38 430 LYS A C 1
ATOM 3591 O O . LYS A 1 430 ? 2.366 -17.111 -8.128 1.00 89.38 430 LYS A O 1
ATOM 3596 N N . ARG A 1 431 ? 4.516 -17.180 -8.772 1.00 87.56 431 ARG A N 1
ATOM 3597 C CA . ARG A 1 431 ? 4.890 -18.314 -7.897 1.00 87.56 431 ARG A CA 1
ATOM 3598 C C . ARG A 1 431 ? 4.793 -17.986 -6.405 1.00 87.56 431 ARG A C 1
ATOM 3600 O O . ARG A 1 431 ? 4.593 -18.893 -5.609 1.00 87.56 431 ARG A O 1
ATOM 3607 N N . ALA A 1 432 ? 4.959 -16.720 -6.030 1.00 83.06 432 ALA A N 1
ATOM 3608 C CA . ALA A 1 432 ? 4.774 -16.235 -4.663 1.00 83.06 432 ALA A CA 1
ATOM 3609 C C . ALA A 1 432 ? 3.309 -15.864 -4.344 1.00 83.06 432 ALA A C 1
ATOM 3611 O O . ALA A 1 432 ? 3.034 -15.341 -3.262 1.00 83.06 432 ALA A O 1
ATOM 3612 N N . GLU A 1 433 ? 2.377 -16.124 -5.272 1.00 86.69 433 GLU A N 1
ATOM 3613 C CA . GLU A 1 433 ? 0.956 -15.771 -5.169 1.00 86.69 433 GLU A CA 1
ATOM 3614 C C . GLU A 1 433 ? 0.735 -14.270 -4.917 1.00 86.69 433 GLU A C 1
ATOM 3616 O O . GLU A 1 433 ? -0.141 -13.871 -4.146 1.00 86.69 433 GLU A O 1
ATOM 3621 N N . LEU A 1 434 ? 1.567 -13.426 -5.529 1.00 86.62 434 LEU A N 1
ATOM 3622 C CA . LEU A 1 434 ? 1.340 -11.988 -5.596 1.00 86.62 434 LEU A CA 1
ATOM 3623 C C . LEU A 1 434 ? 0.447 -11.666 -6.789 1.00 86.62 434 LEU A C 1
ATOM 3625 O O . LEU A 1 434 ? 0.628 -12.204 -7.886 1.00 86.62 434 LEU A O 1
ATOM 3629 N N . LYS A 1 435 ? -0.491 -10.736 -6.598 1.00 92.06 435 LYS A N 1
ATOM 3630 C CA . LYS A 1 435 ? -1.272 -10.206 -7.712 1.00 92.06 435 LYS A CA 1
ATOM 3631 C C . LYS A 1 435 ? -0.372 -9.307 -8.558 1.00 92.06 435 LYS A C 1
ATOM 3633 O O . LYS A 1 435 ? 0.250 -8.379 -8.045 1.00 92.06 435 LYS A O 1
ATOM 3638 N N . VAL A 1 436 ? -0.300 -9.598 -9.853 1.00 94.56 436 VAL A N 1
ATOM 3639 C CA . VAL A 1 436 ? 0.520 -8.842 -10.803 1.00 94.56 436 VAL A CA 1
ATOM 3640 C C . VAL A 1 436 ? -0.381 -7.966 -11.665 1.00 94.56 436 VAL A C 1
ATOM 3642 O O . VAL A 1 436 ? -1.391 -8.438 -12.184 1.00 94.56 436 VAL A O 1
ATOM 3645 N N . ILE A 1 437 ? -0.019 -6.695 -11.805 1.00 97.00 437 ILE A N 1
ATOM 3646 C CA . ILE A 1 437 ? -0.691 -5.710 -12.648 1.00 97.00 437 ILE A CA 1
ATOM 3647 C C . ILE A 1 437 ? 0.201 -5.449 -13.861 1.00 97.00 437 ILE A C 1
ATOM 3649 O O . ILE A 1 437 ? 1.271 -4.849 -13.743 1.00 97.00 437 ILE A O 1
ATOM 3653 N N . ASN A 1 438 ? -0.246 -5.910 -15.030 1.00 96.12 438 ASN A N 1
ATOM 3654 C CA . ASN A 1 438 ? 0.354 -5.545 -16.310 1.00 96.12 438 ASN A CA 1
ATOM 3655 C C . ASN A 1 438 ? 0.130 -4.059 -16.611 1.00 96.12 438 ASN A C 1
ATOM 3657 O O . ASN A 1 438 ? -0.900 -3.483 -16.255 1.00 96.12 438 ASN A O 1
ATOM 3661 N N . PHE A 1 439 ? 1.073 -3.451 -17.323 1.00 95.94 439 PHE A N 1
ATOM 3662 C CA . PHE A 1 439 ? 1.142 -2.004 -17.508 1.00 95.94 439 PHE A CA 1
ATOM 3663 C C . PHE A 1 439 ? -0.115 -1.396 -18.161 1.00 95.94 439 PHE A C 1
ATOM 3665 O O . PHE A 1 439 ? -0.676 -0.416 -17.668 1.00 95.94 439 PHE A O 1
ATOM 3672 N N . ASN A 1 440 ? -0.646 -2.043 -19.203 1.00 94.94 440 ASN A N 1
ATOM 3673 C CA . ASN A 1 440 ? -1.889 -1.639 -19.879 1.00 94.94 440 ASN A CA 1
ATOM 3674 C C . ASN A 1 440 ? -3.170 -1.922 -19.079 1.00 94.94 440 ASN A C 1
ATOM 3676 O O . ASN A 1 440 ? -4.250 -1.494 -19.479 1.00 94.94 440 ASN A O 1
ATOM 3680 N N . LYS A 1 441 ? -3.090 -2.674 -17.979 1.00 96.88 441 LYS A N 1
ATOM 3681 C CA . LYS A 1 441 ? -4.225 -2.921 -17.076 1.00 96.88 441 LYS A CA 1
ATOM 3682 C C . LYS A 1 441 ? -4.194 -2.034 -15.839 1.00 96.88 441 LYS A C 1
ATOM 3684 O O . LYS A 1 441 ? -5.149 -2.088 -15.064 1.00 96.88 441 LYS A O 1
ATOM 3689 N N . LEU A 1 442 ? -3.146 -1.221 -15.671 1.00 97.06 442 LEU A N 1
ATOM 3690 C CA . LEU A 1 442 ? -2.933 -0.379 -14.498 1.00 97.06 442 LEU A CA 1
ATOM 3691 C C . LEU A 1 442 ? -4.179 0.432 -14.149 1.00 97.06 442 LEU A C 1
ATOM 3693 O O . LEU A 1 442 ? -4.710 0.254 -13.061 1.00 97.06 442 LEU A O 1
ATOM 3697 N N . THR A 1 443 ? -4.703 1.232 -15.081 1.00 96.50 443 THR A N 1
ATOM 3698 C CA . THR A 1 443 ? -5.892 2.063 -14.832 1.00 96.50 443 THR A CA 1
ATOM 3699 C C . THR A 1 443 ? -7.071 1.250 -14.305 1.00 96.50 443 THR A C 1
ATOM 3701 O O . THR A 1 443 ? -7.628 1.569 -13.259 1.00 96.50 443 THR A O 1
ATOM 3704 N N . LYS A 1 444 ? -7.412 0.143 -14.972 1.00 97.00 444 LYS A N 1
ATOM 3705 C CA . LYS A 1 444 ? -8.542 -0.707 -14.573 1.00 97.00 444 LYS A CA 1
ATOM 3706 C C . LYS A 1 444 ? -8.352 -1.308 -13.180 1.00 97.00 444 LYS A C 1
ATOM 3708 O O . LYS A 1 444 ? -9.310 -1.387 -12.416 1.00 97.00 444 LYS A O 1
ATOM 3713 N N . GLU A 1 445 ? -7.154 -1.791 -12.866 1.00 97.12 445 GLU A N 1
ATOM 3714 C CA . GLU A 1 445 ? -6.890 -2.439 -11.581 1.00 97.12 445 GLU A CA 1
ATOM 3715 C C . GLU A 1 445 ? -6.763 -1.424 -10.442 1.00 97.12 445 GLU A C 1
ATOM 3717 O O . GLU A 1 445 ? -7.324 -1.665 -9.377 1.00 97.12 445 GLU A O 1
ATOM 3722 N N . ILE A 1 446 ? -6.127 -0.271 -10.668 1.00 96.88 446 ILE A N 1
ATOM 3723 C CA . ILE A 1 446 ? -6.031 0.802 -9.671 1.00 96.88 446 ILE A CA 1
ATOM 3724 C C . ILE A 1 446 ? -7.418 1.357 -9.335 1.00 96.88 446 ILE A C 1
ATOM 3726 O O . ILE A 1 446 ? -7.731 1.461 -8.155 1.00 96.88 446 ILE A O 1
ATOM 3730 N N . ILE A 1 447 ? -8.299 1.592 -10.316 1.00 96.69 447 ILE A N 1
ATOM 3731 C CA . ILE A 1 447 ? -9.681 2.044 -10.047 1.00 96.69 447 ILE A CA 1
ATOM 3732 C C . ILE A 1 447 ? -10.428 1.067 -9.124 1.00 96.69 447 ILE A C 1
ATOM 3734 O O . ILE A 1 447 ? -11.124 1.489 -8.204 1.00 96.69 447 ILE A O 1
ATOM 3738 N N . LYS A 1 448 ? -10.270 -0.248 -9.325 1.00 94.44 448 LYS A N 1
ATOM 3739 C CA . LYS A 1 448 ? -10.866 -1.257 -8.428 1.00 94.44 448 LYS A CA 1
ATOM 3740 C C . LYS A 1 448 ? -10.260 -1.231 -7.028 1.00 94.44 448 LYS A C 1
ATOM 3742 O O . LYS A 1 448 ? -10.940 -1.574 -6.072 1.00 94.44 448 LYS A O 1
ATOM 3747 N N . ILE A 1 449 ? -8.970 -0.922 -6.931 1.00 93.19 449 ILE A N 1
ATOM 3748 C CA . ILE A 1 449 ? -8.227 -0.905 -5.674 1.00 93.19 449 ILE A CA 1
ATOM 3749 C C . ILE A 1 449 ? -8.596 0.318 -4.842 1.00 93.19 449 ILE A C 1
ATOM 3751 O O . ILE A 1 449 ? -8.718 0.169 -3.634 1.00 93.19 449 ILE A O 1
ATOM 3755 N N . ILE A 1 450 ? -8.744 1.497 -5.452 1.00 93.06 450 ILE A N 1
ATOM 3756 C CA . ILE A 1 450 ? -8.962 2.756 -4.724 1.00 93.06 450 ILE A CA 1
ATOM 3757 C C . ILE A 1 450 ? -10.424 2.974 -4.304 1.00 93.06 450 ILE A C 1
ATOM 3759 O O . ILE A 1 450 ? -10.668 3.764 -3.397 1.00 93.06 450 ILE A O 1
ATOM 3763 N N . LYS A 1 451 ? -11.378 2.269 -4.922 1.00 89.69 451 LYS A N 1
ATOM 3764 C CA . LYS A 1 451 ? -12.789 2.203 -4.493 1.00 89.69 451 LYS A CA 1
ATOM 3765 C C . LYS A 1 451 ? -12.966 1.274 -3.287 1.00 89.69 451 LYS A C 1
ATOM 3767 O O . LYS A 1 451 ? -13.944 1.458 -2.525 1.00 89.69 451 LYS A O 1
#

Radius of gyration: 26.41 Å; Cα contacts (8 Å, |Δi|>4): 740; chains: 1; bounding box: 60×46×73 Å

Sequence (451 aa):
MSDGIEAMVICSTLNQITNYLMIKKYKPKKIYNITYKNDDDNKFDNEKWDEYLKEQLKKDKDFENFENKDWNKVLKYKLEEDKKYFIDIKLSLKETLQIEKIKKRFETLKDKEEEIYWHITGGQRLIAMVIKNIIKDRKKDKILYVEGNTEKLISYDYEFNPTEESYNDNSLNFNQALSLVGFNLSEKNIKKEESKNKDIREFIEKEIISNKEEYKFYLNLYDFFIDKDMGKDFKINKEILNDIKTEKDNINFNEDYCTSFKNALIFSNRIKDKVKRKEFIKEIFEKIKEINKELDFECCDSRFGYIFEKIILYKIISLIQEEDNKISDIIASMKALSNDNTVKGIVDEIDIALLKNTGKIINLECKSGKMDGDNAKSNKYTTYRLSGVFGMPYLVTPLLEGEENVNEKENPEKEKFILKKSIEAFNSAKRAELKVINFNKLTKEIIKIIK

Secondary structure (DSSP, 8-state):
-PPPPSEEEEE--S--HHHHHHHHHH--SEEEEEEE---TT-SS-HHHHHHHHHHHHHH-GGGT-SSSS-HHHHHHHHHHT-TTTEEEEEE-HHHHT-HHHHHHHHHHHHT--S-EEEE-TTS-HHHHHHHHHHGGG-TT-EEEEEETTTTEEEEE-TT--EEEE----TT--HHHHHHTTTEEE-HHHHHHHHTS-SSHHHHHHHHHHHTHHHHHHHHHHHHHHH-TTTSEEEEEPHHHHHHH--GGG----SS-EEEEHHHHHHHHTT---HHHHHHHHHHHHHHHHHH-GGG------SSHHHHHHHHHHHHHHHHHHHS---EEEEEEEEEEEES-TTS-SEEEEEEEEEEETTS-EEEEEE-SS---HHHHHHHHHHHHHHHGGG-EEEEEESPPTTTT-GGGSSSHHHHHHHHHHHHHHHHHHHHTT-EEEEGGGHHHHHHHHH-

Foldseek 3Di:
DDDAAAEEEEEQDLFCLQVLLVCVQRVYQAYEYEFADPDPPDPDDSVLLVVLSLVLQLVDCVLQPPVPGDSSVVSVCCSPPVCGRYHYLYDYPVQLVPLVSLLVSCVVVLPDLGAYEYEPQRPDPSNVVSVLVSQLSVQRYWYWHQDQPVLWIWIQGNVGDTDTDHSFDLQDELQSLQSSNQKHWDPVVVVVVVPADQHPLVRLVVVCVVCVLLLQLLQVVLVQLLDPPNFWFDWAAQVVVVVQDDPVLPDHDPGTDTGGLLLQLLLLQSPPDQVVLQVSNVVSLVVSCVSPVSNPDPDPDSHSQVSQLSSLVSLLSVLPNVDDFQWSDKDAQIFIGGNDPVGDDTLDTARIWTAGSSSAIEGEAEDSFADALVNLLSQVVVQCSSRNPRGAYEYEAQAAPCLLPLPPDPCSSVSCVSRVRRNNRVVSNVVSVHHYAHSSCSSVVSNVVRD

Solvent-accessible surface area (backbone atoms only — not comparable to full-atom values): 24568 Å² total; per-residue (Å²): 134,81,80,52,40,61,30,31,38,40,34,60,42,91,51,27,48,66,60,51,42,49,46,67,71,46,41,46,68,23,38,37,36,39,39,58,54,93,48,97,85,57,93,63,70,55,65,61,35,52,45,31,41,53,54,49,66,50,67,45,63,82,47,45,74,51,103,56,86,49,45,34,57,48,51,36,41,28,75,76,70,34,70,78,32,59,35,76,51,66,38,48,78,76,39,64,77,32,68,69,54,50,48,59,69,46,49,84,59,66,84,50,90,68,48,38,38,37,40,42,66,55,35,58,70,60,57,47,55,49,50,62,59,52,32,61,81,36,70,73,24,35,41,36,37,63,42,76,90,79,70,36,33,37,38,22,46,46,86,62,56,78,42,84,41,87,64,70,36,55,74,48,39,66,64,58,50,28,31,22,40,51,26,38,58,39,72,74,55,45,58,53,55,75,70,50,54,67,47,47,61,64,35,48,51,51,53,40,67,76,37,45,67,62,46,50,33,31,44,52,51,50,54,42,65,63,37,87,82,74,29,65,72,39,72,45,55,27,65,64,53,61,74,61,58,53,87,88,64,80,73,85,65,94,52,62,46,74,37,29,52,62,50,51,43,42,33,42,75,63,50,80,53,67,65,64,24,31,52,53,53,48,55,50,49,55,55,47,27,75,78,35,68,80,50,71,65,89,77,83,69,66,44,54,54,60,53,50,45,48,30,54,50,46,50,51,52,51,48,62,68,76,42,85,58,40,61,17,33,77,39,70,64,37,41,37,26,52,70,44,89,88,49,84,56,74,74,47,74,37,53,34,35,38,30,29,17,78,64,35,35,36,38,40,39,67,43,48,40,75,45,56,53,67,58,40,42,45,52,48,51,50,33,34,62,59,33,38,94,51,30,43,48,32,39,38,32,76,46,43,83,61,62,79,59,43,83,85,50,99,54,32,67,63,51,42,60,46,44,40,42,35,44,47,21,52,51,25,26,51,76,55,72,39,52,72,39,30,47,74,45,38,69,67,53,50,57,65,68,40,90

pLDDT: mean 83.64, std 12.41, range [35.88, 97.81]

Organism: NCBI:txid515440

Nearest PDB structures (foldseek):
  7bdv-assembly1_B  TM=6.598E-01  e=4.694E-13  Sulfobacillus thermosulfidooxidans
  8bao-assembly1_B  TM=6.104E-01  e=4.851E-11  Dysgonamonadaceae bacterium
  8q43-assembly1_B  TM=5.141E-01  e=4.074E-12  Thermoanaerobacter brockii subsp. finnii Ako-1
  5gkh-assembly1_B  TM=6.265E-01  e=5.059E-02  Thermococcus kodakarensis KOD1